Protein AF-A0A445DVR5-F1 (afdb_monomer)

Solvent-accessible surface area (backbone atoms only — not comparable to full-atom values): 23884 Å² total; per-residue (Å²): 133,83,81,85,83,76,74,76,78,72,81,83,66,64,66,47,55,28,85,44,65,66,31,55,70,46,34,67,62,45,64,70,42,54,68,55,54,52,66,28,55,59,62,58,95,81,50,59,60,69,59,56,47,50,33,68,71,46,30,42,62,55,66,41,61,64,72,64,62,41,45,45,60,59,54,34,35,36,59,27,30,49,58,68,94,56,89,86,56,70,82,50,44,24,31,40,75,74,36,70,32,65,59,36,74,65,49,48,30,56,72,49,55,35,61,88,74,91,65,99,57,95,54,69,61,76,58,49,83,73,37,97,78,69,64,88,56,90,66,50,46,72,58,62,64,55,55,52,44,38,36,60,74,57,64,42,72,66,79,84,44,75,94,48,62,63,47,53,54,36,82,55,50,28,66,70,56,59,54,51,60,66,54,70,75,74,74,87,78,90,88,85,92,91,88,90,88,90,91,94,93,92,97,93,92,95,95,94,96,94,94,94,93,94,91,94,91,94,89,84,92,78,64,83,78,60,38,65,66,45,40,67,47,51,49,50,52,45,52,50,49,50,44,52,48,49,54,50,47,52,50,53,48,52,52,47,50,54,52,50,52,51,51,50,54,51,49,52,51,53,47,54,55,50,52,52,53,48,51,53,51,50,55,51,50,51,53,51,54,52,54,50,53,50,50,50,54,53,51,52,50,52,52,52,52,56,51,49,54,53,51,52,55,49,52,53,51,52,54,47,54,61,46,52,58,49,50,53,49,54,52,49,58,48,48,54,59,45,52,63,46,52,53,58,48,50,59,47,48,54,50,52,49,62,46,48,53,54,49,49,54,74,75,42,65,65,54,84,77,40,84,86,54,75,51,71,70,55,53,48,51,51,53,57,51,50,51,63,50,55,64,68,74,76,117

Sequence (395 aa):
MASSSRERREDEFDERRFKSKHNERIFSWMSSKDVVPELPFKLKKDEYPEIQKIIRKRGWELLCDQPQEISMLLIHEFFTNVIREYDDEEPYMSYVRGVDVDFSPDTINRVLRVKHKQFKRPSYEERVENDPRYVDVDSWLGYPSTILRLCEEAGVPLGEFEETDLVSIGKPLTKERLEFITTTQLERQPLARRKKRKEVRQEEEPQEMDESHTLNMNQLQAALEGISGQYSQIQRSQEEQAQQQRDLWQLMDQQRGVQVQWMNQQNEYQTHMMELQQEQYAKMQEAINNSAMEHEKAMEKVIQEQAQLRIEQAQQRELLHRLDARHETLYRDFNENRMFKEARHKDRLDYDICTQEKLSYLCSTPPLINPQIKCFNEARKIFEQQELARVRFNQ

Structure (mmCIF, N/CA/C/O backbone):
data_AF-A0A445DVR5-F1
#
_entry.id   AF-A0A445DVR5-F1
#
loop_
_atom_site.group_PDB
_atom_site.id
_atom_site.type_symbol
_atom_site.label_atom_id
_atom_site.label_alt_id
_atom_site.label_comp_id
_atom_site.label_asym_id
_atom_site.label_entity_id
_atom_site.label_seq_id
_atom_site.pdbx_PDB_ins_code
_atom_site.Cartn_x
_atom_site.Cartn_y
_atom_site.Cartn_z
_atom_site.occupancy
_atom_site.B_iso_or_equiv
_atom_site.auth_seq_id
_atom_site.auth_comp_id
_atom_site.auth_asym_id
_atom_site.auth_atom_id
_atom_site.pdbx_PDB_model_num
ATOM 1 N N . MET A 1 1 ? 47.411 -27.974 15.738 1.00 42.22 1 MET A N 1
ATOM 2 C CA . MET A 1 1 ? 47.179 -28.680 14.456 1.00 42.22 1 MET A CA 1
ATOM 3 C C . MET A 1 1 ? 46.297 -29.885 14.761 1.00 42.22 1 MET A C 1
ATOM 5 O O . MET A 1 1 ? 46.500 -30.467 15.815 1.00 42.22 1 MET A O 1
ATOM 9 N N . ALA A 1 2 ? 45.329 -30.281 13.937 1.00 35.50 2 ALA A N 1
ATOM 10 C CA . ALA A 1 2 ? 44.923 -29.718 12.642 1.00 35.50 2 ALA A CA 1
ATOM 11 C C . ALA A 1 2 ? 43.863 -28.596 12.764 1.00 35.50 2 ALA A C 1
ATOM 13 O O . ALA A 1 2 ? 43.469 -28.234 13.870 1.00 35.50 2 ALA A O 1
ATOM 14 N N . SER A 1 3 ? 43.466 -28.013 11.629 1.00 37.38 3 SER A N 1
ATOM 15 C CA . SER A 1 3 ? 42.386 -27.021 11.539 1.00 37.38 3 SER A CA 1
ATOM 16 C C . SER A 1 3 ? 41.032 -27.715 11.390 1.00 37.38 3 SER A C 1
ATOM 18 O O . SER A 1 3 ? 40.924 -28.668 10.621 1.00 37.38 3 SER A O 1
ATOM 20 N N . SER A 1 4 ? 39.997 -27.212 12.066 1.00 37.81 4 SER A N 1
ATOM 21 C CA . SER A 1 4 ? 38.613 -27.533 11.710 1.00 37.81 4 SER A CA 1
ATOM 22 C C . SER A 1 4 ? 38.156 -26.530 10.656 1.00 37.81 4 SER A C 1
ATOM 24 O O . SER A 1 4 ? 37.782 -25.400 10.982 1.00 37.81 4 SER A O 1
ATOM 26 N N . SER A 1 5 ? 38.252 -26.922 9.383 1.00 44.81 5 SER A N 1
ATOM 27 C CA . SER A 1 5 ? 37.745 -26.135 8.258 1.00 44.81 5 SER A CA 1
ATOM 28 C C . SER A 1 5 ? 36.223 -26.087 8.325 1.00 44.81 5 SER A C 1
ATOM 30 O O . SER A 1 5 ? 35.529 -26.949 7.796 1.00 44.81 5 SER A O 1
ATOM 32 N N . ARG A 1 6 ? 35.703 -25.076 9.021 1.00 38.38 6 ARG A N 1
ATOM 33 C CA . ARG A 1 6 ? 34.274 -24.783 9.081 1.00 38.38 6 ARG A CA 1
ATOM 34 C C . ARG A 1 6 ? 33.867 -24.147 7.755 1.00 38.38 6 ARG A C 1
ATOM 36 O O . ARG A 1 6 ? 33.845 -22.922 7.639 1.00 38.38 6 ARG A O 1
ATOM 43 N N . GLU A 1 7 ? 33.617 -24.994 6.760 1.00 43.97 7 GLU A N 1
ATOM 44 C CA . GLU A 1 7 ? 33.035 -24.588 5.482 1.00 43.97 7 GLU A CA 1
ATOM 45 C C . GLU A 1 7 ? 31.808 -23.720 5.758 1.00 43.97 7 GLU A C 1
ATOM 47 O O . GLU A 1 7 ? 30.925 -24.070 6.552 1.00 43.97 7 GLU A O 1
ATOM 52 N N . ARG A 1 8 ? 31.795 -22.532 5.152 1.00 40.47 8 ARG A N 1
ATOM 53 C CA . ARG A 1 8 ? 30.600 -21.700 5.142 1.00 40.47 8 ARG A CA 1
ATOM 54 C C . ARG A 1 8 ? 29.636 -22.418 4.212 1.00 40.47 8 ARG A C 1
ATOM 56 O O . ARG A 1 8 ? 29.972 -22.612 3.051 1.00 40.47 8 ARG A O 1
ATOM 63 N N . ARG A 1 9 ? 28.465 -22.810 4.715 1.00 44.88 9 ARG A N 1
ATOM 64 C CA . ARG A 1 9 ? 27.352 -23.097 3.809 1.00 44.88 9 ARG A CA 1
ATOM 65 C C . ARG A 1 9 ? 27.071 -21.798 3.071 1.00 44.88 9 ARG A C 1
ATOM 67 O O . ARG A 1 9 ? 26.958 -20.756 3.721 1.00 44.88 9 ARG A O 1
ATOM 74 N N . GLU A 1 10 ? 27.044 -21.862 1.753 1.00 53.41 10 GLU A N 1
ATOM 75 C CA . GLU A 1 10 ? 26.636 -20.727 0.939 1.00 53.41 10 GLU A CA 1
ATOM 76 C C . GLU A 1 10 ? 25.136 -20.481 1.162 1.00 53.41 10 GLU A C 1
ATOM 78 O O . GLU A 1 10 ? 24.408 -21.359 1.632 1.00 53.41 10 GLU A O 1
ATOM 83 N N . ASP A 1 11 ? 24.706 -19.237 0.968 1.00 59.94 11 ASP A N 1
ATOM 84 C CA . ASP A 1 11 ? 23.440 -18.703 1.487 1.00 59.94 11 ASP A CA 1
ATOM 85 C C . ASP A 1 11 ? 22.259 -19.109 0.565 1.00 59.94 11 ASP A C 1
ATOM 87 O O . ASP A 1 11 ? 21.566 -18.252 0.031 1.00 59.94 11 ASP A O 1
ATOM 91 N N . GLU A 1 12 ? 22.070 -20.417 0.345 1.00 82.44 12 GLU A N 1
ATOM 92 C CA . GLU A 1 12 ? 21.123 -21.067 -0.590 1.00 82.44 12 GLU A CA 1
ATOM 93 C C . GLU A 1 12 ? 19.744 -20.375 -0.640 1.00 82.44 12 GLU A C 1
ATOM 95 O O . GLU A 1 12 ? 19.105 -20.185 0.399 1.00 82.44 12 GLU A O 1
ATOM 100 N N . PHE A 1 13 ? 19.298 -19.961 -1.832 1.00 87.06 13 PHE A N 1
ATOM 101 C CA . PHE A 1 13 ? 18.018 -19.280 -2.092 1.00 87.06 13 PHE A CA 1
ATOM 102 C C . PHE A 1 13 ? 17.311 -19.863 -3.317 1.00 87.06 13 PHE A C 1
ATOM 104 O O . PHE A 1 13 ? 17.893 -20.646 -4.065 1.00 87.06 13 PHE A O 1
ATOM 111 N N . ASP A 1 14 ? 16.054 -19.473 -3.538 1.00 90.12 14 ASP A N 1
ATOM 112 C CA . ASP A 1 14 ? 15.324 -19.832 -4.759 1.00 90.12 14 ASP A CA 1
ATOM 113 C C . ASP A 1 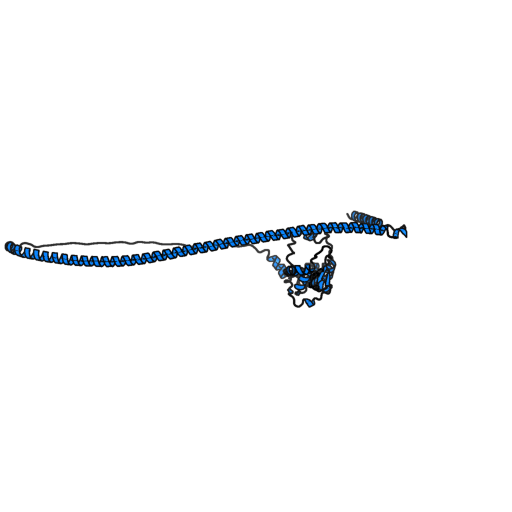14 ? 15.874 -19.067 -5.981 1.00 90.12 14 ASP A C 1
ATOM 115 O O . ASP A 1 14 ? 15.375 -18.003 -6.356 1.00 90.12 14 ASP A O 1
ATOM 119 N N . GLU A 1 15 ? 16.917 -19.627 -6.600 1.00 90.31 15 GLU A N 1
ATOM 120 C CA . GLU A 1 15 ? 17.567 -19.110 -7.813 1.00 90.31 15 GLU A CA 1
ATOM 121 C C . GLU A 1 15 ? 16.629 -19.026 -9.024 1.00 90.31 15 GLU A C 1
ATOM 123 O O . GLU A 1 15 ? 16.905 -18.264 -9.944 1.00 90.31 15 GLU A O 1
ATOM 128 N N . ARG A 1 16 ? 15.500 -19.754 -9.063 1.00 91.75 16 ARG A N 1
ATOM 129 C CA . ARG A 1 16 ? 14.516 -19.546 -10.141 1.00 91.75 16 ARG A CA 1
ATOM 130 C C . ARG A 1 16 ? 13.743 -18.249 -9.936 1.00 91.75 16 ARG A C 1
ATOM 132 O O . ARG A 1 16 ? 13.276 -17.656 -10.905 1.00 91.75 16 ARG A O 1
ATOM 139 N N . ARG A 1 17 ? 13.561 -17.831 -8.688 1.00 90.69 17 ARG A N 1
ATOM 140 C CA . ARG A 1 17 ? 12.625 -16.776 -8.291 1.00 90.69 17 ARG A CA 1
ATOM 141 C C . ARG A 1 17 ? 13.298 -15.446 -7.979 1.00 90.69 17 ARG A C 1
ATOM 143 O O . ARG A 1 17 ? 12.678 -14.398 -8.157 1.00 90.69 17 ARG A O 1
ATOM 150 N N . PHE A 1 18 ? 14.551 -15.476 -7.543 1.00 92.94 18 PHE A N 1
ATOM 151 C CA . PHE A 1 18 ? 15.309 -14.301 -7.128 1.00 92.94 18 PHE A CA 1
ATOM 152 C C . PHE A 1 18 ? 16.667 -14.259 -7.818 1.00 92.94 18 PHE A C 1
ATOM 154 O O . PHE A 1 18 ? 17.325 -15.285 -7.939 1.00 92.94 18 PHE A O 1
ATOM 161 N N . LYS A 1 19 ? 17.127 -13.063 -8.203 1.00 89.88 19 LYS A N 1
ATOM 162 C CA . LYS A 1 19 ? 18.491 -12.880 -8.738 1.00 89.88 19 LYS A CA 1
ATOM 163 C C . LYS A 1 19 ? 19.585 -12.902 -7.653 1.00 89.88 19 LYS A C 1
ATOM 165 O O . LYS A 1 19 ? 20.762 -13.031 -7.964 1.00 89.88 19 LYS A O 1
ATOM 170 N N . SER A 1 20 ? 19.212 -12.716 -6.383 1.00 89.00 20 SER A N 1
ATOM 171 C CA . SER A 1 20 ? 20.135 -12.622 -5.244 1.00 89.00 20 SER A CA 1
ATOM 172 C C . SER A 1 20 ? 19.431 -12.928 -3.912 1.00 89.00 20 SER A C 1
ATOM 174 O O . SER A 1 20 ? 18.216 -12.748 -3.759 1.00 89.00 20 SER A O 1
ATOM 176 N N . LYS A 1 21 ? 20.223 -13.310 -2.900 1.00 88.19 21 LYS A N 1
ATOM 177 C CA . LYS A 1 21 ? 19.789 -13.462 -1.501 1.00 88.19 21 LYS A CA 1
ATOM 178 C C . LYS A 1 21 ? 19.228 -12.167 -0.895 1.00 88.19 21 LYS A C 1
ATOM 180 O O . LYS A 1 21 ? 18.425 -12.222 0.037 1.00 88.19 21 LYS A O 1
ATOM 185 N N . HIS A 1 22 ? 19.629 -10.998 -1.398 1.00 85.69 22 HIS A N 1
ATOM 186 C CA . HIS A 1 22 ? 19.032 -9.712 -1.035 1.00 85.69 22 HIS A CA 1
ATOM 187 C C . HIS A 1 22 ? 17.580 -9.627 -1.518 1.00 85.69 22 HIS A C 1
ATOM 189 O O . HIS A 1 22 ? 16.692 -9.296 -0.730 1.00 85.69 22 HIS A O 1
ATOM 195 N N . ASN A 1 23 ? 17.327 -9.993 -2.778 1.00 86.94 23 ASN A N 1
ATOM 196 C CA . ASN A 1 23 ? 15.993 -9.961 -3.375 1.00 86.94 23 ASN A CA 1
ATOM 197 C C . ASN A 1 23 ? 15.033 -10.949 -2.679 1.00 86.94 23 ASN A C 1
ATOM 199 O O . ASN A 1 23 ? 13.902 -10.579 -2.369 1.00 86.94 23 ASN A O 1
ATOM 203 N N . GLU A 1 24 ? 15.496 -12.143 -2.290 1.00 90.19 24 GLU A N 1
ATOM 204 C CA . GLU A 1 24 ? 14.706 -13.060 -1.445 1.00 90.19 24 GLU A CA 1
ATOM 205 C C . GLU A 1 24 ? 14.301 -12.411 -0.103 1.00 90.19 24 GLU A C 1
ATOM 207 O O . GLU A 1 24 ? 13.136 -12.462 0.298 1.00 90.19 24 GLU A O 1
ATOM 212 N N . ARG A 1 25 ? 15.243 -11.751 0.590 1.00 86.81 25 ARG A N 1
ATOM 213 C CA . ARG A 1 25 ? 15.004 -11.132 1.910 1.00 86.81 25 ARG A CA 1
ATOM 214 C C . ARG A 1 25 ? 13.977 -9.996 1.862 1.00 86.81 25 ARG A C 1
ATOM 216 O O . ARG A 1 25 ? 13.217 -9.835 2.817 1.00 86.81 25 ARG A O 1
ATOM 223 N N . ILE A 1 26 ? 13.926 -9.227 0.772 1.00 83.69 26 ILE A N 1
ATOM 224 C CA . ILE A 1 26 ? 12.962 -8.125 0.593 1.00 83.69 26 ILE A CA 1
ATOM 225 C C . ILE A 1 26 ? 11.623 -8.569 -0.020 1.00 83.69 26 ILE A C 1
ATOM 227 O O . ILE A 1 26 ? 10.658 -7.806 0.049 1.00 83.69 26 ILE A O 1
ATOM 231 N N . PHE A 1 27 ? 11.513 -9.794 -0.555 1.00 85.31 27 PHE A N 1
ATOM 232 C CA . PHE A 1 27 ? 10.275 -10.305 -1.165 1.00 85.31 27 PHE A CA 1
ATOM 233 C C . PHE A 1 27 ? 9.066 -10.226 -0.218 1.00 85.31 27 PHE A C 1
ATOM 235 O O . PHE A 1 27 ? 7.967 -9.872 -0.641 1.00 85.31 27 PHE A O 1
ATOM 242 N N . SER A 1 28 ? 9.263 -10.499 1.077 1.00 82.38 28 SER A N 1
ATOM 243 C CA . SER A 1 28 ? 8.199 -10.419 2.093 1.00 82.38 28 SER A CA 1
ATOM 244 C C . SER A 1 28 ? 7.642 -8.995 2.256 1.00 82.38 28 SER A C 1
ATOM 246 O O . SER A 1 28 ? 6.434 -8.804 2.383 1.00 82.38 28 SER A O 1
ATOM 248 N N . TRP A 1 29 ? 8.506 -7.977 2.167 1.00 82.44 29 TRP A N 1
ATOM 249 C CA . TRP A 1 29 ? 8.087 -6.573 2.169 1.00 82.44 29 TRP A CA 1
ATOM 250 C C . TRP A 1 29 ? 7.400 -6.194 0.854 1.00 82.44 29 TRP A C 1
ATOM 252 O O . TRP A 1 29 ? 6.337 -5.576 0.884 1.00 82.44 29 TRP A O 1
ATOM 262 N N . MET A 1 30 ? 7.935 -6.622 -0.293 1.00 80.81 30 MET A N 1
ATOM 263 C CA . MET A 1 30 ? 7.311 -6.367 -1.597 1.00 80.81 30 MET A CA 1
ATOM 264 C C . MET A 1 30 ? 5.904 -6.974 -1.693 1.00 80.81 30 MET A C 1
ATOM 266 O O . MET A 1 30 ? 4.980 -6.311 -2.154 1.00 80.81 30 MET A O 1
ATOM 270 N N . SER A 1 31 ? 5.729 -8.193 -1.175 1.00 82.88 31 SER A N 1
ATOM 271 C CA . SER A 1 31 ? 4.445 -8.912 -1.128 1.00 82.88 31 SER A CA 1
ATOM 272 C C . SER A 1 31 ? 3.385 -8.225 -0.266 1.00 82.88 31 SER A C 1
ATOM 274 O O . SER A 1 31 ? 2.197 -8.483 -0.430 1.00 82.88 31 SER A O 1
ATOM 276 N N . SER A 1 32 ? 3.803 -7.357 0.662 1.00 79.19 32 SER A N 1
ATOM 277 C CA . SER A 1 32 ? 2.893 -6.579 1.511 1.00 79.19 32 SER A CA 1
ATOM 278 C C . SER A 1 32 ? 2.351 -5.312 0.839 1.00 79.19 32 SER A C 1
ATOM 280 O O . SER A 1 32 ? 1.501 -4.639 1.421 1.00 79.19 32 SER A O 1
ATOM 282 N N . LYS A 1 33 ? 2.820 -4.978 -0.374 1.00 76.19 33 LYS A N 1
ATOM 283 C CA . LYS A 1 33 ? 2.340 -3.819 -1.135 1.00 76.19 33 LYS A CA 1
ATOM 284 C C . LYS A 1 33 ? 1.138 -4.174 -2.003 1.00 76.19 33 LYS A C 1
ATOM 286 O O . LYS A 1 33 ? 1.203 -5.100 -2.816 1.00 76.19 33 LYS A O 1
ATOM 291 N N . ASP A 1 34 ? 0.088 -3.364 -1.882 1.00 72.38 34 ASP A N 1
ATOM 292 C CA . ASP A 1 34 ? -1.056 -3.379 -2.791 1.00 72.38 34 ASP A CA 1
ATOM 293 C C . ASP A 1 34 ? -0.623 -3.053 -4.230 1.00 72.38 34 ASP A C 1
ATOM 295 O O . ASP A 1 34 ? 0.253 -2.216 -4.479 1.00 72.38 34 ASP A O 1
ATOM 299 N N . VAL A 1 35 ? -1.299 -3.677 -5.192 1.00 74.06 35 VAL A N 1
ATOM 300 C CA . VAL A 1 35 ? -1.149 -3.389 -6.621 1.00 74.06 35 VAL A CA 1
ATOM 301 C C . VAL A 1 35 ? -2.235 -2.406 -7.059 1.00 74.06 35 VAL A C 1
ATOM 303 O O . VAL A 1 35 ? -3.412 -2.601 -6.758 1.00 74.06 35 VAL A O 1
ATOM 306 N N . VAL A 1 36 ? -1.868 -1.367 -7.814 1.00 73.06 36 VAL A N 1
ATOM 307 C CA . VAL A 1 36 ? -2.826 -0.411 -8.387 1.00 73.06 36 VAL A CA 1
ATOM 308 C C . VAL A 1 36 ? -3.641 -1.101 -9.490 1.00 73.06 36 VAL A C 1
ATOM 310 O O . VAL A 1 36 ? -3.071 -1.452 -10.528 1.00 73.06 36 VAL A O 1
ATOM 313 N N . PRO A 1 37 ? -4.970 -1.255 -9.341 1.00 71.81 37 PRO A N 1
ATOM 314 C CA . PRO A 1 37 ? -5.800 -1.816 -10.396 1.00 71.81 37 PRO A CA 1
ATOM 315 C C . PRO A 1 37 ? -5.908 -0.813 -11.550 1.00 71.81 37 PRO A C 1
ATOM 317 O O . PRO A 1 37 ? -6.370 0.319 -11.375 1.00 71.81 37 PRO A O 1
ATOM 320 N N . GLU A 1 38 ? -5.478 -1.219 -12.743 1.00 76.25 38 GLU A N 1
ATOM 321 C CA . GLU A 1 38 ? -5.463 -0.347 -13.921 1.00 76.25 38 GLU A CA 1
ATOM 322 C C . GLU A 1 38 ? -6.889 0.023 -14.379 1.00 76.25 38 GLU A C 1
ATOM 324 O O . GLU A 1 38 ? -7.859 -0.677 -14.084 1.00 76.25 38 GLU A O 1
ATOM 329 N N . LEU A 1 39 ? -7.036 1.162 -15.068 1.00 71.44 39 LEU A N 1
ATOM 330 C CA . LEU A 1 39 ? -8.336 1.765 -15.400 1.00 71.44 39 LEU A CA 1
ATOM 331 C C . LEU A 1 39 ? -8.453 2.069 -16.908 1.00 71.44 39 LEU A C 1
ATOM 333 O O . LEU A 1 39 ? -8.258 3.218 -17.317 1.00 71.44 39 LEU A O 1
ATOM 337 N N . PRO A 1 40 ? -8.800 1.078 -17.750 1.00 72.75 40 PRO A N 1
ATOM 338 C CA . PRO A 1 40 ? -8.882 1.266 -19.193 1.00 72.75 40 PRO A CA 1
ATOM 339 C C . PRO A 1 40 ? -10.079 2.137 -19.602 1.00 72.75 40 PRO A C 1
ATOM 341 O O . PRO A 1 40 ? -11.146 2.135 -18.973 1.00 72.75 40 PRO A O 1
ATOM 344 N N . PHE A 1 41 ? -9.925 2.864 -20.710 1.00 73.81 41 PHE A N 1
ATOM 345 C CA . PHE A 1 41 ? -11.001 3.642 -21.328 1.00 73.81 41 PHE A CA 1
ATOM 346 C C . PHE A 1 41 ? -11.928 2.737 -22.144 1.00 73.81 41 PHE A C 1
ATOM 348 O O . PHE A 1 41 ? -11.552 2.257 -23.211 1.00 73.81 41 PHE A O 1
ATOM 355 N N . LYS A 1 42 ? -13.173 2.561 -21.686 1.00 77.12 42 LYS A N 1
ATOM 356 C CA . LYS A 1 42 ? -14.195 1.757 -22.379 1.00 77.12 42 LYS A CA 1
ATOM 357 C C . LYS A 1 42 ? -15.281 2.665 -22.953 1.00 77.12 42 LYS A C 1
ATOM 359 O O . LYS A 1 42 ? -16.406 2.716 -22.458 1.00 77.12 42 LYS A O 1
ATOM 364 N N . LEU A 1 43 ? -14.888 3.419 -23.980 1.00 75.50 43 LEU A N 1
ATOM 365 C CA . LEU A 1 43 ? -15.724 4.365 -24.724 1.00 75.50 43 LEU A CA 1
ATOM 366 C C . LEU A 1 43 ? -16.223 3.728 -26.029 1.00 75.50 43 LEU A C 1
ATOM 368 O O . LEU A 1 43 ? -15.474 3.008 -26.694 1.00 75.50 43 LEU A O 1
ATOM 372 N N . LYS A 1 44 ? -17.467 4.007 -26.430 1.00 78.06 44 LYS A N 1
ATOM 373 C CA . LYS A 1 44 ? -17.981 3.592 -27.747 1.00 78.06 44 LYS A CA 1
ATOM 374 C C . LYS A 1 44 ? -17.334 4.409 -28.874 1.00 78.06 44 LYS A C 1
ATOM 376 O O . LYS A 1 44 ? -16.809 5.497 -28.654 1.00 78.06 44 LYS A O 1
ATOM 381 N N . LYS A 1 45 ? -17.404 3.900 -30.109 1.00 74.50 45 LYS A N 1
ATOM 382 C CA . LYS A 1 45 ? -16.786 4.496 -31.317 1.00 74.50 45 LYS A CA 1
ATOM 383 C C . LYS A 1 45 ? -17.295 5.912 -31.647 1.00 74.50 45 LYS A C 1
ATOM 385 O O . LYS A 1 45 ? -16.616 6.663 -32.343 1.00 74.50 45 LYS A O 1
ATOM 390 N N . ASP A 1 46 ? -18.453 6.283 -31.128 1.00 79.44 46 ASP A N 1
ATOM 391 C CA . ASP A 1 46 ? -19.120 7.583 -31.225 1.00 79.44 46 ASP A CA 1
ATOM 392 C C . ASP A 1 46 ? -18.900 8.497 -29.997 1.00 79.44 46 ASP A C 1
ATOM 394 O O . ASP A 1 46 ? -19.149 9.698 -30.073 1.00 79.44 46 ASP A O 1
ATOM 398 N N . GLU A 1 47 ? -18.382 7.973 -28.881 1.00 77.94 47 GLU A N 1
ATOM 399 C CA . GLU A 1 47 ? -18.194 8.716 -27.626 1.00 77.94 47 GLU A CA 1
ATOM 400 C C . GLU A 1 47 ? -16.804 9.372 -27.548 1.00 77.94 47 GLU A C 1
ATOM 402 O O . GLU A 1 47 ? -15.781 8.715 -27.746 1.00 77.94 47 GLU A O 1
ATOM 407 N N . TYR A 1 48 ? -16.765 10.675 -27.238 1.00 75.88 48 TYR A N 1
ATOM 408 C CA . TYR A 1 48 ? -15.553 11.512 -27.160 1.00 75.88 48 TYR A CA 1
ATOM 409 C C . TYR A 1 48 ? -14.558 11.288 -28.323 1.00 75.88 48 TYR A C 1
ATOM 411 O O . TYR A 1 48 ? -13.431 10.813 -28.105 1.00 75.88 48 TYR A O 1
ATOM 419 N N . PRO A 1 49 ? -14.928 11.632 -29.572 1.00 79.94 49 PRO A N 1
ATOM 420 C CA . PRO A 1 49 ? -14.056 11.452 -30.734 1.00 79.94 49 PRO A CA 1
ATOM 421 C C . PRO A 1 49 ? -12.695 12.159 -30.588 1.00 79.94 49 PRO A C 1
ATOM 423 O O . PRO A 1 49 ? -11.703 11.696 -31.153 1.00 79.94 49 PRO A O 1
ATOM 426 N N . GLU A 1 50 ? -12.600 13.215 -29.778 1.00 80.12 50 GLU A N 1
ATOM 427 C CA . GLU A 1 50 ? -11.364 13.907 -29.394 1.00 80.12 50 GLU A CA 1
ATOM 428 C C . GLU A 1 50 ? -10.413 12.989 -28.613 1.00 80.12 50 GLU A C 1
ATOM 430 O O . GLU A 1 50 ? -9.228 12.905 -28.944 1.00 80.12 50 GLU A O 1
ATOM 435 N N . ILE A 1 51 ? -10.928 12.260 -27.616 1.00 77.81 51 ILE A N 1
ATOM 436 C CA . ILE A 1 51 ? -10.149 11.315 -26.800 1.00 77.81 51 ILE A CA 1
ATOM 437 C C . ILE A 1 51 ? -9.683 10.155 -27.682 1.00 77.81 51 ILE A C 1
ATOM 439 O O . ILE A 1 51 ? -8.489 9.857 -27.730 1.00 77.81 51 ILE A O 1
ATOM 443 N N . GLN A 1 52 ? -10.577 9.574 -28.488 1.00 79.88 52 GLN A N 1
ATOM 444 C CA . GLN A 1 52 ? -10.205 8.520 -29.440 1.00 79.88 52 GLN A CA 1
ATOM 445 C C . GLN A 1 52 ? -9.174 8.979 -30.486 1.00 79.88 52 GLN A C 1
ATOM 447 O O . GLN A 1 52 ? -8.389 8.169 -30.988 1.00 79.88 52 GLN A O 1
ATOM 452 N N . LYS A 1 53 ? -9.192 10.261 -30.871 1.00 81.88 53 LYS A N 1
ATOM 453 C CA . LYS A 1 53 ? -8.219 10.871 -31.790 1.00 81.88 53 LYS A CA 1
ATOM 454 C C . LYS A 1 53 ? -6.867 11.081 -31.108 1.00 81.88 53 LYS A C 1
ATOM 456 O O . LYS A 1 53 ? -5.841 10.935 -31.767 1.00 81.88 53 LYS A O 1
ATOM 461 N N . ILE A 1 54 ? -6.841 11.367 -29.804 1.00 81.50 54 ILE A N 1
ATOM 462 C CA . ILE A 1 54 ? -5.610 11.409 -29.000 1.00 81.50 54 ILE A CA 1
ATOM 463 C C . ILE A 1 54 ? -5.013 10.005 -28.853 1.00 81.50 54 ILE A C 1
ATOM 465 O O . ILE A 1 54 ? -3.819 9.855 -29.115 1.00 81.50 54 ILE A O 1
ATOM 469 N N . ILE A 1 55 ? -5.829 8.996 -28.518 1.00 78.00 55 ILE A N 1
ATOM 470 C CA . ILE A 1 55 ? -5.411 7.589 -28.381 1.00 78.00 55 ILE A CA 1
ATOM 471 C C . ILE A 1 55 ? -4.709 7.125 -29.667 1.00 78.00 55 ILE A C 1
ATOM 473 O O . ILE A 1 55 ? -3.501 6.881 -29.653 1.00 78.00 55 ILE A O 1
ATOM 477 N N . ARG A 1 56 ? -5.419 7.176 -30.804 1.00 83.06 56 ARG A N 1
ATOM 478 C CA . ARG A 1 56 ? -4.896 6.786 -32.130 1.00 83.06 56 ARG A CA 1
ATOM 479 C C . ARG A 1 56 ? -3.702 7.620 -32.602 1.00 83.06 56 ARG A C 1
ATOM 481 O O . ARG A 1 56 ? -2.813 7.134 -33.305 1.00 83.06 56 ARG A O 1
ATOM 488 N N . LYS A 1 57 ? -3.629 8.902 -32.218 1.00 80.12 57 LYS A N 1
ATOM 489 C CA . LYS A 1 57 ? -2.455 9.731 -32.532 1.00 80.12 57 LYS A CA 1
ATOM 490 C C . LYS A 1 57 ? -1.214 9.243 -31.780 1.00 80.12 57 LYS A C 1
ATOM 492 O O . LYS A 1 57 ? -0.135 9.248 -32.377 1.00 80.12 57 LYS A O 1
ATOM 497 N N . ARG A 1 58 ? -1.350 8.818 -30.519 1.00 74.06 58 ARG A N 1
ATOM 498 C CA . ARG A 1 58 ? -0.234 8.450 -29.628 1.00 74.06 58 ARG A CA 1
ATOM 499 C C . ARG A 1 58 ? 0.161 6.966 -29.662 1.00 74.06 58 ARG A C 1
ATOM 501 O O . ARG A 1 58 ? 1.299 6.674 -29.308 1.00 74.06 58 ARG A O 1
ATOM 508 N N . GLY A 1 59 ? -0.710 6.075 -30.138 1.00 77.81 59 GLY A N 1
ATOM 509 C CA . GLY A 1 59 ? -0.497 4.622 -30.065 1.00 77.81 59 GLY A CA 1
ATOM 510 C C . GLY A 1 59 ? -0.917 4.046 -28.710 1.00 77.81 59 GLY A C 1
ATOM 511 O O . GLY A 1 59 ? -0.251 3.169 -28.184 1.00 77.81 59 GLY A O 1
ATOM 512 N N . TRP A 1 60 ? -1.954 4.613 -28.085 1.00 82.19 60 TRP A N 1
ATOM 513 C CA . TRP A 1 60 ? -2.418 4.241 -26.739 1.00 82.19 60 TRP A CA 1
ATOM 514 C C . TRP A 1 60 ? -3.494 3.140 -26.744 1.00 82.19 60 TRP A C 1
ATOM 516 O O . TRP A 1 60 ? -4.128 2.886 -25.724 1.00 82.19 60 TRP A O 1
ATOM 526 N N . GLU A 1 61 ? -3.722 2.492 -27.884 1.00 82.38 61 GLU A N 1
ATOM 527 C CA . GLU A 1 61 ? -4.725 1.444 -28.060 1.00 82.38 61 GLU A CA 1
ATOM 528 C C . GLU A 1 61 ? -4.537 0.273 -27.074 1.00 82.38 61 GLU A C 1
ATOM 530 O O . GLU A 1 61 ? -5.500 -0.112 -26.416 1.00 82.38 61 GLU A O 1
ATOM 535 N N . LEU A 1 62 ? -3.305 -0.218 -26.870 1.00 80.25 62 LEU A N 1
ATOM 536 C CA . LEU A 1 62 ? -3.013 -1.308 -25.917 1.00 80.25 62 LEU A CA 1
ATOM 537 C C . LEU A 1 62 ? -3.139 -0.907 -24.434 1.00 80.25 62 LEU A C 1
ATOM 539 O O . LEU A 1 62 ? -3.218 -1.782 -23.576 1.00 80.25 62 LEU A O 1
ATOM 543 N N . LEU A 1 63 ? -3.198 0.397 -24.131 1.00 75.94 63 LEU A N 1
ATOM 544 C CA . LEU A 1 63 ? -3.504 0.925 -22.792 1.00 75.94 63 LEU A CA 1
ATOM 545 C C . LEU A 1 63 ? -5.019 1.020 -22.535 1.00 75.94 63 LEU A C 1
ATOM 547 O O . LEU A 1 63 ? -5.446 1.321 -21.425 1.00 75.94 63 LEU A O 1
ATOM 551 N N . CYS A 1 64 ? -5.840 0.794 -23.564 1.00 76.50 64 CYS A N 1
ATOM 552 C CA . CYS A 1 64 ? -7.299 0.723 -23.459 1.00 76.50 64 CYS A CA 1
ATOM 553 C C . CYS A 1 64 ? -7.815 -0.728 -23.504 1.00 76.50 64 CYS A C 1
ATOM 555 O O . CYS A 1 64 ? -8.978 -0.963 -23.185 1.00 76.50 64 CYS A O 1
ATOM 557 N N . ASP A 1 65 ? -6.956 -1.677 -23.889 1.00 75.44 65 ASP A N 1
ATOM 558 C CA . ASP A 1 65 ? -7.254 -3.101 -24.065 1.00 75.44 65 ASP A CA 1
ATOM 559 C C . ASP A 1 65 ? -6.267 -3.932 -23.226 1.00 75.44 65 ASP A C 1
ATOM 561 O O . ASP A 1 65 ? -5.233 -4.415 -23.698 1.00 75.44 65 ASP A O 1
ATOM 565 N N . GLN A 1 66 ? -6.545 -3.975 -21.921 1.00 71.44 66 GLN A N 1
ATOM 566 C CA . GLN A 1 66 ? -5.697 -4.583 -20.895 1.00 71.44 66 GLN A CA 1
ATOM 567 C C . GLN A 1 66 ? -6.207 -6.000 -20.536 1.00 71.44 66 GLN A C 1
ATOM 569 O O . GLN A 1 66 ? -7.421 -6.225 -20.547 1.00 71.44 66 GLN A O 1
ATOM 574 N N . PRO A 1 67 ? -5.313 -6.963 -20.233 1.00 71.69 67 PRO A N 1
ATOM 575 C CA . PRO A 1 67 ? -5.680 -8.324 -19.835 1.00 71.69 67 PRO A CA 1
ATOM 576 C C . PRO A 1 67 ? -6.392 -8.331 -18.474 1.00 71.69 67 PRO A C 1
ATOM 578 O O . PRO A 1 67 ? -5.939 -7.692 -17.529 1.00 71.69 67 PRO A O 1
ATOM 581 N N . GLN A 1 68 ? -7.541 -9.014 -18.404 1.00 67.50 68 GLN A N 1
ATO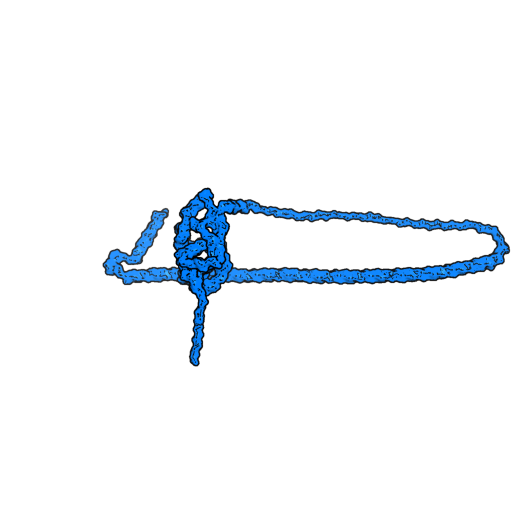M 582 C CA . GLN A 1 68 ? -8.553 -8.819 -17.348 1.00 67.50 68 GLN A CA 1
ATOM 583 C C . GLN A 1 68 ? -8.135 -9.285 -15.948 1.00 67.50 68 GLN A C 1
ATOM 585 O O . GLN A 1 68 ? -8.619 -8.738 -14.954 1.00 67.50 68 GLN A O 1
ATOM 590 N N . GLU A 1 69 ? -7.246 -10.270 -15.892 1.00 80.31 69 GLU A N 1
ATOM 591 C CA . GLU A 1 69 ? -6.737 -10.909 -14.685 1.00 80.31 69 GLU A CA 1
ATOM 592 C C . GLU A 1 69 ? -5.233 -11.123 -14.880 1.00 80.31 69 GLU A C 1
ATOM 594 O O . GLU A 1 69 ? -4.796 -11.547 -15.952 1.00 80.31 69 GLU A O 1
ATOM 599 N N . ILE A 1 70 ? -4.433 -10.755 -13.878 1.00 84.56 70 ILE A N 1
ATOM 600 C CA . ILE A 1 70 ? -2.966 -10.776 -13.940 1.00 84.56 70 ILE A CA 1
ATOM 601 C C . ILE A 1 70 ? -2.452 -11.288 -12.595 1.00 84.56 70 ILE A C 1
ATOM 603 O O . ILE A 1 70 ? -2.904 -10.815 -11.555 1.00 84.56 70 ILE A O 1
ATOM 607 N N . SER A 1 71 ? -1.506 -12.228 -12.598 1.00 89.25 71 SER A N 1
ATOM 608 C CA . SER A 1 71 ? -0.918 -12.755 -11.360 1.00 89.25 71 SER A CA 1
ATOM 609 C C . SER A 1 71 ? -0.310 -11.639 -10.503 1.00 89.25 71 SER A C 1
ATOM 611 O O . SER A 1 71 ? 0.591 -10.917 -10.936 1.00 89.25 71 SER A O 1
ATOM 613 N N . MET A 1 72 ? -0.772 -11.532 -9.258 1.00 88.44 72 MET A N 1
ATOM 614 C CA . MET A 1 72 ? -0.174 -10.669 -8.241 1.00 88.44 72 MET A CA 1
ATOM 615 C C . MET A 1 72 ? 1.250 -11.133 -7.909 1.00 88.44 72 MET A C 1
ATOM 617 O O . MET A 1 72 ? 2.153 -10.313 -7.752 1.00 88.44 72 MET A O 1
ATOM 621 N N . LEU A 1 73 ? 1.475 -12.452 -7.902 1.00 90.56 73 LEU A N 1
ATOM 622 C CA . LEU A 1 73 ? 2.776 -13.053 -7.622 1.00 90.56 73 LEU A CA 1
ATOM 623 C C . LEU A 1 73 ? 3.821 -12.703 -8.695 1.00 90.56 73 LEU A C 1
ATOM 625 O O . LEU A 1 73 ? 4.960 -12.404 -8.347 1.00 90.56 73 LEU A O 1
ATOM 629 N N . LEU A 1 74 ? 3.430 -12.670 -9.975 1.00 91.19 74 LEU A N 1
ATOM 630 C CA . LEU A 1 74 ? 4.276 -12.202 -11.083 1.00 91.19 74 LEU A CA 1
ATOM 631 C C . LEU A 1 74 ? 4.741 -10.755 -10.863 1.00 91.19 74 LEU A C 1
ATOM 633 O O . LEU A 1 74 ? 5.909 -10.433 -11.071 1.00 91.19 74 LEU A O 1
ATOM 637 N N . ILE A 1 75 ? 3.831 -9.889 -10.414 1.00 88.69 75 ILE A N 1
ATOM 638 C CA . ILE A 1 75 ? 4.095 -8.467 -10.162 1.00 88.69 75 ILE A CA 1
ATOM 639 C C . ILE A 1 75 ? 5.024 -8.301 -8.950 1.00 88.69 75 ILE A C 1
ATOM 641 O O . ILE A 1 75 ? 5.980 -7.524 -9.013 1.00 88.69 75 ILE A O 1
ATOM 645 N N . HIS A 1 76 ? 4.799 -9.059 -7.872 1.00 89.31 76 HIS A N 1
ATOM 646 C CA . HIS A 1 76 ? 5.670 -9.062 -6.692 1.00 89.31 76 HIS A CA 1
ATOM 647 C C . HIS A 1 76 ? 7.065 -9.630 -6.987 1.00 89.31 76 HIS A C 1
ATOM 649 O O . HIS A 1 76 ? 8.046 -9.050 -6.523 1.00 89.31 76 HIS A O 1
ATOM 655 N N . GLU A 1 77 ? 7.187 -10.710 -7.766 1.00 92.75 77 GLU A N 1
ATOM 656 C CA . GLU A 1 77 ? 8.480 -11.266 -8.207 1.00 92.75 77 GLU A CA 1
ATOM 657 C C . GLU A 1 77 ? 9.238 -10.266 -9.095 1.00 92.75 77 GLU A C 1
ATOM 659 O O . GLU A 1 77 ? 10.387 -9.931 -8.798 1.00 92.75 77 GLU A O 1
ATOM 664 N N . PHE A 1 78 ? 8.570 -9.697 -10.105 1.00 91.44 78 PHE A N 1
ATOM 665 C CA . PHE A 1 78 ? 9.154 -8.687 -10.988 1.00 91.44 78 PHE A CA 1
ATOM 666 C C . PHE A 1 78 ? 9.668 -7.468 -10.206 1.00 91.44 78 PHE A C 1
ATOM 668 O O . PHE A 1 78 ? 10.844 -7.125 -10.317 1.00 91.44 78 PHE A O 1
ATOM 675 N N . PHE A 1 79 ? 8.844 -6.823 -9.372 1.00 85.88 79 PHE A N 1
ATOM 676 C CA . PHE A 1 79 ? 9.295 -5.647 -8.612 1.00 85.88 79 PHE A CA 1
ATOM 677 C C . PHE A 1 79 ? 10.338 -5.980 -7.539 1.00 85.88 79 PHE A C 1
ATOM 679 O O . PHE A 1 79 ? 11.183 -5.138 -7.234 1.00 85.88 79 PHE A O 1
ATOM 686 N N . THR A 1 80 ? 10.332 -7.198 -6.995 1.00 87.06 80 THR A N 1
ATOM 687 C CA . THR A 1 80 ? 11.378 -7.653 -6.068 1.00 87.06 80 THR A CA 1
ATOM 688 C C . THR A 1 80 ? 12.744 -7.684 -6.746 1.00 87.06 80 THR A C 1
ATOM 690 O O . THR A 1 80 ? 13.715 -7.206 -6.161 1.00 87.06 80 THR A O 1
ATOM 693 N N . ASN A 1 81 ? 12.834 -8.191 -7.978 1.00 88.69 81 ASN A N 1
ATOM 694 C CA . ASN A 1 81 ? 14.101 -8.304 -8.706 1.00 88.69 81 ASN A CA 1
ATOM 695 C C . ASN A 1 81 ? 14.509 -7.029 -9.473 1.00 88.69 81 ASN A C 1
ATOM 697 O O . ASN A 1 81 ? 15.676 -6.901 -9.840 1.00 88.69 81 ASN A O 1
ATOM 701 N N . VAL A 1 82 ? 13.612 -6.044 -9.625 1.00 85.69 82 VAL A N 1
ATOM 702 C CA . VAL A 1 82 ? 13.961 -4.664 -10.037 1.00 85.69 82 VAL A CA 1
ATOM 703 C C . VAL A 1 82 ? 14.914 -3.997 -9.035 1.00 85.69 82 VAL A C 1
ATOM 705 O O . VAL A 1 82 ? 15.754 -3.183 -9.422 1.00 85.69 82 VAL A O 1
ATOM 708 N N . ILE A 1 83 ? 14.800 -4.311 -7.740 1.00 79.38 83 ILE A N 1
ATOM 709 C CA . ILE A 1 83 ? 15.641 -3.690 -6.710 1.00 79.38 83 ILE A CA 1
ATOM 710 C C . ILE A 1 83 ? 17.086 -4.171 -6.870 1.00 79.38 83 ILE A C 1
ATOM 712 O O . ILE A 1 83 ? 17.361 -5.373 -6.908 1.00 79.38 83 ILE A O 1
ATOM 716 N N . ARG A 1 84 ? 18.003 -3.207 -6.989 1.00 79.12 84 ARG A N 1
ATOM 717 C CA . ARG A 1 84 ? 19.447 -3.420 -7.125 1.00 79.12 84 ARG A CA 1
ATOM 718 C C . ARG A 1 84 ? 20.106 -3.381 -5.748 1.00 79.12 84 ARG A C 1
ATOM 720 O O . ARG A 1 84 ? 19.837 -2.475 -4.958 1.00 79.12 84 ARG A O 1
ATOM 727 N N . GLU A 1 85 ? 20.966 -4.350 -5.477 1.00 74.75 85 GLU A N 1
ATOM 728 C CA . GLU A 1 85 ? 21.831 -4.398 -4.300 1.00 74.75 85 GLU A CA 1
ATOM 729 C C . GLU A 1 85 ? 23.031 -3.447 -4.507 1.00 74.75 85 GLU A C 1
ATOM 731 O O . GLU A 1 85 ? 23.352 -2.630 -3.631 1.00 74.75 85 GLU A O 1
ATOM 736 N N . TYR A 1 86 ? 23.610 -3.454 -5.714 1.00 74.56 86 TYR A N 1
ATOM 737 C CA . TYR A 1 86 ? 24.800 -2.686 -6.103 1.00 74.56 86 TYR A CA 1
ATOM 738 C C . TYR A 1 86 ? 24.522 -1.638 -7.205 1.00 74.56 86 TYR A C 1
ATOM 740 O O . TYR A 1 86 ? 23.487 -1.653 -7.871 1.00 74.56 86 TYR A O 1
ATOM 748 N N . ASP A 1 87 ? 25.428 -0.667 -7.373 1.00 68.50 87 ASP A N 1
ATOM 749 C CA . ASP A 1 87 ? 25.234 0.481 -8.287 1.00 68.50 87 ASP A CA 1
ATOM 750 C C . ASP A 1 87 ? 25.604 0.191 -9.745 1.00 68.50 87 ASP A C 1
ATOM 752 O O . ASP A 1 87 ? 25.099 0.855 -10.657 1.00 68.50 87 ASP A O 1
ATOM 756 N N . ASP A 1 88 ? 26.470 -0.797 -9.941 1.00 76.44 88 ASP A N 1
ATOM 757 C CA . ASP A 1 88 ? 26.974 -1.324 -11.206 1.00 76.44 88 ASP A CA 1
ATOM 758 C C . ASP A 1 88 ? 26.069 -2.399 -11.834 1.00 76.44 88 ASP A C 1
ATOM 760 O O . ASP A 1 88 ? 26.276 -2.757 -12.991 1.00 76.44 88 ASP A O 1
ATOM 764 N N . GLU A 1 89 ? 25.020 -2.845 -11.133 1.00 71.50 89 GLU A N 1
ATOM 765 C CA . GLU A 1 89 ? 23.935 -3.635 -11.728 1.00 71.50 89 GLU A CA 1
ATOM 766 C C . GLU A 1 89 ? 23.235 -2.873 -12.863 1.00 71.50 89 GLU A C 1
ATOM 768 O O . GLU A 1 89 ? 22.886 -1.693 -12.712 1.00 71.50 89 GLU A O 1
ATOM 773 N N . GLU A 1 90 ? 22.969 -3.571 -13.973 1.00 73.25 90 GLU A N 1
ATOM 774 C CA . GLU A 1 90 ? 22.362 -2.985 -15.168 1.00 73.25 90 GLU A CA 1
ATOM 775 C C . GLU A 1 90 ? 21.006 -2.321 -14.851 1.00 73.25 90 GLU A C 1
ATOM 777 O O . GLU A 1 90 ? 20.102 -2.952 -14.291 1.00 73.25 90 GLU A O 1
ATOM 782 N N . PRO A 1 91 ? 20.831 -1.026 -15.178 1.00 77.25 91 PRO A N 1
ATOM 783 C CA . PRO A 1 91 ? 19.565 -0.348 -14.962 1.00 77.25 91 PRO A CA 1
ATOM 784 C C . PRO A 1 91 ? 18.519 -0.877 -15.947 1.00 77.25 91 PRO A C 1
ATOM 786 O O . PRO A 1 91 ? 18.825 -1.162 -17.100 1.00 77.25 91 PRO A O 1
ATOM 789 N N . TYR A 1 92 ? 17.262 -0.915 -15.504 1.00 80.44 92 TYR A N 1
ATOM 790 C CA . TYR A 1 92 ? 16.123 -1.427 -16.275 1.00 80.44 92 TYR A CA 1
ATOM 791 C C . TYR A 1 92 ? 16.111 -2.945 -16.535 1.00 80.44 92 TYR A C 1
ATOM 793 O O . TYR A 1 92 ? 15.372 -3.395 -17.408 1.00 80.44 92 TYR A O 1
ATOM 801 N N . MET A 1 93 ? 16.839 -3.739 -15.742 1.00 85.38 93 MET A N 1
ATOM 802 C CA . MET A 1 93 ? 16.739 -5.205 -15.744 1.00 85.38 93 MET A CA 1
ATOM 803 C C . MET A 1 93 ? 15.994 -5.731 -14.508 1.00 85.38 93 MET A C 1
ATOM 805 O O . MET A 1 93 ? 16.230 -5.288 -13.382 1.00 85.38 93 MET A O 1
ATOM 809 N N . SER A 1 94 ? 15.080 -6.678 -14.721 1.00 90.94 94 SER A N 1
ATOM 810 C CA . SER A 1 94 ? 14.440 -7.500 -13.683 1.00 90.94 94 SER A CA 1
ATOM 811 C C . SER A 1 94 ? 14.659 -8.990 -13.980 1.00 90.94 94 SER A C 1
ATOM 813 O O . SER A 1 94 ? 15.216 -9.335 -15.016 1.00 90.94 94 SER A O 1
ATOM 815 N N . TYR A 1 95 ? 14.222 -9.875 -13.085 1.00 92.75 95 TYR A N 1
ATOM 816 C CA . TYR A 1 95 ? 14.391 -11.325 -13.184 1.00 92.75 95 TYR A CA 1
ATOM 817 C C . TYR A 1 95 ? 13.104 -12.044 -12.771 1.00 92.75 95 TYR A C 1
ATOM 819 O O . TYR A 1 95 ? 12.517 -11.706 -11.740 1.00 92.75 95 TYR A O 1
ATOM 827 N N . VAL A 1 96 ? 12.650 -13.026 -13.554 1.00 93.88 96 VAL A N 1
ATOM 828 C CA . VAL A 1 96 ? 11.425 -13.801 -13.285 1.00 93.88 96 VAL A CA 1
ATOM 829 C C . VAL A 1 96 ? 11.574 -15.245 -13.788 1.00 93.88 96 VAL A C 1
ATOM 831 O O . VAL A 1 96 ? 11.799 -15.479 -14.972 1.00 93.88 96 VAL A O 1
ATOM 834 N N . ARG A 1 97 ? 11.401 -16.237 -12.901 1.00 93.94 97 ARG A N 1
ATOM 835 C CA . ARG A 1 97 ? 11.340 -17.692 -13.206 1.00 93.94 97 ARG A CA 1
ATOM 836 C C . ARG A 1 97 ? 12.505 -18.287 -14.008 1.00 93.94 97 ARG A C 1
ATOM 838 O O . ARG A 1 97 ? 12.343 -19.335 -14.643 1.00 93.94 97 ARG A O 1
ATOM 845 N N . GLY A 1 98 ? 13.687 -17.683 -13.899 1.00 92.56 98 GLY A N 1
ATOM 846 C CA . GLY A 1 98 ? 14.901 -18.071 -14.622 1.00 92.56 98 GLY A CA 1
ATOM 847 C C . GLY A 1 98 ? 15.273 -17.154 -15.792 1.00 92.56 98 GLY A C 1
ATOM 848 O O . GLY A 1 98 ? 16.217 -17.468 -16.511 1.00 92.56 98 GLY A O 1
ATOM 849 N N . VAL A 1 99 ? 14.520 -16.071 -16.019 1.00 95.88 99 VAL A N 1
ATOM 850 C CA . VAL A 1 99 ? 14.604 -15.225 -17.219 1.00 95.88 99 VAL A CA 1
ATOM 851 C C . VAL A 1 99 ? 14.827 -13.761 -16.839 1.00 95.88 99 VAL A C 1
ATOM 853 O O . VAL A 1 99 ? 14.077 -13.207 -16.034 1.00 95.88 99 VAL A O 1
ATOM 856 N N . ASP A 1 100 ? 15.823 -13.126 -17.457 1.00 94.75 100 ASP A N 1
ATOM 857 C CA . ASP A 1 100 ? 16.045 -11.681 -17.379 1.00 94.75 100 ASP A CA 1
ATOM 858 C C . ASP A 1 100 ? 15.008 -10.915 -18.219 1.00 94.75 100 ASP A C 1
ATOM 860 O O . ASP A 1 100 ? 14.756 -11.237 -19.382 1.00 94.75 100 ASP A O 1
ATOM 864 N N . VAL A 1 101 ? 14.409 -9.877 -17.635 1.00 92.50 101 VAL A N 1
ATOM 865 C CA . VAL A 1 101 ? 13.334 -9.077 -18.237 1.00 92.50 101 VAL A CA 1
ATOM 866 C C . VAL A 1 101 ? 13.770 -7.615 -18.337 1.00 92.50 101 VAL A C 1
ATOM 868 O O . VAL A 1 101 ? 13.759 -6.876 -17.350 1.00 92.50 101 VAL A O 1
ATOM 871 N N . ASP A 1 102 ? 14.128 -7.200 -19.552 1.00 88.44 102 ASP A N 1
ATOM 872 C CA . ASP A 1 102 ? 14.405 -5.806 -19.915 1.00 88.44 102 ASP A CA 1
ATOM 873 C C . ASP A 1 102 ? 13.120 -4.963 -19.854 1.00 88.44 102 ASP A C 1
ATOM 875 O O . ASP A 1 102 ? 12.158 -5.213 -20.581 1.00 88.44 102 ASP A O 1
ATOM 879 N N . PHE A 1 103 ? 13.115 -3.935 -19.005 1.00 85.12 103 PHE A N 1
ATOM 880 C CA . PHE A 1 103 ? 12.056 -2.928 -18.890 1.00 85.12 103 PHE A CA 1
ATOM 881 C C . PHE A 1 103 ? 12.540 -1.514 -19.253 1.00 85.12 103 PHE A C 1
ATOM 883 O O . PHE A 1 103 ? 11.992 -0.508 -18.793 1.00 85.12 103 PHE A O 1
ATOM 890 N N . SER A 1 104 ? 13.564 -1.413 -20.101 1.00 80.50 104 SER A N 1
ATOM 891 C CA . SER A 1 104 ? 14.068 -0.146 -20.631 1.00 80.50 104 SER A CA 1
ATOM 892 C C . SER A 1 104 ? 12.968 0.658 -21.337 1.00 80.50 104 SER A C 1
ATOM 894 O O . SER A 1 104 ? 11.996 0.086 -21.851 1.00 80.50 104 SER A O 1
ATOM 896 N N . PRO A 1 105 ? 13.103 1.996 -21.432 1.00 79.19 105 PRO A N 1
ATOM 897 C CA . PRO A 1 105 ? 12.119 2.831 -22.115 1.00 79.19 105 PRO A CA 1
ATOM 898 C C . PRO A 1 105 ? 11.806 2.369 -23.543 1.00 79.19 105 PRO A C 1
ATOM 900 O O . PRO A 1 105 ? 10.654 2.454 -23.961 1.00 79.19 105 PRO A O 1
ATOM 903 N N . ASP A 1 106 ? 12.788 1.846 -24.283 1.00 79.94 106 ASP A N 1
ATOM 904 C CA . ASP A 1 106 ? 12.584 1.365 -25.652 1.00 79.94 106 ASP A CA 1
ATOM 905 C C . ASP A 1 106 ? 11.877 0.006 -25.716 1.00 79.94 106 ASP A C 1
ATOM 907 O O . ASP A 1 106 ? 11.014 -0.177 -26.580 1.00 79.94 106 ASP A O 1
ATOM 911 N N . THR A 1 107 ? 12.131 -0.909 -24.777 1.00 84.50 107 THR A N 1
ATOM 912 C CA . THR A 1 107 ? 11.366 -2.162 -24.675 1.00 84.50 107 THR A CA 1
ATOM 913 C C . THR A 1 107 ? 9.939 -1.924 -24.177 1.00 84.50 107 THR A C 1
ATOM 915 O O . THR A 1 107 ? 9.002 -2.432 -24.796 1.00 84.50 107 THR A O 1
ATOM 918 N N . ILE A 1 108 ? 9.723 -1.034 -23.202 1.00 82.25 108 ILE A N 1
ATOM 919 C CA . ILE A 1 108 ? 8.378 -0.564 -22.817 1.00 82.25 108 ILE A CA 1
ATOM 920 C C . ILE A 1 108 ? 7.653 0.075 -24.016 1.00 82.25 108 ILE A C 1
ATOM 922 O O . ILE A 1 108 ? 6.496 -0.258 -24.289 1.00 82.25 108 ILE A O 1
ATOM 926 N N . ASN A 1 109 ? 8.320 0.957 -24.774 1.00 83.00 109 ASN A N 1
ATOM 927 C CA . ASN A 1 109 ? 7.736 1.569 -25.974 1.00 83.00 109 ASN A CA 1
ATOM 928 C C . ASN A 1 109 ? 7.346 0.509 -27.023 1.00 83.00 109 ASN A C 1
ATOM 930 O O . ASN A 1 109 ? 6.289 0.628 -27.652 1.00 83.00 109 ASN A O 1
ATOM 934 N N . ARG A 1 110 ? 8.174 -0.533 -27.192 1.00 86.69 110 ARG A N 1
ATOM 935 C CA . ARG A 1 110 ? 7.968 -1.635 -28.142 1.00 86.69 110 ARG A CA 1
ATOM 936 C C . ARG A 1 110 ? 6.765 -2.503 -27.767 1.00 86.69 110 ARG A C 1
ATOM 938 O O . ARG A 1 110 ? 5.851 -2.621 -28.587 1.00 86.69 110 ARG A O 1
ATOM 945 N N . VAL A 1 111 ? 6.707 -3.039 -26.543 1.00 88.38 111 VAL A N 1
ATOM 946 C CA . VAL A 1 111 ? 5.619 -3.952 -26.125 1.00 88.38 111 VAL A CA 1
ATOM 947 C C . VAL A 1 111 ? 4.265 -3.241 -26.017 1.00 88.38 111 VAL A C 1
ATOM 949 O O . VAL A 1 111 ? 3.237 -3.801 -26.398 1.00 88.38 111 VAL A O 1
ATOM 952 N N . LEU A 1 112 ? 4.249 -1.970 -25.593 1.00 84.19 112 LEU A N 1
ATOM 953 C CA . LEU A 1 112 ? 3.031 -1.150 -25.549 1.00 84.19 112 LEU A CA 1
ATOM 954 C C . LEU A 1 112 ? 2.662 -0.527 -26.908 1.00 84.19 112 LEU A C 1
ATOM 956 O O . LEU A 1 112 ? 1.586 0.057 -27.037 1.00 84.19 112 LEU A O 1
ATOM 960 N N . ARG A 1 113 ? 3.533 -0.643 -27.924 1.00 85.12 113 ARG A N 1
ATOM 961 C CA . ARG A 1 113 ? 3.393 -0.058 -29.276 1.00 85.12 113 ARG A CA 1
ATOM 962 C C . ARG A 1 113 ? 3.157 1.462 -29.284 1.00 85.12 113 ARG A C 1
ATOM 964 O O . ARG A 1 113 ? 2.613 2.019 -30.244 1.00 85.12 113 ARG A O 1
ATOM 971 N N . VAL A 1 114 ? 3.585 2.145 -28.222 1.00 79.88 114 VAL A N 1
ATOM 972 C CA . VAL A 1 114 ? 3.453 3.597 -28.065 1.00 79.88 114 VAL A CA 1
ATOM 973 C C . VAL A 1 114 ? 4.545 4.322 -28.853 1.00 79.88 114 VAL A C 1
ATOM 975 O O . VAL A 1 114 ? 5.662 3.839 -29.022 1.00 79.88 114 VAL A O 1
ATOM 978 N N . LYS A 1 115 ? 4.239 5.519 -29.356 1.00 71.94 115 LYS A N 1
ATOM 979 C CA . LYS A 1 115 ? 5.212 6.299 -30.136 1.00 71.94 115 LYS A CA 1
ATOM 980 C C . LYS A 1 115 ? 6.184 7.011 -29.200 1.00 71.94 115 LYS A C 1
ATOM 982 O O . LYS A 1 115 ? 5.744 7.838 -28.397 1.00 71.94 115 LYS A O 1
ATOM 987 N N . HIS A 1 116 ? 7.485 6.744 -29.361 1.00 65.50 116 HIS A N 1
ATOM 988 C CA . HIS A 1 116 ? 8.546 7.404 -28.597 1.00 65.50 116 HIS A CA 1
ATOM 989 C C . HIS A 1 116 ? 8.355 8.928 -28.606 1.00 65.50 116 HIS A C 1
ATOM 991 O O . HIS A 1 116 ? 8.258 9.569 -29.658 1.00 65.50 116 HIS A O 1
ATOM 997 N N . LYS A 1 117 ? 8.300 9.520 -27.413 1.00 61.62 117 LYS A N 1
ATOM 998 C CA . LYS A 1 117 ? 8.003 10.937 -27.216 1.00 61.62 117 LYS A CA 1
ATOM 999 C C . LYS A 1 117 ? 9.230 11.636 -26.650 1.00 61.62 117 LYS A C 1
ATOM 1001 O O . LYS A 1 117 ? 9.525 11.504 -25.470 1.00 61.62 117 LYS A O 1
ATOM 1006 N N . GLN A 1 118 ? 9.894 12.448 -27.469 1.00 57.44 118 GLN A N 1
ATOM 1007 C CA . GLN A 1 118 ? 10.945 13.339 -26.980 1.00 57.44 118 GLN A CA 1
ATOM 1008 C C . GLN A 1 118 ? 10.354 14.340 -25.970 1.00 57.44 118 GLN A C 1
ATOM 1010 O O . GLN A 1 118 ? 9.413 15.081 -26.276 1.00 57.44 118 GLN A O 1
ATOM 1015 N N . PHE A 1 119 ? 10.891 14.340 -24.751 1.00 54.84 119 PHE A N 1
ATOM 1016 C CA . PHE A 1 119 ? 10.582 15.317 -23.708 1.00 54.84 119 PHE A CA 1
ATOM 1017 C C . PHE A 1 119 ? 11.605 16.462 -23.755 1.00 54.84 119 PHE A C 1
ATOM 1019 O O . PHE A 1 119 ? 12.740 16.271 -24.177 1.00 54.84 119 PHE A O 1
ATOM 1026 N N . LYS A 1 120 ? 11.213 17.666 -23.315 1.00 55.12 120 LYS A N 1
ATOM 1027 C CA . LYS A 1 120 ? 12.109 18.842 -23.284 1.00 55.12 120 LYS A CA 1
ATOM 1028 C C . LYS A 1 120 ? 13.118 18.846 -22.122 1.00 55.12 120 LYS A C 1
ATOM 1030 O O . LYS A 1 120 ? 13.978 19.716 -22.095 1.00 55.12 120 LYS A O 1
ATOM 1035 N N . ARG A 1 121 ? 12.980 17.922 -21.168 1.00 51.12 121 ARG A N 1
ATOM 1036 C CA . ARG A 1 121 ? 13.889 17.694 -20.034 1.00 51.12 121 ARG A CA 1
ATOM 1037 C C . ARG A 1 121 ? 14.499 16.297 -20.178 1.00 51.12 121 ARG A C 1
ATOM 1039 O O . ARG A 1 121 ? 13.695 15.386 -20.421 1.00 51.12 121 ARG A O 1
ATOM 1046 N N . PRO A 1 122 ? 15.829 16.112 -20.061 1.00 50.28 122 PRO A N 1
ATOM 1047 C CA . PRO A 1 122 ? 16.479 14.818 -20.273 1.00 50.28 122 PRO A CA 1
ATOM 1048 C C . PRO A 1 122 ? 15.910 13.684 -19.406 1.00 50.28 122 PRO A C 1
ATOM 1050 O O . PRO A 1 122 ? 15.443 12.676 -19.938 1.00 50.28 122 PRO A O 1
ATOM 1053 N N . SER A 1 123 ? 15.895 13.863 -18.085 1.00 52.62 123 SER A N 1
ATOM 1054 C CA . SER A 1 123 ? 15.693 12.785 -17.105 1.00 52.62 123 SER A CA 1
ATOM 1055 C C . SER A 1 123 ? 14.215 12.596 -16.714 1.00 52.62 123 SER A C 1
ATOM 1057 O O . SER A 1 123 ? 13.387 13.486 -16.927 1.00 52.62 123 SER A O 1
ATOM 1059 N N . TYR A 1 124 ? 13.845 11.416 -16.200 1.00 49.56 124 TYR A N 1
ATOM 1060 C CA . TYR A 1 124 ? 12.517 11.156 -15.615 1.00 49.56 124 TYR A CA 1
ATOM 1061 C C . TYR A 1 124 ? 12.413 11.743 -14.204 1.00 49.56 124 TYR A C 1
ATOM 1063 O O . TYR A 1 124 ? 11.424 12.390 -13.869 1.00 49.56 124 TYR A O 1
ATOM 1071 N N . GLU A 1 125 ? 13.490 11.606 -13.450 1.00 51.41 125 GLU A N 1
ATOM 1072 C CA . GLU A 1 125 ? 13.717 12.061 -12.084 1.00 51.41 125 GLU A CA 1
ATOM 1073 C C . GLU A 1 125 ? 13.550 13.591 -12.008 1.00 51.41 125 GLU A C 1
ATOM 1075 O O . GLU A 1 125 ? 12.694 14.082 -11.277 1.00 51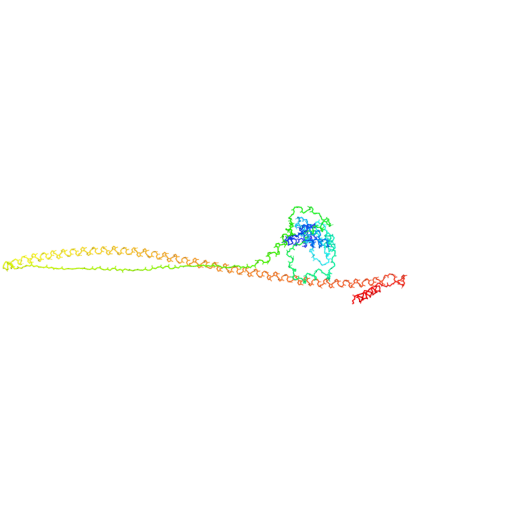.41 125 GLU A O 1
ATOM 1080 N N . GLU A 1 126 ? 14.207 14.339 -12.906 1.00 52.88 126 GLU A N 1
ATOM 1081 C CA . GLU A 1 126 ? 14.100 15.802 -13.087 1.00 52.88 126 GLU A CA 1
ATOM 1082 C C . GLU A 1 126 ? 12.666 16.277 -13.441 1.00 52.88 126 GLU A C 1
ATOM 1084 O O . GLU A 1 126 ? 12.341 17.470 -13.388 1.00 52.88 126 GLU A O 1
ATOM 1089 N N . ARG A 1 127 ? 11.777 15.359 -13.851 1.00 54.44 127 ARG A N 1
ATOM 1090 C CA . ARG A 1 127 ? 10.349 15.629 -14.106 1.00 54.44 127 ARG A CA 1
ATOM 1091 C C . ARG A 1 127 ? 9.456 15.272 -12.913 1.00 54.44 127 ARG A C 1
ATOM 1093 O O . ARG A 1 127 ? 8.377 15.848 -12.821 1.00 54.44 127 ARG A O 1
ATOM 1100 N N . VAL A 1 128 ? 9.891 14.370 -12.032 1.00 50.66 128 VAL A N 1
ATOM 1101 C CA . VAL A 1 128 ? 9.166 13.919 -10.830 1.00 50.66 128 VAL A CA 1
ATOM 1102 C C . VAL A 1 128 ? 9.497 14.798 -9.622 1.00 50.66 128 VAL A C 1
ATOM 1104 O O . VAL A 1 128 ? 8.591 15.349 -9.008 1.00 50.66 128 VAL A O 1
ATOM 1107 N N . GLU A 1 129 ? 10.786 15.028 -9.361 1.00 51.34 129 GLU A N 1
ATOM 1108 C CA . GLU A 1 129 ? 11.341 15.839 -8.259 1.00 51.34 129 GLU A CA 1
ATOM 1109 C C . GLU A 1 129 ? 10.749 17.263 -8.178 1.00 51.34 129 GLU A C 1
ATOM 1111 O O . GLU A 1 129 ? 10.750 17.904 -7.131 1.00 51.34 129 GLU A O 1
ATOM 1116 N N . ASN A 1 130 ? 10.217 17.762 -9.297 1.00 49.62 130 ASN A N 1
ATOM 1117 C CA . ASN A 1 130 ? 9.730 19.128 -9.465 1.00 49.62 130 ASN A CA 1
ATOM 1118 C C . ASN A 1 130 ? 8.197 19.244 -9.648 1.00 49.62 130 ASN A C 1
ATOM 1120 O O . ASN A 1 130 ? 7.715 20.347 -9.919 1.00 49.62 130 ASN A O 1
ATOM 1124 N N . ASP A 1 131 ? 7.418 18.157 -9.541 1.00 46.94 131 ASP A N 1
ATOM 1125 C CA . ASP A 1 131 ? 5.951 18.197 -9.686 1.00 46.94 131 ASP A CA 1
ATOM 1126 C C . ASP A 1 131 ? 5.239 17.870 -8.357 1.00 46.94 131 ASP A C 1
ATOM 1128 O O . ASP A 1 131 ? 5.103 16.697 -8.009 1.00 46.94 131 ASP A O 1
ATOM 1132 N N . PRO A 1 132 ? 4.697 18.864 -7.620 1.00 46.31 132 PRO A N 1
ATOM 1133 C CA . PRO A 1 132 ? 4.049 18.651 -6.317 1.00 46.31 132 PRO A CA 1
ATOM 1134 C C . PRO A 1 132 ? 2.700 17.906 -6.394 1.00 46.31 132 PRO A C 1
ATOM 1136 O O . PRO A 1 132 ? 1.943 17.883 -5.424 1.00 46.31 132 PRO A O 1
ATOM 1139 N N . ARG A 1 133 ? 2.363 17.321 -7.551 1.00 46.00 133 ARG A N 1
ATOM 1140 C CA . ARG A 1 133 ? 1.234 16.397 -7.746 1.00 46.00 133 ARG A CA 1
ATOM 1141 C C . ARG A 1 133 ? 1.674 14.933 -7.791 1.00 46.00 133 ARG A C 1
ATOM 1143 O O . ARG A 1 133 ? 0.806 14.063 -7.844 1.00 46.00 133 ARG A O 1
ATOM 1150 N N . TYR A 1 134 ? 2.979 14.656 -7.778 1.00 46.66 134 TYR A N 1
ATOM 1151 C CA . TYR A 1 134 ? 3.504 13.323 -7.499 1.00 46.66 134 TYR A CA 1
ATOM 1152 C C . TYR A 1 134 ? 3.321 13.045 -6.001 1.00 46.66 134 TYR A C 1
ATOM 1154 O O . TYR A 1 134 ? 4.173 13.350 -5.170 1.00 46.66 134 TYR A O 1
ATOM 1162 N N . VAL A 1 135 ? 2.132 12.547 -5.656 1.00 40.78 135 VAL A N 1
ATOM 1163 C CA . VAL A 1 135 ? 1.858 11.958 -4.340 1.00 40.78 135 VAL A CA 1
ATOM 1164 C C . VAL A 1 135 ? 2.768 10.743 -4.178 1.00 40.78 135 VAL A C 1
ATOM 1166 O O . VAL A 1 135 ? 3.032 10.068 -5.167 1.00 40.78 135 VAL A O 1
ATOM 1169 N N . ASP A 1 136 ? 3.224 10.485 -2.953 1.00 43.88 136 ASP A N 1
ATOM 1170 C CA . ASP A 1 136 ? 4.039 9.324 -2.585 1.00 43.88 136 ASP A CA 1
ATOM 1171 C C . ASP A 1 136 ? 3.549 8.026 -3.262 1.00 43.88 136 ASP A C 1
ATOM 1173 O O . ASP A 1 136 ? 2.459 7.524 -2.976 1.00 43.88 136 ASP A O 1
ATOM 1177 N N . VAL A 1 137 ? 4.350 7.528 -4.211 1.00 42.78 137 VAL A N 1
ATOM 1178 C CA . VAL A 1 137 ? 4.049 6.333 -5.017 1.00 42.78 137 VAL A CA 1
ATOM 1179 C C . VAL A 1 137 ? 4.662 5.081 -4.384 1.00 42.78 137 VAL A C 1
ATOM 1181 O O . VAL A 1 137 ? 4.288 3.968 -4.751 1.00 42.78 137 VAL A O 1
ATOM 1184 N N . ASP A 1 138 ? 5.548 5.221 -3.393 1.00 45.75 138 ASP A N 1
ATOM 1185 C CA . ASP A 1 138 ? 6.348 4.110 -2.865 1.00 45.75 138 ASP A CA 1
ATOM 1186 C C . ASP A 1 138 ? 5.495 3.082 -2.099 1.00 45.75 138 ASP A C 1
ATOM 1188 O O . ASP A 1 138 ? 5.944 1.959 -1.847 1.00 45.75 138 ASP A O 1
ATOM 1192 N N . SER A 1 139 ? 4.241 3.424 -1.787 1.00 51.62 139 SER A N 1
ATOM 1193 C CA . SER A 1 139 ? 3.255 2.538 -1.158 1.00 51.62 139 SER A CA 1
ATOM 1194 C C . SER A 1 139 ? 2.637 1.486 -2.096 1.00 51.62 139 SER A C 1
ATOM 1196 O O . SER A 1 139 ? 2.288 0.408 -1.617 1.00 51.62 139 SER A O 1
ATOM 1198 N N . TRP A 1 140 ? 2.480 1.756 -3.401 1.00 51.53 140 TRP A N 1
ATOM 1199 C CA . TRP A 1 140 ? 1.655 0.934 -4.310 1.00 51.53 140 TRP A CA 1
ATOM 1200 C C . TRP A 1 140 ? 2.385 0.524 -5.599 1.00 51.53 140 TRP A C 1
ATOM 1202 O O . TRP A 1 140 ? 3.086 1.319 -6.222 1.00 51.53 140 TRP A O 1
ATOM 1212 N N . LEU A 1 141 ? 2.165 -0.712 -6.055 1.00 62.19 141 LEU A N 1
ATOM 1213 C CA . LEU A 1 141 ? 2.815 -1.268 -7.249 1.00 62.19 141 LEU A CA 1
ATOM 1214 C C . LEU A 1 141 ? 1.999 -1.011 -8.522 1.00 62.19 141 LEU A C 1
ATOM 1216 O O . LEU A 1 141 ? 0.829 -1.377 -8.612 1.00 62.19 141 LEU A O 1
ATOM 1220 N N . GLY A 1 142 ? 2.616 -0.368 -9.514 1.00 72.50 142 GLY A N 1
ATOM 1221 C CA . GLY A 1 142 ? 1.956 0.062 -10.751 1.00 72.50 142 GLY A CA 1
ATOM 1222 C C . GLY A 1 142 ? 2.177 -0.851 -11.962 1.00 72.50 142 GLY A C 1
ATOM 1223 O O . GLY A 1 142 ? 3.023 -1.738 -11.964 1.00 72.50 142 GLY A O 1
ATOM 1224 N N . TYR A 1 143 ? 1.434 -0.562 -13.033 1.00 80.06 143 TYR A N 1
ATOM 1225 C CA . TYR A 1 143 ? 1.611 -1.110 -14.389 1.00 80.06 143 TYR A CA 1
ATOM 1226 C C . TYR A 1 143 ? 1.480 -2.645 -14.616 1.00 80.06 143 TYR A C 1
ATOM 1228 O O . TYR A 1 143 ? 2.192 -3.163 -15.486 1.00 80.06 143 TYR A O 1
ATOM 1236 N N . PRO A 1 144 ? 0.564 -3.386 -13.943 1.00 84.56 144 PRO A N 1
ATOM 1237 C CA . PRO A 1 144 ? 0.303 -4.816 -14.181 1.00 84.56 144 PRO A CA 1
ATOM 1238 C C . PRO A 1 144 ? 0.338 -5.289 -15.645 1.00 84.56 144 PRO A C 1
ATOM 1240 O O . PRO A 1 144 ? 1.087 -6.208 -15.979 1.00 84.56 144 PRO A O 1
ATOM 1243 N N . SER A 1 145 ? -0.426 -4.659 -16.546 1.00 84.06 145 SER A N 1
ATOM 1244 C CA . SER A 1 145 ? -0.488 -5.072 -17.958 1.00 84.06 145 SER A CA 1
ATOM 1245 C C . SER A 1 145 ? 0.778 -4.761 -18.750 1.00 84.06 145 SER A C 1
ATOM 1247 O O . SER A 1 145 ? 0.987 -5.347 -19.809 1.00 84.06 145 SER A O 1
ATOM 1249 N N . THR A 1 146 ? 1.635 -3.864 -18.258 1.00 87.19 146 THR A N 1
ATOM 1250 C CA . THR A 1 146 ? 2.959 -3.641 -18.852 1.00 87.19 146 THR A CA 1
ATOM 1251 C C . THR A 1 146 ? 3.910 -4.747 -18.411 1.00 87.19 146 THR A C 1
ATOM 1253 O O . THR A 1 146 ? 4.570 -5.333 -19.260 1.00 87.19 146 THR A O 1
ATOM 1256 N N . ILE A 1 147 ? 3.914 -5.103 -17.121 1.00 89.19 147 ILE A N 1
ATOM 1257 C CA . ILE A 1 147 ? 4.746 -6.186 -16.569 1.00 89.19 147 ILE A CA 1
ATOM 1258 C C . ILE A 1 147 ? 4.439 -7.516 -17.259 1.00 89.19 147 ILE A C 1
ATOM 1260 O O . ILE A 1 147 ? 5.368 -8.183 -17.711 1.00 89.19 147 ILE A O 1
ATOM 1264 N N . LEU A 1 148 ? 3.156 -7.865 -17.426 1.00 90.75 148 LEU A N 1
ATOM 1265 C CA . LEU A 1 148 ? 2.774 -9.083 -18.144 1.00 90.75 148 LEU A CA 1
ATOM 1266 C C . LEU A 1 148 ? 3.335 -9.088 -19.575 1.00 90.75 148 LEU A C 1
ATOM 1268 O O . LEU A 1 148 ? 3.994 -10.046 -19.955 1.00 90.75 148 LEU A O 1
ATOM 1272 N N . ARG A 1 149 ? 3.163 -7.994 -20.332 1.00 90.19 149 ARG A N 1
ATOM 1273 C CA . ARG A 1 149 ? 3.660 -7.870 -21.718 1.00 90.19 149 ARG A CA 1
ATOM 1274 C C . ARG A 1 149 ? 5.188 -7.902 -21.832 1.00 90.19 149 ARG A C 1
ATOM 1276 O O . ARG A 1 149 ? 5.709 -8.387 -22.830 1.00 90.19 149 ARG A O 1
ATOM 1283 N N . LEU A 1 150 ? 5.908 -7.386 -20.835 1.00 90.94 150 LEU A N 1
ATOM 1284 C CA . LEU A 1 150 ? 7.370 -7.486 -20.758 1.00 90.94 150 LEU A CA 1
ATOM 1285 C C . LEU A 1 150 ? 7.807 -8.938 -20.514 1.00 90.94 150 LEU A C 1
ATOM 1287 O O . LEU A 1 150 ? 8.731 -9.421 -21.160 1.00 90.94 150 LEU A O 1
ATOM 1291 N N . CYS A 1 151 ? 7.100 -9.656 -19.638 1.00 92.62 151 CYS A N 1
ATOM 1292 C CA . CYS A 1 151 ? 7.346 -11.072 -19.365 1.00 92.62 151 CYS A CA 1
ATOM 1293 C C . CYS A 1 151 ? 6.962 -11.977 -20.556 1.00 92.62 151 CYS A C 1
ATOM 1295 O O . CYS A 1 151 ? 7.676 -12.938 -20.839 1.00 92.62 151 CYS A O 1
ATOM 1297 N N . GLU A 1 152 ? 5.889 -11.650 -21.290 1.00 93.25 152 GLU A N 1
ATOM 1298 C CA . GLU A 1 152 ? 5.517 -12.284 -22.569 1.00 93.25 152 GLU A CA 1
ATOM 1299 C C . GLU A 1 152 ? 6.628 -12.116 -23.623 1.00 93.25 152 GLU A C 1
ATOM 1301 O O . GLU A 1 152 ? 7.053 -13.098 -24.228 1.00 93.25 152 GLU A O 1
ATOM 1306 N N . GLU A 1 153 ? 7.123 -10.888 -23.821 1.00 94.12 153 GLU A N 1
ATOM 1307 C CA . GLU A 1 153 ? 8.197 -10.556 -24.774 1.00 94.12 153 GLU A CA 1
ATOM 1308 C C . GLU A 1 153 ? 9.532 -11.238 -24.410 1.00 94.12 153 GLU A C 1
ATOM 1310 O O . GLU A 1 153 ? 10.245 -11.703 -25.299 1.00 94.12 153 GLU A O 1
ATOM 1315 N N . ALA A 1 154 ? 9.857 -11.334 -23.116 1.00 94.81 154 ALA A N 1
ATOM 1316 C CA . ALA A 1 154 ? 11.060 -12.005 -22.617 1.00 94.81 154 ALA A CA 1
ATOM 1317 C C . ALA A 1 154 ? 10.970 -13.547 -22.629 1.00 94.81 154 ALA A C 1
ATOM 1319 O O . ALA A 1 154 ? 11.990 -14.220 -22.494 1.00 94.81 154 ALA A O 1
ATOM 1320 N N . GLY A 1 155 ? 9.776 -14.127 -22.803 1.00 94.69 155 GLY A N 1
ATOM 1321 C CA . GLY A 1 155 ? 9.577 -15.582 -22.818 1.00 94.69 155 GLY A CA 1
ATOM 1322 C C . GLY A 1 155 ? 9.507 -16.238 -21.432 1.00 94.69 155 GLY A C 1
ATOM 1323 O O . GLY A 1 155 ? 9.829 -17.419 -21.296 1.00 94.69 155 GLY A O 1
ATOM 1324 N N . VAL A 1 156 ? 9.079 -15.498 -20.405 1.00 94.94 156 VAL A N 1
ATOM 1325 C CA . VAL A 1 156 ? 8.837 -16.024 -19.048 1.00 94.94 156 VAL A CA 1
ATOM 1326 C C . VAL A 1 156 ? 7.790 -17.156 -19.093 1.00 94.94 156 VAL A C 1
ATOM 1328 O O . VAL A 1 156 ? 6.774 -17.015 -19.780 1.00 94.94 156 VAL A O 1
ATOM 1331 N N . PRO A 1 157 ? 7.962 -18.270 -18.348 1.00 91.62 157 PRO A N 1
ATOM 1332 C CA . PRO A 1 157 ? 6.996 -19.373 -18.305 1.00 91.62 157 PRO A CA 1
ATOM 1333 C C . PRO A 1 157 ? 5.738 -19.010 -17.491 1.00 91.62 157 PRO A C 1
ATOM 1335 O O . PRO A 1 157 ? 5.541 -19.466 -16.366 1.00 91.62 157 PRO A O 1
ATOM 1338 N N . LEU A 1 158 ? 4.860 -18.185 -18.071 1.00 88.50 158 LEU A N 1
ATOM 1339 C CA . LEU A 1 158 ? 3.687 -17.608 -17.394 1.00 88.50 158 LEU A CA 1
ATOM 1340 C C . LEU A 1 158 ? 2.673 -18.642 -16.859 1.00 88.50 158 LEU A C 1
ATOM 1342 O O . LEU A 1 158 ? 1.952 -18.337 -15.913 1.00 88.50 158 LEU A O 1
ATOM 1346 N N . GLY A 1 159 ? 2.663 -19.870 -17.388 1.00 83.44 159 GLY A N 1
ATOM 1347 C CA . GLY A 1 159 ? 1.840 -20.970 -16.863 1.00 83.44 159 GLY A CA 1
ATOM 1348 C C . GLY A 1 159 ? 2.193 -21.394 -15.428 1.00 83.44 159 GLY A C 1
ATOM 1349 O O . GLY A 1 159 ? 1.356 -21.952 -14.727 1.00 83.44 159 GLY A O 1
ATOM 1350 N N . GLU A 1 160 ? 3.393 -21.068 -14.926 1.00 84.81 160 GLU A N 1
ATOM 1351 C CA . GLU A 1 160 ? 3.760 -21.308 -13.517 1.00 84.81 160 GLU A CA 1
ATOM 1352 C C . GLU A 1 160 ? 3.037 -20.382 -12.512 1.00 84.81 160 GLU A C 1
ATOM 1354 O O . GLU A 1 160 ? 3.270 -20.482 -11.305 1.00 84.81 160 GLU A O 1
ATOM 1359 N N . PHE A 1 161 ? 2.183 -19.471 -12.992 1.00 84.62 161 PHE A N 1
ATOM 1360 C CA . PHE A 1 161 ? 1.438 -18.506 -12.180 1.00 84.62 161 PHE A CA 1
ATOM 1361 C C . PHE A 1 161 ? -0.085 -18.752 -12.158 1.00 84.62 161 PHE A C 1
ATOM 1363 O O . PHE A 1 161 ? -0.809 -17.982 -11.526 1.00 84.62 161 PHE A O 1
ATOM 1370 N N . GLU A 1 162 ? -0.591 -19.807 -12.807 1.00 68.69 162 GLU A N 1
ATOM 1371 C CA . GLU A 1 162 ? -2.040 -20.065 -12.944 1.00 68.69 162 GLU A CA 1
ATOM 1372 C C . GLU A 1 162 ? -2.763 -20.330 -11.605 1.00 68.69 162 GLU A C 1
ATOM 1374 O O . GLU A 1 162 ? -3.949 -20.040 -11.485 1.00 68.69 162 GLU A O 1
ATOM 1379 N N . GLU A 1 163 ? -2.056 -20.806 -10.573 1.00 66.69 163 GLU A N 1
ATOM 1380 C CA . GLU A 1 163 ? -2.610 -21.080 -9.232 1.00 66.69 163 GLU A CA 1
ATOM 1381 C C . GLU A 1 163 ? -2.480 -19.894 -8.243 1.00 66.69 163 GLU A C 1
ATOM 1383 O O . GLU A 1 163 ? -2.586 -20.079 -7.031 1.00 66.69 163 GLU A O 1
ATOM 1388 N N . THR A 1 164 ? -2.204 -18.675 -8.724 1.00 75.75 164 THR A N 1
ATOM 1389 C CA . THR A 1 164 ? -1.870 -17.513 -7.868 1.00 75.75 164 THR A CA 1
ATOM 1390 C C . THR A 1 164 ? -2.983 -16.466 -7.781 1.00 75.75 164 THR A C 1
ATOM 1392 O O . THR A 1 164 ? -3.829 -16.371 -8.666 1.00 75.75 164 THR A O 1
ATOM 1395 N N . ASP A 1 165 ? -2.965 -15.645 -6.722 1.00 76.81 165 ASP A N 1
ATOM 1396 C CA . ASP A 1 165 ? -3.894 -14.520 -6.551 1.00 76.81 165 ASP A CA 1
ATOM 1397 C C . ASP A 1 165 ? -3.878 -13.572 -7.763 1.00 76.81 165 ASP A C 1
ATOM 1399 O O . ASP A 1 165 ? -2.815 -13.192 -8.265 1.00 76.81 165 ASP A O 1
ATOM 1403 N N . LEU A 1 166 ? -5.065 -13.158 -8.217 1.00 81.00 166 LEU A N 1
ATOM 1404 C CA . LEU A 1 166 ? -5.251 -12.390 -9.450 1.00 81.00 166 LEU A CA 1
ATOM 1405 C C . LEU A 1 166 ? -5.623 -10.931 -9.166 1.00 81.00 166 LEU A C 1
ATOM 1407 O O . LEU A 1 166 ? -6.637 -10.631 -8.533 1.00 81.00 166 LEU A O 1
ATOM 1411 N N . VAL A 1 167 ? -4.842 -10.005 -9.720 1.00 76.19 167 VAL A N 1
ATOM 1412 C CA . VAL A 1 167 ? -5.164 -8.577 -9.765 1.00 76.19 167 VAL A CA 1
ATOM 1413 C C . VAL A 1 167 ? -6.240 -8.358 -10.825 1.00 76.19 167 VAL A C 1
ATOM 1415 O O . VAL A 1 167 ? -5.984 -8.477 -12.024 1.00 76.19 167 VAL A O 1
ATOM 1418 N N . SER A 1 168 ? -7.455 -8.025 -10.390 1.00 68.06 168 SER A N 1
ATOM 1419 C CA . SER A 1 168 ? -8.543 -7.628 -11.290 1.00 68.06 168 SER A CA 1
ATOM 1420 C C . SER A 1 168 ? -8.327 -6.208 -11.825 1.00 68.06 168 SER A C 1
ATOM 1422 O O . SER A 1 168 ? -8.017 -5.294 -11.054 1.00 68.06 168 SER A O 1
ATOM 1424 N N . ILE A 1 169 ? -8.591 -5.974 -13.116 1.00 65.19 169 ILE A N 1
ATOM 1425 C CA . ILE A 1 169 ? -8.682 -4.603 -13.652 1.00 65.19 169 ILE A CA 1
ATOM 1426 C C . ILE A 1 169 ? -9.749 -3.810 -12.875 1.00 65.19 169 ILE A C 1
ATOM 1428 O O . ILE A 1 169 ? -10.860 -4.289 -12.618 1.00 65.19 169 ILE A O 1
ATOM 1432 N N . GLY A 1 170 ? -9.446 -2.555 -12.542 1.00 63.38 170 GLY A N 1
ATOM 1433 C CA . GLY A 1 170 ? -10.410 -1.645 -11.939 1.00 63.38 170 GLY A CA 1
ATOM 1434 C C . GLY A 1 170 ? -11.570 -1.332 -12.892 1.00 63.38 170 GLY A C 1
ATOM 1435 O O . GLY A 1 170 ? -11.446 -1.380 -14.115 1.00 63.38 170 GLY A O 1
ATOM 1436 N N . LYS A 1 171 ? -12.741 -0.975 -12.349 1.00 71.94 171 LYS A N 1
ATOM 1437 C CA . LYS A 1 171 ? -13.917 -0.655 -13.185 1.00 71.94 171 LYS A CA 1
ATOM 1438 C C . LYS A 1 171 ? -13.524 0.377 -14.263 1.00 71.94 171 LYS A C 1
ATOM 1440 O O . LYS A 1 171 ? -12.971 1.416 -13.892 1.00 71.94 171 LYS A O 1
ATOM 1445 N N . PRO A 1 172 ? -13.813 0.148 -15.557 1.00 70.38 172 PRO A N 1
ATOM 1446 C CA . PRO A 1 172 ? -13.295 0.986 -16.636 1.00 70.38 172 PRO A CA 1
ATOM 1447 C C . PRO A 1 172 ? -13.869 2.406 -16.616 1.00 70.38 172 PRO A C 1
ATOM 1449 O O . PRO A 1 172 ? -14.945 2.668 -16.058 1.00 70.38 172 PRO A O 1
ATOM 1452 N N . LEU A 1 173 ? -13.165 3.332 -17.263 1.00 71.31 173 LEU A N 1
ATOM 1453 C CA . LEU A 1 173 ? -13.637 4.695 -17.495 1.00 71.31 173 LEU A CA 1
ATOM 1454 C C . LEU A 1 173 ? -14.613 4.702 -18.680 1.00 71.31 173 LEU A C 1
ATOM 1456 O O . LEU A 1 173 ? -14.219 4.779 -19.844 1.00 71.31 173 LEU A O 1
ATOM 1460 N N . THR A 1 174 ? -15.901 4.580 -18.355 1.00 76.06 174 THR A N 1
ATOM 1461 C CA . THR A 1 174 ? -17.034 4.775 -19.269 1.00 76.06 174 THR A CA 1
ATOM 1462 C C . THR A 1 174 ? -17.486 6.236 -19.263 1.00 76.06 174 THR A C 1
ATOM 1464 O O . THR A 1 174 ? -17.226 6.971 -18.306 1.00 76.06 174 THR A O 1
ATOM 1467 N N . LYS A 1 175 ? -18.222 6.650 -20.303 1.00 74.81 175 LYS A N 1
ATOM 1468 C CA . LYS A 1 175 ? -18.821 7.990 -20.413 1.00 74.81 175 LYS A CA 1
ATOM 1469 C C . LYS A 1 175 ? -19.565 8.421 -19.140 1.00 74.81 175 LYS A C 1
ATOM 1471 O O . LYS A 1 175 ? -19.244 9.454 -18.563 1.00 74.81 175 LYS A O 1
ATOM 1476 N N . GLU A 1 176 ? -20.476 7.579 -18.658 1.00 69.81 176 GLU A N 1
ATOM 1477 C CA . GLU A 1 176 ? -21.302 7.830 -17.466 1.00 69.81 176 GLU A CA 1
ATOM 1478 C C . GLU A 1 176 ? -20.466 8.163 -16.218 1.00 69.81 176 GLU A C 1
ATOM 1480 O O . GLU A 1 176 ? -20.846 9.014 -15.417 1.00 69.81 176 GLU A O 1
ATOM 1485 N N . ARG A 1 177 ? -19.297 7.526 -16.054 1.00 70.44 177 ARG A N 1
ATOM 1486 C CA . ARG A 1 177 ? -18.407 7.771 -14.908 1.00 70.44 177 ARG A CA 1
ATOM 1487 C C . ARG A 1 177 ? -17.604 9.059 -15.047 1.00 70.44 177 ARG A C 1
ATOM 1489 O O . ARG A 1 177 ? -17.361 9.712 -14.036 1.00 70.44 177 ARG A O 1
ATOM 1496 N N . LEU A 1 178 ? -17.222 9.438 -16.267 1.00 70.38 178 LEU A N 1
ATOM 1497 C CA . LEU A 1 178 ? -16.597 10.737 -16.535 1.00 70.38 178 LEU A CA 1
ATOM 1498 C C . LEU A 1 178 ? -17.587 11.876 -16.232 1.00 70.38 178 LEU A C 1
ATOM 1500 O O . LEU A 1 178 ? -17.231 12.837 -15.553 1.00 70.38 178 LEU A O 1
ATOM 1504 N N . GLU A 1 179 ? -18.845 11.723 -16.649 1.00 70.12 179 GLU A N 1
ATOM 1505 C CA . GLU A 1 179 ? -19.920 12.693 -16.403 1.00 70.12 179 GLU A CA 1
ATOM 1506 C C . GLU A 1 179 ? -20.286 12.777 -14.901 1.00 70.12 179 GLU A C 1
ATOM 1508 O O . GLU A 1 179 ? -20.345 13.875 -14.341 1.00 70.12 179 GLU A O 1
ATOM 1513 N N . PHE A 1 180 ? -20.410 11.644 -14.198 1.00 58.19 180 PHE A N 1
ATOM 1514 C CA . PHE A 1 180 ? -20.713 11.597 -12.755 1.00 58.19 180 PHE A CA 1
ATOM 1515 C C . PHE A 1 180 ? -19.642 12.251 -11.857 1.00 58.19 180 PHE A C 1
ATOM 1517 O O . PHE A 1 180 ? -19.963 12.863 -10.833 1.00 58.19 180 PHE A O 1
ATOM 1524 N N . ILE A 1 181 ? -18.359 12.154 -12.224 1.00 50.75 181 ILE A N 1
ATOM 1525 C CA . ILE A 1 181 ? -17.276 12.829 -11.487 1.00 50.75 181 ILE A CA 1
ATOM 1526 C C . ILE A 1 181 ? -17.389 14.355 -11.631 1.00 50.75 181 ILE A C 1
ATOM 1528 O O . ILE A 1 181 ? -17.111 15.078 -10.675 1.00 50.75 181 ILE A O 1
ATOM 1532 N N . THR A 1 182 ? -17.840 14.859 -12.787 1.00 47.06 182 THR A N 1
ATOM 1533 C CA . THR A 1 182 ? -18.007 16.309 -12.994 1.00 47.06 182 THR A CA 1
ATOM 1534 C C . THR A 1 182 ? -19.207 16.912 -12.261 1.00 47.06 182 THR A C 1
ATOM 1536 O O . THR A 1 182 ? -19.135 18.072 -11.865 1.00 47.06 182 THR A O 1
ATOM 1539 N N . THR A 1 183 ? -20.281 16.153 -12.015 1.00 44.50 183 THR A N 1
ATOM 1540 C CA . THR A 1 183 ? -21.443 16.655 -11.257 1.00 44.50 183 THR A CA 1
ATOM 1541 C C . THR A 1 183 ? -21.210 16.629 -9.746 1.00 44.50 183 THR A C 1
ATOM 1543 O O . THR A 1 183 ? -21.480 17.613 -9.060 1.00 44.50 183 THR A O 1
ATOM 1546 N N . THR A 1 184 ? -20.643 15.545 -9.209 1.00 41.41 184 THR A N 1
ATOM 1547 C CA . THR A 1 184 ? -20.531 15.334 -7.750 1.00 41.41 184 THR A CA 1
ATOM 1548 C C . THR A 1 184 ? -19.591 16.291 -7.005 1.00 41.41 184 THR A C 1
ATOM 1550 O O . THR A 1 184 ? -19.656 16.357 -5.774 1.00 41.41 184 THR A O 1
ATOM 1553 N N . GLN A 1 185 ? -18.754 17.069 -7.704 1.00 43.56 185 GLN A N 1
ATOM 1554 C CA . GLN A 1 185 ? -17.962 18.142 -7.082 1.00 43.56 185 GLN A CA 1
ATOM 1555 C C . GLN A 1 185 ? -18.745 19.449 -6.851 1.00 43.56 185 GLN A C 1
ATOM 1557 O O . GLN A 1 185 ? -18.290 20.284 -6.072 1.00 43.56 185 GLN A O 1
ATOM 1562 N N . LEU A 1 186 ? -19.916 19.638 -7.474 1.00 42.47 186 LEU A N 1
ATOM 1563 C CA . LEU A 1 186 ? -20.664 20.905 -7.426 1.00 42.47 186 LEU A CA 1
ATOM 1564 C C . LEU A 1 186 ? -21.647 21.027 -6.243 1.00 42.47 186 LEU A C 1
ATOM 1566 O O . LEU A 1 186 ? -22.041 22.138 -5.900 1.00 42.47 186 LEU A O 1
ATOM 1570 N N . GLU A 1 187 ? -22.050 19.922 -5.606 1.00 45.31 187 GLU A N 1
ATOM 1571 C CA . GLU A 1 187 ? -23.267 19.886 -4.764 1.00 45.31 187 GLU A CA 1
ATOM 1572 C C . GLU A 1 187 ? -23.051 19.935 -3.232 1.00 45.31 187 GLU A C 1
ATOM 1574 O O . GLU A 1 187 ? -24.007 19.808 -2.466 1.00 45.31 187 GLU A O 1
ATOM 1579 N N . ARG A 1 188 ? -21.820 20.097 -2.726 1.00 36.84 188 ARG A N 1
ATOM 1580 C CA . ARG A 1 188 ? -21.532 19.920 -1.282 1.00 36.84 188 ARG A CA 1
ATOM 1581 C C . ARG A 1 188 ? -21.595 21.215 -0.447 1.00 36.84 188 ARG A C 1
ATOM 1583 O O . ARG A 1 188 ? -20.591 21.908 -0.303 1.00 36.84 188 ARG A O 1
ATOM 1590 N N . GLN A 1 189 ? -22.728 21.458 0.226 1.00 30.97 189 GLN A N 1
ATOM 1591 C CA . GLN A 1 189 ? -22.830 22.331 1.418 1.00 30.97 189 GLN A CA 1
ATOM 1592 C C . GLN A 1 189 ? -23.661 21.689 2.564 1.00 30.97 189 GLN A C 1
ATOM 1594 O O . GLN A 1 189 ? -24.488 20.820 2.291 1.00 30.97 189 GLN A O 1
ATOM 1599 N N . PRO A 1 190 ? -23.447 22.071 3.848 1.00 41.00 190 PRO A N 1
ATOM 1600 C CA . PRO A 1 190 ? -24.020 21.386 5.021 1.00 41.00 190 PRO A CA 1
ATOM 1601 C C . PRO A 1 190 ? -25.228 22.091 5.690 1.00 41.00 190 PRO A C 1
ATOM 1603 O O . PRO A 1 190 ? -25.420 23.297 5.559 1.00 41.00 190 PRO A O 1
ATOM 1606 N N . LEU A 1 191 ? -25.991 21.347 6.510 1.00 34.44 191 LEU A N 1
ATOM 1607 C CA . LEU A 1 191 ? -27.124 21.826 7.337 1.00 34.44 191 LEU A CA 1
ATOM 1608 C C . LEU A 1 191 ? -27.050 21.295 8.789 1.00 34.44 191 LEU A C 1
ATOM 1610 O O . LEU A 1 191 ? -26.383 20.293 9.041 1.00 34.44 191 LEU A O 1
ATOM 1614 N N . ALA A 1 192 ? -27.713 21.953 9.762 1.00 30.91 192 ALA A N 1
ATOM 1615 C CA . ALA A 1 192 ? -27.513 21.668 11.199 1.00 30.91 192 ALA A CA 1
ATOM 1616 C C . ALA A 1 192 ? -28.695 21.974 12.169 1.00 30.91 192 ALA A C 1
ATOM 1618 O O . ALA A 1 192 ? -29.476 22.892 11.939 1.00 30.91 192 ALA A O 1
ATOM 1619 N N . ARG A 1 193 ? -28.677 21.290 13.340 1.00 36.00 193 ARG A N 1
ATOM 1620 C CA . ARG A 1 193 ? -29.326 21.574 14.666 1.00 36.00 193 ARG A CA 1
ATOM 1621 C C . ARG A 1 193 ? -30.864 21.493 14.857 1.00 36.00 193 ARG A C 1
ATOM 1623 O O . ARG A 1 193 ? -31.596 22.232 14.211 1.00 36.00 193 ARG A O 1
ATOM 1630 N N . ARG A 1 194 ? -31.311 20.853 15.974 1.00 32.66 194 ARG A N 1
ATOM 1631 C CA . ARG A 1 194 ? -32.136 21.472 17.074 1.00 32.66 194 ARG A CA 1
ATOM 1632 C C . ARG A 1 194 ? -32.425 20.575 18.322 1.00 32.66 194 ARG A C 1
ATOM 1634 O O . ARG A 1 194 ? -32.118 19.392 18.309 1.00 32.66 194 ARG A O 1
ATOM 1641 N N . LYS A 1 195 ? -32.990 21.173 19.401 1.00 40.12 195 LYS A N 1
ATOM 1642 C CA . LYS A 1 195 ? -33.478 20.604 20.707 1.00 40.12 195 LYS A CA 1
ATOM 1643 C C . LYS A 1 195 ? -34.751 21.368 21.208 1.00 40.12 195 LYS A C 1
ATOM 1645 O O . LYS A 1 195 ? -35.018 22.437 20.660 1.00 40.12 195 LYS A O 1
ATOM 1650 N N . LYS A 1 196 ? -35.499 20.886 22.236 1.00 36.66 196 LYS A N 1
ATOM 1651 C CA . LYS A 1 196 ? -36.679 21.549 22.910 1.00 36.66 196 LYS A CA 1
ATOM 1652 C C . LYS A 1 196 ? -36.915 21.115 24.403 1.00 36.66 196 LYS A C 1
ATOM 1654 O O . LYS A 1 196 ? -36.199 20.231 24.859 1.00 36.66 196 LYS A O 1
ATOM 1659 N N . ARG A 1 197 ? -37.861 21.750 25.157 1.00 37.56 197 ARG A N 1
ATOM 1660 C CA . ARG A 1 197 ? -38.164 21.622 26.637 1.00 37.56 197 ARG A CA 1
ATOM 1661 C C . ARG A 1 197 ? -39.629 22.074 27.021 1.00 37.56 197 ARG A C 1
ATOM 1663 O O . ARG A 1 197 ? -40.231 22.707 26.154 1.00 37.56 197 ARG A O 1
ATOM 1670 N N . LYS A 1 198 ? -40.194 21.798 28.240 1.00 34.84 198 LYS A N 1
ATOM 1671 C CA . LYS A 1 198 ? -41.497 22.334 28.823 1.00 34.84 198 LYS A CA 1
ATOM 1672 C C . LYS A 1 198 ? -41.677 22.213 30.400 1.00 34.84 198 LYS A C 1
ATOM 1674 O O . LYS A 1 198 ? -40.650 21.983 31.028 1.00 34.84 198 LYS A O 1
ATOM 1679 N N . GLU A 1 199 ? -42.875 22.448 31.029 1.00 35.66 199 GLU A N 1
ATOM 1680 C CA . GLU A 1 199 ? -43.088 23.264 32.302 1.00 35.66 199 GLU A CA 1
ATOM 1681 C C . GLU A 1 199 ? -44.406 23.059 33.214 1.00 35.66 199 GLU A C 1
ATOM 1683 O O . GLU A 1 199 ? -45.369 22.533 32.665 1.00 35.66 199 GLU A O 1
ATOM 1688 N N . VAL A 1 200 ? -44.462 23.569 34.505 1.00 36.25 200 VAL A N 1
ATOM 1689 C CA . VAL A 1 200 ? -45.569 23.904 35.560 1.00 36.25 200 VAL A CA 1
ATOM 1690 C C . VAL A 1 200 ? -46.456 22.804 36.304 1.00 36.25 200 VAL A C 1
ATOM 1692 O O . VAL A 1 200 ? -46.432 21.694 35.789 1.00 36.25 200 VAL A O 1
ATOM 1695 N N . ARG A 1 201 ? -47.270 22.895 37.438 1.00 35.34 201 ARG A N 1
ATOM 1696 C CA . ARG A 1 201 ? -47.705 23.784 38.637 1.00 35.34 201 ARG A CA 1
ATOM 1697 C C . ARG A 1 201 ? -48.376 22.902 39.829 1.00 35.34 201 ARG A C 1
ATOM 1699 O O . ARG A 1 201 ? -48.082 21.719 39.728 1.00 35.34 201 ARG A O 1
ATOM 1706 N N . GLN A 1 202 ? -49.206 23.162 40.921 1.00 33.72 202 GLN A N 1
ATOM 1707 C CA . GLN A 1 202 ? -50.009 24.248 41.656 1.00 33.72 202 GLN A CA 1
ATOM 1708 C C . GLN A 1 202 ? -50.827 23.845 43.003 1.00 33.72 202 GLN A C 1
ATOM 1710 O O . GLN A 1 202 ? -51.515 22.835 42.933 1.00 33.72 202 GLN A O 1
ATOM 1715 N N . GLU A 1 203 ? -50.860 24.680 44.102 1.00 34.75 203 GLU A N 1
ATOM 1716 C CA . GLU A 1 203 ? -51.887 25.083 45.200 1.00 34.75 203 GLU A CA 1
ATOM 1717 C C . GLU A 1 203 ? -52.468 24.242 46.450 1.00 34.75 203 GLU A C 1
ATOM 1719 O O . GLU A 1 203 ? -52.347 23.019 46.482 1.00 34.75 203 GLU A O 1
ATOM 1724 N N . GLU A 1 204 ? -53.073 24.928 47.493 1.00 38.06 204 GLU A N 1
ATOM 1725 C CA . GLU A 1 204 ? -53.388 24.590 48.967 1.00 38.06 204 GLU A CA 1
ATOM 1726 C C . GLU A 1 204 ? -54.885 24.922 49.496 1.00 38.06 204 GLU A C 1
ATOM 1728 O O . GLU A 1 204 ? -55.703 25.135 48.605 1.00 38.06 204 GLU A O 1
ATOM 1733 N N . GLU A 1 205 ? -55.483 25.007 50.756 1.00 36.69 205 GLU A N 1
ATOM 1734 C CA . GLU A 1 205 ? -55.256 24.922 52.280 1.00 36.69 205 GLU A CA 1
ATOM 1735 C C . GLU A 1 205 ? -56.619 24.845 53.190 1.00 36.69 205 GLU A C 1
ATOM 1737 O O . GLU A 1 205 ? -57.671 25.062 52.584 1.00 36.69 205 GLU A O 1
ATOM 1742 N N . PRO A 1 206 ? -56.713 24.541 54.558 1.00 48.44 206 PRO A N 1
ATOM 1743 C CA . PRO A 1 206 ? -57.989 24.268 55.388 1.00 48.44 206 PRO A CA 1
ATOM 1744 C C . PRO A 1 206 ? -58.247 24.834 56.893 1.00 48.44 206 PRO A C 1
ATOM 1746 O O . PRO A 1 206 ? -57.416 25.586 57.386 1.00 48.44 206 PRO A O 1
ATOM 1749 N N . GLN A 1 207 ? -59.365 24.473 57.646 1.00 33.44 207 GLN A N 1
ATOM 1750 C CA . GLN A 1 207 ? -59.927 24.991 59.002 1.00 33.44 207 GLN A CA 1
ATOM 1751 C C . GLN A 1 207 ? -60.945 24.007 59.796 1.00 33.44 207 GLN A C 1
ATOM 1753 O O . GLN A 1 207 ? -61.193 22.972 59.180 1.00 33.44 207 GLN A O 1
ATOM 1758 N N . GLU A 1 208 ? -61.636 24.075 61.014 1.00 33.78 208 GLU A N 1
ATOM 1759 C CA . GLU A 1 208 ? -61.884 24.909 62.297 1.00 33.78 208 GLU A CA 1
ATOM 1760 C C . GLU A 1 208 ? -62.525 24.124 63.587 1.00 33.78 208 GLU A C 1
ATOM 1762 O O . GLU A 1 208 ? -62.163 22.962 63.751 1.00 33.78 208 GLU A O 1
ATOM 1767 N N . MET A 1 209 ? -63.402 24.679 64.523 1.00 33.75 209 MET A N 1
ATOM 1768 C CA . MET A 1 209 ? -63.817 24.211 65.952 1.00 33.75 209 MET A CA 1
ATOM 1769 C C . MET A 1 209 ? -65.361 23.918 66.317 1.00 33.75 209 MET A C 1
ATOM 1771 O O . MET A 1 209 ? -66.055 23.573 65.365 1.00 33.75 209 MET A O 1
ATOM 1775 N N . ASP A 1 210 ? -66.052 23.879 67.530 1.00 31.58 210 ASP A N 1
ATOM 1776 C CA . ASP A 1 210 ? -66.120 24.596 68.895 1.00 31.58 210 ASP A CA 1
ATOM 1777 C C . ASP A 1 210 ? -66.919 23.883 70.139 1.00 31.58 210 ASP A C 1
ATOM 1779 O O . ASP A 1 210 ? -66.868 22.655 70.201 1.00 31.58 210 ASP A O 1
ATOM 1783 N N . GLU A 1 211 ? -67.610 24.549 71.149 1.00 36.62 211 GLU A N 1
ATOM 1784 C CA . GLU A 1 211 ? -67.956 24.121 72.601 1.00 36.62 211 GLU A CA 1
ATOM 1785 C C . GLU A 1 211 ? -69.464 24.221 73.189 1.00 36.62 211 GLU A C 1
ATOM 1787 O O . GLU A 1 211 ? -70.398 24.365 72.403 1.00 36.62 211 GLU A O 1
ATOM 1792 N N . SER A 1 212 ? -69.790 24.073 74.530 1.00 33.53 212 SER A N 1
ATOM 1793 C CA . SER A 1 212 ? -71.126 24.367 75.244 1.00 33.53 212 SER A CA 1
ATOM 1794 C C . SER A 1 212 ? -71.298 24.035 76.800 1.00 33.53 212 SER A C 1
ATOM 1796 O O . SER A 1 212 ? -70.493 23.290 77.353 1.00 33.53 212 SER A O 1
ATOM 1798 N N . HIS A 1 213 ? -72.347 24.544 77.544 1.00 34.53 213 HIS A N 1
ATOM 1799 C CA . HIS A 1 213 ? -72.580 24.378 79.047 1.00 34.53 213 HIS A CA 1
ATOM 1800 C C . HIS A 1 213 ? -74.028 24.688 79.665 1.00 34.53 213 HIS A C 1
ATOM 1802 O O . HIS A 1 213 ? -74.845 25.194 78.900 1.00 34.53 213 HIS A O 1
ATOM 1808 N N . THR A 1 214 ? -74.363 24.443 80.995 1.00 31.20 214 THR A N 1
ATOM 1809 C CA . THR A 1 214 ? -75.359 25.126 81.982 1.00 31.20 214 THR A CA 1
ATOM 1810 C C . THR A 1 214 ? -76.028 24.299 83.188 1.00 31.20 214 THR A C 1
ATOM 1812 O O . THR A 1 214 ? -75.642 23.154 83.394 1.00 31.20 214 THR A O 1
ATOM 1815 N N . LEU A 1 215 ? -76.931 24.873 84.070 1.00 36.34 215 LEU A N 1
ATOM 1816 C CA . LEU A 1 215 ? -77.317 24.477 85.501 1.00 36.34 215 LEU A CA 1
ATOM 1817 C C . LEU A 1 215 ? -78.733 24.958 86.071 1.00 36.34 215 LEU A C 1
ATOM 1819 O O . LEU A 1 215 ? -79.117 26.039 85.632 1.00 36.34 215 LEU A O 1
ATOM 1823 N N . ASN A 1 216 ? -79.431 24.323 87.093 1.00 32.75 216 ASN A N 1
ATOM 1824 C CA . ASN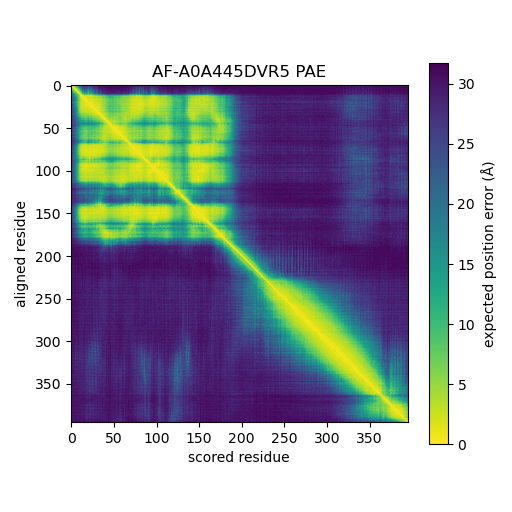 A 1 216 ? -80.394 24.962 88.113 1.00 32.75 216 ASN A CA 1
ATOM 1825 C C . ASN A 1 216 ? -81.067 24.101 89.292 1.00 32.75 216 ASN A C 1
ATOM 1827 O O . ASN A 1 216 ? -80.918 22.884 89.335 1.00 32.75 216 ASN A O 1
ATOM 1831 N N . MET A 1 217 ? -81.841 24.738 90.227 1.00 33.50 217 MET A N 1
ATOM 1832 C CA . MET A 1 217 ? -82.398 24.314 91.566 1.00 33.50 217 MET A CA 1
ATOM 1833 C C . MET A 1 217 ? -83.860 24.797 91.889 1.00 33.50 217 MET A C 1
ATOM 1835 O O . MET A 1 217 ? -84.282 25.787 91.297 1.00 33.50 217 MET A O 1
ATOM 1839 N N . ASN A 1 218 ? -84.589 24.199 92.877 1.00 33.31 218 ASN A N 1
ATOM 1840 C CA . ASN A 1 218 ? -85.574 24.874 93.797 1.00 33.31 218 ASN A CA 1
ATOM 1841 C C . ASN A 1 218 ? -86.404 23.960 94.760 1.00 33.31 218 ASN A C 1
ATOM 1843 O O . ASN A 1 218 ? -87.047 23.030 94.285 1.00 33.31 218 ASN A O 1
ATOM 1847 N N . GLN A 1 219 ? -86.502 24.341 96.056 1.00 45.03 219 GLN A N 1
ATOM 1848 C CA . GLN A 1 219 ? -87.628 24.239 97.044 1.00 45.03 219 GLN A CA 1
ATOM 1849 C C . GLN A 1 219 ? -87.147 24.002 98.501 1.00 45.03 219 GLN A C 1
ATOM 1851 O O . GLN A 1 219 ? -86.130 23.356 98.732 1.00 45.03 219 GLN A O 1
ATOM 1856 N N . LEU A 1 220 ? -87.859 24.571 99.488 1.00 33.94 220 LEU A N 1
ATOM 1857 C CA . LEU A 1 220 ? -87.438 24.710 100.897 1.00 33.94 220 LEU A CA 1
ATOM 1858 C C . LEU A 1 220 ? -88.621 24.577 101.887 1.00 33.94 220 LEU A C 1
ATOM 1860 O O . LEU A 1 220 ? -89.780 24.657 101.494 1.00 33.94 220 LEU A O 1
ATOM 1864 N N . GLN A 1 221 ? -88.292 24.503 103.184 1.00 39.41 221 GLN A N 1
ATOM 1865 C CA . GLN A 1 221 ? -89.159 24.840 104.330 1.00 39.41 221 GLN A CA 1
ATOM 1866 C C . GLN A 1 221 ? -90.325 23.884 104.707 1.00 39.41 221 GLN A C 1
ATOM 1868 O O . GLN A 1 221 ? -91.499 24.244 104.648 1.00 39.41 221 GLN A O 1
ATOM 1873 N N . ALA A 1 222 ? -90.003 22.713 105.273 1.00 38.88 222 ALA A N 1
ATOM 1874 C CA . ALA A 1 222 ? -90.913 21.970 106.162 1.00 38.88 222 ALA A CA 1
ATOM 1875 C C . ALA A 1 222 ? -90.142 21.235 107.285 1.00 38.88 222 ALA A C 1
ATOM 1877 O O . ALA A 1 222 ? -88.968 20.918 107.120 1.00 38.88 222 ALA A O 1
ATOM 1878 N N . ALA A 1 223 ? -90.809 20.955 108.415 1.00 41.00 223 ALA A N 1
ATOM 1879 C CA . ALA A 1 223 ? -90.330 20.108 109.528 1.00 41.00 223 ALA A CA 1
ATOM 1880 C C . ALA A 1 223 ? -89.063 20.556 110.313 1.00 41.00 223 ALA A C 1
ATOM 1882 O O . ALA A 1 223 ? -88.337 19.718 110.851 1.00 41.00 223 ALA A O 1
ATOM 1883 N N . LEU A 1 224 ? -88.841 21.867 110.481 1.00 44.00 224 LEU A N 1
ATOM 1884 C CA . LEU A 1 224 ? -87.658 22.446 111.155 1.00 44.00 224 LEU A CA 1
ATOM 1885 C C . LEU A 1 224 ? -87.417 22.065 112.638 1.00 44.00 224 LEU A C 1
ATOM 1887 O O . LEU A 1 224 ? -86.344 22.362 113.152 1.00 44.00 224 LEU A O 1
ATOM 1891 N N . GLU A 1 225 ? -88.334 21.353 113.303 1.00 43.66 225 GLU A N 1
ATOM 1892 C CA . GLU A 1 225 ? -88.154 20.867 114.690 1.00 43.66 225 GLU A CA 1
ATOM 1893 C C . GLU A 1 225 ? -88.100 19.334 114.832 1.00 43.66 225 GLU A C 1
ATOM 1895 O O . GLU A 1 225 ? -87.570 18.831 115.819 1.00 43.66 225 GLU A O 1
ATOM 1900 N N . GLY A 1 226 ? -88.498 18.569 113.805 1.00 46.72 226 GLY A N 1
ATOM 1901 C CA . GLY A 1 226 ? -87.995 17.192 113.654 1.00 46.72 226 GLY A CA 1
ATOM 1902 C C . GLY A 1 226 ? -86.504 17.178 113.280 1.00 46.72 226 GLY A C 1
ATOM 1903 O O . GLY A 1 226 ? -85.794 16.191 113.488 1.00 46.72 226 GLY A O 1
ATOM 1904 N N . ILE A 1 227 ? -86.025 18.314 112.764 1.00 48.22 227 ILE A N 1
ATOM 1905 C CA . ILE A 1 227 ? -84.739 18.476 112.100 1.00 48.22 227 ILE A CA 1
ATOM 1906 C C . ILE A 1 227 ? -83.513 18.322 113.005 1.00 48.22 227 ILE A C 1
ATOM 1908 O O . ILE A 1 227 ? -82.478 17.989 112.462 1.00 48.22 227 ILE A O 1
ATOM 1912 N N . SER A 1 228 ? -83.548 18.457 114.335 1.00 47.62 228 SER A N 1
ATOM 1913 C CA . SER A 1 228 ? -82.325 18.226 115.141 1.00 47.62 228 SER A CA 1
ATOM 1914 C C . SER A 1 228 ? -81.990 16.734 115.293 1.00 47.62 228 SER A C 1
ATOM 1916 O O . SER A 1 228 ? -80.855 16.312 115.048 1.00 47.62 228 SER A O 1
ATOM 1918 N N . GLY A 1 229 ? -82.991 15.911 115.618 1.00 52.53 229 GLY A N 1
ATOM 1919 C CA . GLY A 1 229 ? -82.869 14.452 115.641 1.00 52.53 229 GLY A CA 1
ATOM 1920 C C . GLY A 1 229 ? -82.696 13.880 114.236 1.00 52.53 229 GLY A C 1
ATOM 1921 O O . GLY A 1 229 ? -81.817 13.046 114.015 1.00 52.53 229 GLY A O 1
ATOM 1922 N N . GLN A 1 230 ? -83.466 14.387 113.266 1.00 52.38 230 GLN A N 1
ATOM 1923 C CA . GLN A 1 230 ? -83.337 13.964 111.875 1.00 52.38 230 GLN A CA 1
ATOM 1924 C C . GLN A 1 230 ? -82.042 14.458 111.222 1.00 52.38 230 GLN A C 1
ATOM 1926 O O . GLN A 1 230 ? -81.441 13.651 110.536 1.00 52.38 230 GLN A O 1
ATOM 1931 N N . TYR A 1 231 ? -81.506 15.662 111.475 1.00 50.34 231 TYR A N 1
ATOM 1932 C CA . TYR A 1 231 ? -80.135 16.014 111.049 1.00 50.34 231 TYR A CA 1
ATOM 1933 C C . TYR A 1 231 ? -79.139 15.063 111.695 1.00 50.34 231 TYR A C 1
ATOM 1935 O O . TYR A 1 231 ? -78.313 14.505 110.995 1.00 50.34 231 TYR A O 1
ATOM 1943 N N . SER A 1 232 ? -79.248 14.769 112.990 1.00 56.41 232 SER A N 1
ATOM 1944 C CA . SER A 1 232 ? -78.312 13.850 113.658 1.00 56.41 232 SER A CA 1
ATOM 1945 C C . SER A 1 232 ? -78.314 12.419 113.088 1.00 56.41 232 SER A C 1
ATOM 1947 O O . SER A 1 232 ? -77.461 11.617 113.473 1.00 56.41 232 SER A O 1
ATOM 1949 N N . GLN A 1 233 ? -79.253 12.072 112.197 1.00 61.72 233 GLN A N 1
ATOM 1950 C CA . GLN A 1 233 ? -79.386 10.760 111.554 1.00 61.72 233 GLN A CA 1
ATOM 1951 C C . GLN A 1 233 ? -79.243 10.832 110.018 1.00 61.72 233 GLN A C 1
ATOM 1953 O O . GLN A 1 233 ? -78.573 9.987 109.437 1.00 61.72 233 GLN A O 1
ATOM 1958 N N . ILE A 1 234 ? -79.777 11.874 109.374 1.00 64.50 234 ILE A N 1
ATOM 1959 C CA . ILE A 1 234 ? -79.601 12.221 107.954 1.00 64.50 234 ILE A CA 1
ATOM 1960 C C . ILE A 1 234 ? -78.180 12.711 107.698 1.00 64.50 234 ILE A C 1
ATOM 1962 O O . ILE A 1 234 ? -77.610 12.325 106.696 1.00 64.50 234 ILE A O 1
ATOM 1966 N N . GLN A 1 235 ? -77.575 13.495 108.593 1.00 63.94 235 GLN A N 1
ATOM 1967 C CA . GLN A 1 235 ? -76.178 13.917 108.483 1.00 63.94 235 GLN A CA 1
ATOM 1968 C C . GLN A 1 235 ? -75.239 12.725 108.662 1.00 63.94 235 GLN A C 1
ATOM 1970 O O . GLN A 1 235 ? -74.328 12.589 107.865 1.00 63.94 235 GLN A O 1
ATOM 1975 N N . ARG A 1 236 ? -75.496 11.795 109.597 1.00 68.25 236 ARG A N 1
ATOM 1976 C CA . ARG A 1 236 ? -74.737 10.528 109.639 1.00 68.25 236 ARG A CA 1
ATOM 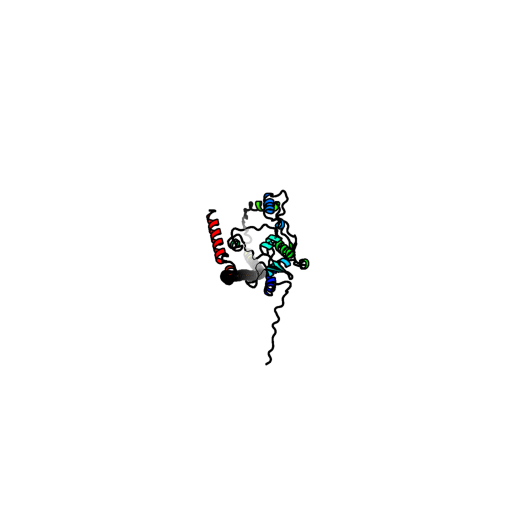1977 C C . ARG A 1 236 ? -74.963 9.685 108.385 1.00 68.25 236 ARG A C 1
ATOM 1979 O O . ARG A 1 236 ? -73.999 9.212 107.807 1.00 68.25 236 ARG A O 1
ATOM 1986 N N . SER A 1 237 ? -76.199 9.580 107.894 1.00 70.94 237 SER A N 1
ATOM 1987 C CA . SER A 1 237 ? -76.494 8.888 106.632 1.00 70.94 237 SER A CA 1
ATOM 1988 C C . SER A 1 237 ? -75.885 9.584 105.403 1.00 70.94 237 SER A C 1
ATOM 1990 O O . SER A 1 237 ? -75.521 8.897 104.457 1.00 70.94 237 SER A O 1
ATOM 1992 N N . GLN A 1 238 ? -75.726 10.911 105.412 1.00 67.31 238 GLN A N 1
ATOM 1993 C CA . GLN A 1 238 ? -75.038 11.695 104.382 1.00 67.31 238 GLN A CA 1
ATOM 1994 C C . GLN A 1 238 ? -73.523 11.620 104.530 1.00 67.31 238 GLN A C 1
ATOM 1996 O O . GLN A 1 238 ? -72.837 11.609 103.522 1.00 67.31 238 GLN A O 1
ATOM 2001 N N . GLU A 1 239 ? -72.980 11.553 105.741 1.00 75.69 239 GLU A N 1
ATOM 2002 C CA . GLU A 1 239 ? -71.557 11.336 105.996 1.00 75.69 239 GLU A CA 1
ATOM 2003 C C . GLU A 1 239 ? -71.166 9.913 105.586 1.00 75.69 239 GLU A C 1
ATOM 2005 O O . GLU A 1 239 ? -70.149 9.751 104.921 1.00 75.69 239 GLU A O 1
ATOM 2010 N N . GLU A 1 240 ? -72.011 8.915 105.860 1.00 78.38 240 GLU A N 1
ATOM 2011 C CA . GLU A 1 240 ? -71.890 7.535 105.379 1.00 78.38 240 GLU A CA 1
ATOM 2012 C C . GLU A 1 240 ? -72.075 7.437 103.857 1.00 78.38 240 GLU A C 1
ATOM 2014 O O . GLU A 1 240 ? -71.244 6.818 103.200 1.00 78.38 240 GLU A O 1
ATOM 2019 N N . GLN A 1 241 ? -73.084 8.081 103.254 1.00 72.25 241 GLN A N 1
ATOM 2020 C CA . GLN A 1 241 ? -73.244 8.107 101.789 1.00 72.25 241 GLN A CA 1
ATOM 2021 C C . GLN A 1 241 ? -72.128 8.891 101.093 1.00 72.25 241 GLN A C 1
ATOM 2023 O O . GLN A 1 241 ? -71.661 8.467 100.041 1.00 72.25 241 GLN A O 1
ATOM 2028 N N . ALA A 1 242 ? -71.662 10.001 101.663 1.00 76.38 242 ALA A N 1
ATOM 2029 C CA . ALA A 1 242 ? -70.532 10.760 101.138 1.00 76.38 242 ALA A CA 1
ATOM 2030 C C . ALA A 1 242 ? -69.212 10.015 101.358 1.00 76.38 242 ALA A C 1
ATOM 2032 O O . ALA A 1 242 ? -68.307 10.163 100.545 1.00 76.38 242 ALA A O 1
ATOM 2033 N N . GLN A 1 243 ? -69.088 9.196 102.408 1.00 80.69 243 GLN A N 1
ATOM 2034 C CA . GLN A 1 243 ? -67.946 8.303 102.577 1.00 80.69 243 GLN A CA 1
ATOM 2035 C C . GLN A 1 243 ? -67.997 7.172 101.550 1.00 80.69 243 GLN A C 1
ATOM 2037 O O . GLN A 1 243 ? -67.038 7.016 100.813 1.00 80.69 243 GLN A O 1
ATOM 2042 N N . GLN A 1 244 ? -69.134 6.493 101.381 1.00 77.62 244 GLN A N 1
ATOM 2043 C CA . GLN A 1 244 ? -69.326 5.496 100.322 1.00 77.62 244 GLN A CA 1
ATOM 2044 C C . GLN A 1 244 ? -69.086 6.090 98.927 1.00 77.62 244 GLN A C 1
ATOM 2046 O O . GLN A 1 244 ? -68.448 5.450 98.098 1.00 77.62 244 GLN A O 1
ATOM 2051 N N . GLN A 1 245 ? -69.523 7.327 98.662 1.00 74.50 245 GLN A N 1
ATOM 2052 C CA . GLN A 1 245 ? -69.195 8.036 97.424 1.00 74.50 245 GLN A CA 1
ATOM 2053 C C . GLN A 1 245 ? -67.703 8.355 97.314 1.00 74.50 245 GLN A C 1
ATOM 2055 O O . GLN A 1 245 ? -67.159 8.149 96.237 1.00 74.50 245 GLN A O 1
ATOM 2060 N N . ARG A 1 246 ? -67.026 8.814 98.380 1.00 79.81 246 ARG A N 1
ATOM 2061 C CA . ARG A 1 246 ? -65.566 9.039 98.394 1.00 79.81 246 ARG A CA 1
ATOM 2062 C C . ARG A 1 246 ? -64.792 7.745 98.147 1.00 79.81 246 ARG A C 1
ATOM 2064 O O . ARG A 1 246 ? -63.882 7.751 97.326 1.00 79.81 246 ARG A O 1
ATOM 2071 N N . ASP A 1 247 ? -65.178 6.653 98.794 1.00 84.06 247 ASP A N 1
ATOM 2072 C CA . ASP A 1 247 ? -64.546 5.338 98.679 1.00 84.06 247 ASP A CA 1
ATOM 2073 C C . ASP A 1 247 ? -64.761 4.756 97.270 1.00 84.06 247 ASP A C 1
ATOM 2075 O O . ASP A 1 247 ? -63.817 4.277 96.642 1.00 84.06 247 ASP A O 1
ATOM 2079 N N . LEU A 1 248 ? -65.973 4.886 96.711 1.00 78.38 248 LEU A N 1
ATOM 2080 C CA . LEU A 1 248 ? -66.261 4.564 95.308 1.00 78.38 248 LEU A CA 1
ATOM 2081 C C . LEU A 1 248 ? -65.479 5.460 94.338 1.00 78.38 248 LEU A C 1
ATOM 2083 O O . LEU A 1 248 ? -64.999 4.965 93.321 1.00 78.38 248 LEU A O 1
ATOM 2087 N N . TRP A 1 249 ? -65.309 6.752 94.637 1.00 77.62 249 TRP A N 1
ATOM 2088 C CA . TRP A 1 249 ? -64.497 7.656 93.817 1.00 77.62 249 TRP A CA 1
ATOM 2089 C C . TRP A 1 249 ? -63.022 7.256 93.851 1.00 77.62 249 TRP A C 1
ATOM 2091 O O . TRP A 1 249 ? -62.404 7.179 92.797 1.00 77.62 249 TRP A O 1
ATOM 2101 N N . GLN A 1 250 ? -62.472 6.921 95.022 1.00 85.31 250 GLN A N 1
ATOM 2102 C CA . GLN A 1 250 ? -61.102 6.418 95.164 1.00 85.31 250 GLN A CA 1
ATOM 2103 C C . GLN A 1 250 ? -60.900 5.065 94.471 1.00 85.31 250 GLN A C 1
ATOM 2105 O O . GLN A 1 250 ? -59.827 4.825 93.919 1.00 85.31 250 GLN A O 1
ATOM 2110 N N . LEU A 1 251 ? -61.906 4.185 94.468 1.00 84.06 251 LEU 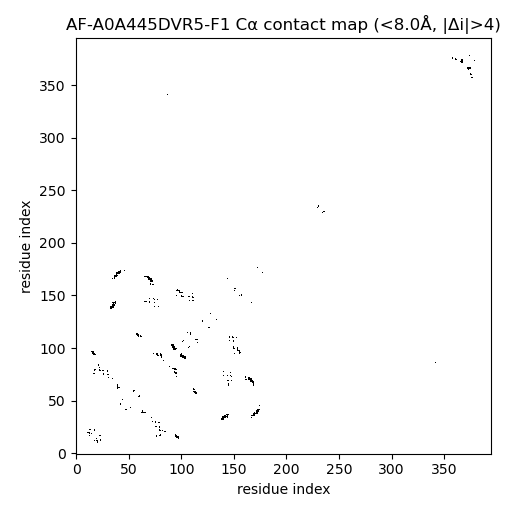A N 1
ATOM 2111 C CA . LEU A 1 251 ? -61.872 2.919 93.732 1.00 84.06 251 LEU A CA 1
ATOM 2112 C C . LEU A 1 251 ? -61.882 3.157 92.212 1.00 84.06 251 LEU A C 1
ATOM 2114 O O . LEU A 1 251 ? -61.080 2.572 91.484 1.00 84.06 251 LEU A O 1
ATOM 2118 N N . MET A 1 252 ? -62.759 4.048 91.739 1.00 81.81 252 MET A N 1
ATOM 2119 C CA . MET A 1 252 ? -62.844 4.460 90.334 1.00 81.81 252 MET A CA 1
ATOM 2120 C C . MET A 1 252 ? -61.575 5.178 89.865 1.00 81.81 252 MET A C 1
ATOM 2122 O O . MET A 1 252 ? -61.152 4.977 88.731 1.00 81.81 252 MET A O 1
ATOM 2126 N N . ASP A 1 253 ? -60.959 5.999 90.714 1.00 82.19 253 ASP A N 1
ATOM 2127 C CA . ASP A 1 253 ? -59.727 6.731 90.414 1.00 82.19 253 ASP A CA 1
ATOM 2128 C C . ASP A 1 253 ? -58.510 5.796 90.370 1.00 82.19 253 ASP A C 1
ATOM 2130 O O . ASP A 1 253 ? -57.747 5.833 89.408 1.00 82.19 253 ASP A O 1
ATOM 2134 N N . GLN A 1 254 ? -58.398 4.849 91.311 1.00 86.00 254 GLN A N 1
ATOM 2135 C CA . GLN A 1 254 ? -57.404 3.767 91.242 1.00 86.00 254 GLN A CA 1
ATOM 2136 C C . GLN A 1 254 ? -57.568 2.915 89.975 1.00 86.00 254 GLN A C 1
ATOM 2138 O O . GLN A 1 254 ? -56.581 2.640 89.291 1.00 86.00 254 GLN A O 1
ATOM 2143 N N . GLN A 1 255 ? -58.801 2.539 89.615 1.00 81.94 255 GLN A N 1
ATOM 2144 C CA . GLN A 1 255 ? -59.070 1.813 88.370 1.00 81.94 255 GLN A CA 1
ATOM 2145 C C . GLN A 1 255 ? -58.652 2.634 87.139 1.00 81.94 255 GLN A C 1
ATOM 2147 O O . GLN A 1 255 ? -58.014 2.093 86.234 1.00 81.94 255 GLN A O 1
ATOM 2152 N N . ARG A 1 256 ? -58.945 3.941 87.121 1.00 82.38 256 ARG A N 1
ATOM 2153 C CA . ARG A 1 256 ? -58.535 4.853 86.043 1.00 82.38 256 ARG A CA 1
ATOM 2154 C C . ARG A 1 256 ? -57.013 4.995 85.970 1.00 82.38 256 ARG A C 1
ATOM 2156 O O . ARG A 1 256 ? -56.462 4.955 84.876 1.00 82.38 256 ARG A O 1
ATOM 2163 N N . GLY A 1 257 ? -56.330 5.081 87.112 1.00 86.94 257 GLY A N 1
ATOM 2164 C CA . GLY A 1 257 ? -54.870 5.120 87.207 1.00 86.94 257 GLY A CA 1
ATOM 2165 C C . GLY A 1 257 ? -54.209 3.875 86.615 1.00 86.94 257 GLY A C 1
ATOM 2166 O O . GLY A 1 257 ? -53.307 3.999 85.788 1.00 86.94 257 GLY A O 1
ATOM 2167 N N . VAL A 1 258 ? -54.709 2.679 86.947 1.00 85.88 258 VAL A N 1
ATOM 2168 C CA . VAL A 1 258 ? -54.248 1.412 86.345 1.00 85.88 258 VAL A CA 1
ATOM 2169 C C . VAL A 1 258 ? -54.529 1.377 84.836 1.00 85.88 258 VAL A C 1
ATOM 2171 O O . VAL A 1 258 ? -53.674 0.953 84.060 1.00 85.88 258 VAL A O 1
ATOM 2174 N N . GLN A 1 259 ? -55.690 1.867 84.390 1.00 81.81 259 GLN A N 1
ATOM 2175 C CA . GLN A 1 259 ? -56.041 1.916 82.967 1.00 81.81 259 GLN A CA 1
ATOM 2176 C C . GLN A 1 259 ? -55.146 2.885 82.168 1.00 81.81 259 GLN A C 1
ATOM 2178 O O . GLN A 1 259 ? -54.749 2.570 81.046 1.00 81.81 259 GLN A O 1
ATOM 2183 N N . VAL A 1 260 ? -54.786 4.034 82.750 1.00 88.94 260 VAL A N 1
ATOM 2184 C CA . VAL A 1 260 ? -53.841 5.003 82.165 1.00 88.94 260 VAL A CA 1
ATOM 2185 C C . VAL A 1 260 ? -52.420 4.438 82.134 1.00 88.94 260 VAL A C 1
ATOM 2187 O O . VAL A 1 260 ? -51.759 4.548 81.106 1.00 88.94 260 VAL A O 1
ATOM 2190 N N . GLN A 1 261 ? -51.963 3.770 83.199 1.00 90.69 261 GLN A N 1
ATOM 2191 C CA . GLN A 1 261 ? -50.666 3.077 83.205 1.00 90.69 261 GLN A CA 1
ATOM 2192 C C . GLN A 1 261 ? -50.583 2.020 82.096 1.00 90.69 261 GLN A C 1
ATOM 2194 O O . GLN A 1 261 ? -49.577 1.950 81.393 1.00 90.69 261 GLN A O 1
ATOM 2199 N N . TRP A 1 262 ? -51.649 1.240 81.894 1.00 83.31 262 TRP A N 1
ATOM 2200 C CA . TRP A 1 262 ? -51.707 0.228 80.839 1.00 83.31 262 TRP A CA 1
ATOM 2201 C C . TRP A 1 262 ? -51.691 0.841 79.428 1.00 83.31 262 TRP A C 1
ATOM 2203 O O . TRP A 1 262 ? -50.933 0.383 78.574 1.00 83.31 262 TRP A O 1
ATOM 2213 N N . MET A 1 263 ? -52.453 1.918 79.188 1.00 86.25 263 MET A N 1
ATOM 2214 C CA . MET A 1 263 ? -52.414 2.638 77.905 1.00 86.25 263 MET A CA 1
ATOM 2215 C C . MET A 1 263 ? -51.053 3.290 77.634 1.00 86.25 263 MET A C 1
ATOM 2217 O O . MET A 1 263 ? -50.556 3.183 76.514 1.00 86.25 263 MET A O 1
ATOM 2221 N N . ASN A 1 264 ? -50.421 3.906 78.638 1.00 92.19 264 ASN A N 1
ATOM 2222 C CA . ASN A 1 264 ? -49.077 4.471 78.493 1.00 92.19 264 ASN A CA 1
ATOM 2223 C C . ASN A 1 264 ? -48.060 3.382 78.142 1.00 92.19 264 ASN A C 1
ATOM 2225 O O . ASN A 1 264 ? -47.341 3.529 77.162 1.00 92.19 264 ASN A O 1
ATOM 2229 N N . GLN A 1 265 ? -48.064 2.255 78.857 1.00 90.69 265 GLN A N 1
ATOM 2230 C CA . GLN A 1 265 ? -47.142 1.144 78.608 1.00 90.69 265 GLN A CA 1
ATOM 2231 C C . GLN A 1 265 ? -47.346 0.500 77.222 1.00 90.69 265 GLN A C 1
ATOM 2233 O O . GLN A 1 265 ? -46.376 0.117 76.567 1.00 90.69 265 GLN A O 1
ATOM 2238 N N . GLN A 1 266 ? -48.589 0.429 76.725 1.00 87.00 266 GLN A N 1
ATOM 2239 C CA . GLN A 1 266 ? -48.857 0.022 75.340 1.00 87.00 266 GLN A CA 1
ATOM 2240 C C . GLN A 1 266 ? -48.320 1.053 74.330 1.00 87.00 266 GLN A C 1
ATOM 2242 O O . GLN A 1 266 ? -47.736 0.667 73.316 1.00 87.00 266 GLN A O 1
ATOM 2247 N N . ASN A 1 267 ? -48.508 2.350 74.590 1.00 92.31 267 ASN A N 1
ATOM 2248 C CA . ASN A 1 267 ? -48.058 3.430 73.711 1.00 92.31 267 ASN A CA 1
ATOM 2249 C C . ASN A 1 267 ? -46.522 3.536 73.663 1.00 92.31 267 ASN A C 1
ATOM 2251 O O . ASN A 1 267 ? -45.948 3.672 72.585 1.00 92.31 267 ASN A O 1
ATOM 2255 N N . GLU A 1 268 ? -45.848 3.390 74.805 1.00 93.25 268 GLU A N 1
ATOM 2256 C CA . GLU A 1 268 ? -44.387 3.281 74.928 1.00 93.25 268 GLU A CA 1
ATOM 2257 C C . GLU A 1 268 ? -43.852 2.098 74.108 1.00 93.25 268 GLU A C 1
ATOM 2259 O O . GLU A 1 268 ? -42.921 2.263 73.321 1.00 93.25 268 GLU A O 1
ATOM 2264 N N . TYR A 1 269 ? -44.483 0.921 74.214 1.00 87.81 269 TYR A N 1
ATOM 2265 C CA . TYR A 1 269 ? -44.098 -0.256 73.430 1.00 87.81 269 TYR A CA 1
ATOM 2266 C C . TYR A 1 269 ? -44.288 -0.050 71.917 1.00 87.81 269 TYR A C 1
ATOM 2268 O O . TYR A 1 269 ? -43.406 -0.401 71.131 1.00 87.81 269 TYR A O 1
ATOM 2276 N N . GLN A 1 270 ? -45.405 0.550 71.488 1.00 87.94 270 GLN A N 1
ATOM 2277 C CA . GLN A 1 270 ? -45.635 0.869 70.073 1.00 87.94 270 GLN A CA 1
ATOM 2278 C C . GLN A 1 270 ? -44.653 1.928 69.550 1.00 87.94 270 GLN A C 1
ATOM 2280 O O . GLN A 1 270 ? -44.149 1.782 68.436 1.00 87.94 270 GLN A O 1
ATOM 2285 N N . THR A 1 271 ? -44.330 2.939 70.361 1.00 92.94 271 THR A N 1
ATOM 2286 C CA . THR A 1 271 ? -43.351 3.985 70.025 1.00 92.94 271 THR A CA 1
ATOM 2287 C C . THR A 1 271 ? -41.958 3.380 69.853 1.00 92.94 271 THR A C 1
ATOM 2289 O O . THR A 1 271 ? -41.376 3.508 68.779 1.00 92.94 271 THR A O 1
ATOM 2292 N N . HIS A 1 272 ? -41.474 2.606 70.831 1.00 92.94 272 HIS A N 1
ATOM 2293 C CA . HIS A 1 272 ? -40.169 1.938 70.758 1.00 92.94 272 HIS A CA 1
ATOM 2294 C C . HIS A 1 272 ? -40.069 0.992 69.546 1.00 92.94 272 HIS A C 1
ATOM 2296 O O . HIS A 1 272 ? -39.029 0.945 68.881 1.00 92.94 272 HIS A O 1
ATOM 2302 N N . MET A 1 273 ? -41.131 0.247 69.217 1.00 91.12 273 MET A N 1
ATOM 2303 C CA . MET A 1 273 ? -41.145 -0.613 68.026 1.00 91.12 273 MET A CA 1
ATOM 2304 C C . MET A 1 273 ? -41.073 0.190 66.717 1.00 91.12 273 MET A C 1
ATOM 2306 O O . MET A 1 273 ? -40.405 -0.244 65.776 1.00 91.12 273 MET A O 1
ATOM 2310 N N . MET A 1 274 ? -41.710 1.364 66.660 1.00 90.75 274 MET A N 1
ATOM 2311 C CA . MET A 1 274 ? -41.660 2.264 65.503 1.00 90.75 274 MET A CA 1
ATOM 2312 C C . MET A 1 274 ? -40.280 2.919 65.350 1.00 90.75 274 MET A C 1
ATOM 2314 O O . MET A 1 274 ? -39.710 2.885 64.260 1.00 90.75 274 MET A O 1
ATOM 2318 N N . GLU A 1 275 ? -39.707 3.434 66.441 1.00 93.94 275 GLU A N 1
ATOM 2319 C CA . GLU A 1 275 ? -38.353 4.003 66.485 1.00 93.94 275 GLU A CA 1
ATOM 2320 C C . GLU A 1 275 ? -37.298 2.970 66.072 1.00 93.94 275 GLU A C 1
ATOM 2322 O O . GLU A 1 275 ? -36.450 3.251 65.225 1.00 93.94 275 GLU A O 1
ATOM 2327 N N . LEU A 1 276 ? -37.392 1.737 66.585 1.00 93.69 276 LEU A N 1
ATOM 2328 C CA . LEU A 1 276 ? -36.487 0.647 66.218 1.00 93.69 276 LEU A CA 1
ATOM 2329 C C . LEU A 1 276 ? -36.590 0.301 64.724 1.00 93.69 276 LEU A C 1
ATOM 2331 O O . LEU A 1 276 ? -35.565 0.101 64.071 1.00 93.69 276 LEU A O 1
ATOM 2335 N N . GLN A 1 277 ? -37.799 0.257 64.155 1.00 88.81 277 GLN A N 1
ATOM 2336 C CA . GLN A 1 277 ? -37.976 0.052 62.714 1.00 88.81 277 GLN A CA 1
ATOM 2337 C C . GLN A 1 277 ? -37.379 1.215 61.902 1.00 88.81 277 GLN A C 1
ATOM 2339 O O . GLN A 1 277 ? -36.723 0.977 60.883 1.00 88.81 277 GLN A O 1
ATOM 2344 N N . GLN A 1 278 ? -37.571 2.457 62.351 1.00 92.44 278 GLN A N 1
ATOM 2345 C CA . GLN A 1 278 ? -37.054 3.655 61.691 1.00 92.44 278 GLN A CA 1
ATOM 2346 C C . GLN A 1 278 ? -35.519 3.722 61.739 1.00 92.44 278 GLN A C 1
ATOM 2348 O O . GLN A 1 278 ? -34.897 4.009 60.715 1.00 92.44 278 GLN A O 1
ATOM 2353 N N . GLU A 1 279 ? -34.892 3.366 62.865 1.00 94.31 279 GLU A N 1
ATOM 2354 C CA . GLU A 1 279 ? -33.435 3.226 62.974 1.00 94.31 279 GLU A CA 1
ATOM 2355 C C . GLU A 1 279 ? -32.875 2.188 61.994 1.00 94.31 279 GLU A C 1
ATOM 2357 O O . GLU A 1 279 ? -31.847 2.433 61.361 1.00 94.31 279 GLU A O 1
ATOM 2362 N N . GLN A 1 280 ? -33.516 1.021 61.866 1.00 89.06 280 GLN A N 1
ATOM 2363 C CA . GLN A 1 280 ? -33.053 -0.028 60.949 1.00 89.06 280 GLN A CA 1
ATOM 2364 C C . GLN A 1 280 ? -33.172 0.418 59.484 1.00 89.06 280 GLN A C 1
ATOM 2366 O O . GLN A 1 280 ? -32.254 0.186 58.696 1.00 89.06 280 GLN A O 1
ATOM 2371 N N . TYR A 1 281 ? -34.249 1.127 59.125 1.00 89.19 281 TYR A N 1
ATOM 2372 C CA . TYR A 1 281 ? -34.390 1.734 57.798 1.00 89.19 281 TYR A CA 1
ATOM 2373 C C . TYR A 1 281 ? -33.325 2.805 57.524 1.00 89.19 281 TYR A C 1
ATOM 2375 O O . TYR A 1 281 ? -32.725 2.793 56.448 1.00 89.19 281 TYR A O 1
ATOM 2383 N N . ALA A 1 282 ? -33.035 3.677 58.493 1.00 94.50 282 ALA A N 1
ATOM 2384 C CA . ALA A 1 282 ? -31.998 4.700 58.364 1.00 94.50 282 ALA A CA 1
ATOM 2385 C C . ALA A 1 282 ? -30.604 4.079 58.158 1.00 94.50 282 ALA A C 1
ATOM 2387 O O . ALA A 1 282 ? -29.915 4.423 57.199 1.00 94.50 282 ALA A O 1
ATOM 2388 N N . LYS A 1 283 ? -30.228 3.095 58.988 1.00 94.75 283 LYS A N 1
ATOM 2389 C CA . LYS A 1 283 ? -28.950 2.361 58.884 1.00 94.75 283 LYS A CA 1
ATOM 2390 C C . LYS A 1 283 ? -28.819 1.622 57.547 1.00 94.75 283 LYS A C 1
ATOM 2392 O O . LYS A 1 283 ? -27.747 1.620 56.944 1.00 94.75 283 LYS A O 1
ATOM 2397 N N . MET A 1 284 ? -29.912 1.040 57.047 1.00 94.50 284 MET A N 1
ATOM 2398 C CA . MET A 1 284 ? -29.953 0.411 55.724 1.00 94.50 284 MET A CA 1
ATOM 2399 C C . MET A 1 284 ? -29.754 1.434 54.593 1.00 94.50 284 MET A C 1
ATOM 2401 O O . MET A 1 284 ? -28.968 1.182 53.682 1.00 94.50 284 MET A O 1
ATOM 2405 N N . GLN A 1 285 ? -30.427 2.590 54.640 1.00 91.38 285 GLN A N 1
ATOM 2406 C CA . GLN A 1 285 ? -30.262 3.637 53.624 1.00 91.38 285 GLN A CA 1
ATOM 2407 C C . GLN A 1 285 ? -28.860 4.258 53.651 1.00 91.38 285 GLN A C 1
ATOM 2409 O O . GLN A 1 285 ? -28.291 4.500 52.590 1.00 91.38 285 GLN A O 1
ATOM 2414 N N . GLU A 1 286 ? -28.270 4.459 54.830 1.00 94.62 286 GLU A N 1
ATOM 2415 C CA . GLU A 1 286 ? -26.888 4.925 54.969 1.00 94.62 286 GLU A CA 1
ATOM 2416 C C . GLU A 1 286 ? -25.890 3.928 54.356 1.00 94.62 286 GLU A C 1
ATOM 2418 O O . GLU A 1 286 ? -25.046 4.321 53.550 1.00 94.62 286 GLU A O 1
ATOM 2423 N N . ALA A 1 287 ? -26.030 2.628 54.641 1.00 93.69 287 ALA A N 1
ATOM 2424 C CA . ALA A 1 287 ? -25.188 1.586 54.049 1.00 93.69 287 ALA A CA 1
ATOM 2425 C C . ALA A 1 287 ? -25.314 1.517 52.510 1.00 93.69 287 ALA A C 1
ATOM 2427 O O . ALA A 1 287 ? -24.306 1.402 51.803 1.00 93.69 287 ALA A O 1
ATOM 2428 N N . ILE A 1 288 ? -26.534 1.640 51.972 1.00 93.38 288 ILE A N 1
ATOM 2429 C CA . ILE A 1 288 ? -26.780 1.703 50.521 1.00 93.38 288 ILE A CA 1
ATOM 2430 C C . ILE A 1 288 ? -26.117 2.948 49.913 1.00 93.38 288 ILE A C 1
ATOM 2432 O O . ILE A 1 288 ? -25.375 2.829 48.941 1.00 93.38 288 ILE A O 1
ATOM 2436 N N . ASN A 1 289 ? -26.320 4.129 50.498 1.00 93.38 289 ASN A N 1
ATOM 2437 C CA . ASN A 1 289 ? -25.744 5.378 49.993 1.00 93.38 289 ASN A CA 1
ATOM 2438 C C . ASN A 1 289 ? -24.206 5.367 50.027 1.00 93.38 289 ASN A C 1
ATOM 2440 O O . ASN A 1 289 ? -23.568 5.799 49.067 1.00 93.38 289 ASN A O 1
ATOM 2444 N N . ASN A 1 290 ? -23.605 4.833 51.094 1.00 94.62 290 ASN A N 1
ATOM 2445 C CA . ASN A 1 290 ? -22.152 4.727 51.217 1.00 94.62 290 ASN A CA 1
ATOM 2446 C C . ASN A 1 290 ? -21.569 3.756 50.177 1.00 94.62 290 ASN A C 1
ATOM 2448 O O . ASN A 1 290 ? -20.646 4.127 49.453 1.00 94.62 290 ASN A O 1
ATOM 2452 N N . SER A 1 291 ? -22.153 2.561 50.020 1.00 89.25 291 SER A N 1
ATOM 2453 C CA . SER A 1 291 ? -21.713 1.592 48.999 1.00 89.25 291 SER A CA 1
ATOM 2454 C C . SER A 1 291 ? -21.902 2.094 47.560 1.00 89.25 291 SER A C 1
ATOM 2456 O O . SER A 1 291 ? -21.035 1.865 46.714 1.00 89.25 291 SER A O 1
ATOM 2458 N N . ALA A 1 292 ? -22.973 2.844 47.274 1.00 92.94 292 ALA A N 1
ATOM 2459 C CA . ALA A 1 292 ? -23.164 3.503 45.980 1.00 92.94 292 ALA A CA 1
ATOM 2460 C C . ALA A 1 292 ? -22.077 4.560 45.708 1.00 92.94 292 ALA A C 1
ATOM 2462 O O . ALA A 1 292 ? -21.502 4.589 44.620 1.00 92.94 292 ALA A O 1
ATOM 2463 N N . MET A 1 293 ? -21.742 5.378 46.711 1.00 94.44 293 MET A N 1
ATOM 2464 C CA . MET A 1 293 ? -20.695 6.402 46.624 1.00 94.44 293 MET A CA 1
ATOM 2465 C C . MET A 1 293 ? -19.293 5.795 46.435 1.00 94.44 293 MET A C 1
ATOM 2467 O O . MET A 1 293 ? -18.458 6.362 45.729 1.00 94.44 293 MET A O 1
ATOM 2471 N N . GLU A 1 294 ? -19.009 4.646 47.053 1.00 93.06 294 GLU A N 1
ATOM 2472 C CA . GLU A 1 294 ? -17.766 3.896 46.832 1.00 93.06 294 GLU A CA 1
ATOM 2473 C C . GLU A 1 294 ? -17.699 3.308 45.416 1.00 93.06 294 GLU A C 1
ATOM 2475 O O . GLU A 1 294 ? -16.672 3.449 44.746 1.00 93.06 294 GLU A O 1
ATOM 2480 N N . HIS A 1 295 ? -18.799 2.734 44.918 1.00 92.44 295 HIS A N 1
ATOM 2481 C CA . HIS A 1 295 ? -18.895 2.256 43.536 1.00 92.44 295 HIS A CA 1
ATOM 2482 C C . HIS A 1 295 ? -18.723 3.378 42.502 1.00 92.44 295 HIS A C 1
ATOM 2484 O O . HIS A 1 295 ? -18.031 3.178 41.502 1.00 92.44 295 HIS A O 1
ATOM 2490 N N . GLU A 1 296 ? -19.306 4.556 42.737 1.00 93.50 296 GLU A N 1
ATOM 2491 C CA . GLU A 1 296 ? -19.175 5.717 41.850 1.00 93.50 296 GLU A CA 1
ATOM 2492 C C . GLU A 1 296 ? -17.719 6.206 41.782 1.00 93.50 296 GLU A C 1
ATOM 2494 O O . GLU A 1 296 ? -17.161 6.313 40.688 1.00 93.50 296 GLU A O 1
ATOM 2499 N N . LYS A 1 297 ? -17.052 6.370 42.934 1.00 95.50 297 LYS A N 1
ATOM 2500 C CA . LYS A 1 297 ? -15.618 6.719 43.010 1.00 95.50 297 LYS A CA 1
ATOM 2501 C C . LYS A 1 297 ? -14.722 5.679 42.333 1.00 95.50 297 LYS A C 1
ATOM 2503 O O . LYS A 1 297 ? -13.769 6.041 41.641 1.00 95.50 297 LYS A O 1
ATOM 2508 N N . ALA A 1 298 ? -15.008 4.389 42.519 1.00 94.06 298 ALA A N 1
ATOM 2509 C CA . ALA A 1 298 ? -14.257 3.312 41.879 1.00 94.06 298 ALA A CA 1
ATOM 2510 C C . ALA A 1 298 ? -14.427 3.332 40.350 1.00 94.06 298 ALA A C 1
ATOM 2512 O O . ALA A 1 298 ? -13.446 3.193 39.617 1.00 94.06 298 ALA A O 1
ATOM 2513 N N . MET A 1 299 ? -15.649 3.562 39.862 1.00 94.00 299 MET A N 1
ATOM 2514 C CA . MET A 1 299 ? -15.940 3.674 38.432 1.00 94.00 299 MET A CA 1
ATOM 2515 C C . MET A 1 299 ? -15.296 4.923 37.811 1.00 94.00 299 MET A C 1
ATOM 2517 O O . MET A 1 299 ? -14.705 4.827 36.736 1.00 94.00 299 MET A O 1
ATOM 2521 N N . GLU A 1 300 ? -15.340 6.072 38.490 1.00 95.88 300 GLU A N 1
ATOM 2522 C CA . GLU A 1 300 ? -14.680 7.296 38.025 1.00 95.88 300 GLU A CA 1
ATOM 2523 C C . GLU A 1 300 ? -13.156 7.114 37.934 1.00 95.88 300 GLU A C 1
ATOM 2525 O O . GLU A 1 300 ? -12.553 7.480 36.922 1.00 95.88 300 GLU A O 1
ATOM 2530 N N . LYS A 1 301 ? -12.534 6.455 38.922 1.00 96.94 301 LYS A N 1
ATOM 2531 C CA . LYS A 1 301 ? -11.103 6.111 38.892 1.00 96.94 301 LYS A CA 1
ATOM 2532 C C . LYS A 1 301 ? -10.743 5.235 37.685 1.00 96.94 301 LYS A C 1
ATOM 2534 O O . LYS A 1 301 ? -9.778 5.542 36.990 1.00 96.94 301 LYS A O 1
ATOM 2539 N N . VAL A 1 302 ? -11.544 4.211 37.374 1.00 96.50 302 VAL A N 1
ATOM 2540 C CA . VAL A 1 302 ? -11.344 3.360 36.181 1.00 96.50 302 VAL A CA 1
ATOM 2541 C C . VAL A 1 302 ? -11.490 4.158 34.876 1.00 96.50 302 VAL A C 1
ATOM 2543 O O . VAL A 1 302 ? -10.737 3.931 33.927 1.00 96.50 302 VAL A O 1
ATOM 2546 N N . ILE A 1 303 ? -12.414 5.123 34.814 1.00 94.94 303 ILE A N 1
ATOM 2547 C CA . ILE A 1 303 ? -12.568 6.019 33.655 1.00 94.94 303 ILE A CA 1
ATOM 2548 C C . ILE A 1 303 ? -11.331 6.919 33.491 1.00 94.94 303 ILE A C 1
ATOM 2550 O O . ILE A 1 303 ? -10.845 7.083 32.369 1.00 94.94 303 ILE A O 1
ATOM 2554 N N . GLN A 1 304 ? -10.788 7.462 34.585 1.00 95.31 304 GLN A N 1
ATOM 2555 C CA . GLN A 1 304 ? -9.573 8.287 34.569 1.00 95.31 304 GLN A CA 1
ATOM 2556 C C . GLN A 1 304 ? -8.330 7.478 34.155 1.00 95.31 304 GLN A C 1
ATOM 2558 O O . GLN A 1 304 ? -7.587 7.914 33.275 1.00 95.31 304 GLN A O 1
ATOM 2563 N N . GLU A 1 305 ? -8.141 6.274 34.702 1.00 95.69 305 GLU A N 1
ATOM 2564 C CA . GLU A 1 305 ? -7.052 5.358 34.323 1.00 95.69 305 GLU A CA 1
ATOM 2565 C C . GLU A 1 305 ? -7.141 4.955 32.843 1.00 95.69 305 GLU A C 1
ATOM 2567 O O . GLU A 1 305 ? -6.148 5.003 32.113 1.00 95.69 305 GLU A O 1
ATOM 2572 N N . GLN A 1 306 ? -8.342 4.638 32.345 1.00 91.50 306 GLN A N 1
ATOM 2573 C CA . GLN A 1 306 ? -8.533 4.319 30.929 1.00 91.50 306 GLN A CA 1
ATOM 2574 C C . GLN A 1 306 ? -8.323 5.540 30.011 1.00 91.50 306 GLN A C 1
ATOM 2576 O O . GLN A 1 306 ? -7.901 5.374 28.864 1.00 91.50 306 GLN A O 1
ATOM 2581 N N . ALA A 1 307 ? -8.578 6.762 30.486 1.00 94.25 307 ALA A N 1
ATOM 2582 C CA . ALA A 1 307 ? -8.248 7.981 29.751 1.00 94.25 307 ALA A CA 1
ATOM 2583 C C . ALA A 1 307 ? -6.726 8.216 29.686 1.00 94.25 307 ALA A C 1
ATOM 2585 O O . ALA A 1 307 ? -6.211 8.516 28.608 1.00 94.25 307 ALA A 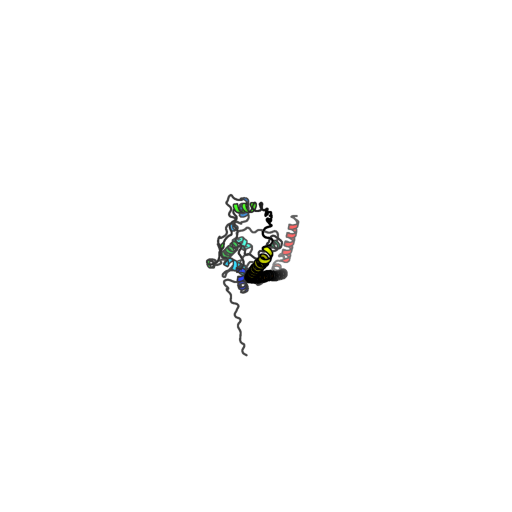O 1
ATOM 2586 N N . GLN A 1 308 ? -6.001 8.011 30.792 1.00 95.75 308 GLN A N 1
ATOM 2587 C CA . GLN A 1 308 ? -4.535 8.103 30.836 1.00 95.75 308 GLN A CA 1
ATOM 2588 C C . GLN A 1 308 ? -3.874 7.090 29.892 1.00 95.75 308 GLN A C 1
ATOM 2590 O O . GLN A 1 308 ? -3.081 7.489 29.039 1.00 95.75 308 GLN A O 1
ATOM 2595 N N . LEU A 1 309 ? -4.287 5.819 29.934 1.00 95.62 309 LEU A N 1
ATOM 2596 C CA . LEU A 1 309 ? -3.775 4.771 29.038 1.00 95.62 309 LEU A CA 1
ATOM 2597 C C . LEU A 1 309 ? -3.947 5.115 27.547 1.00 95.62 309 LEU A C 1
ATOM 2599 O O . LEU A 1 309 ? -3.078 4.802 26.735 1.00 95.62 309 LEU A O 1
ATOM 2603 N N . ARG A 1 310 ? -5.037 5.795 27.161 1.00 92.75 310 ARG A N 1
ATOM 2604 C CA . ARG A 1 310 ? -5.233 6.260 25.772 1.00 92.75 310 ARG A CA 1
ATOM 2605 C C . ARG A 1 310 ? -4.279 7.397 25.392 1.00 92.75 310 ARG A C 1
ATOM 2607 O O . ARG A 1 310 ? -3.857 7.458 24.239 1.00 92.75 310 ARG A O 1
ATOM 2614 N N . ILE A 1 311 ? -3.933 8.277 26.333 1.00 95.56 311 ILE A N 1
ATOM 2615 C CA . ILE A 1 311 ? -2.957 9.357 26.121 1.00 95.56 311 ILE A CA 1
ATOM 2616 C C . ILE A 1 311 ? -1.549 8.769 25.965 1.00 95.56 311 ILE A C 1
ATOM 2618 O O . ILE A 1 311 ? -0.850 9.120 25.017 1.00 95.56 311 ILE A O 1
ATOM 2622 N N . GLU A 1 312 ? -1.155 7.825 26.822 1.00 94.38 312 GLU A N 1
ATOM 2623 C CA . GLU A 1 312 ? 0.139 7.133 26.722 1.00 94.38 312 GLU A CA 1
ATOM 2624 C C . GLU A 1 312 ? 0.271 6.352 25.406 1.00 94.38 312 GLU A C 1
ATOM 2626 O O . GLU A 1 312 ? 1.276 6.480 24.707 1.00 94.38 312 GLU A O 1
ATOM 2631 N N . GLN A 1 313 ? -0.770 5.616 24.997 1.00 91.69 313 GLN A N 1
ATOM 2632 C CA . GLN A 1 313 ? -0.794 4.922 23.703 1.00 91.69 313 GLN A CA 1
ATOM 2633 C C . GLN A 1 313 ? -0.690 5.884 22.509 1.00 91.69 313 GLN A C 1
ATOM 2635 O O . GLN A 1 313 ? -0.058 5.545 21.507 1.00 91.69 313 GLN A O 1
ATOM 2640 N N . ALA A 1 314 ? -1.277 7.082 22.591 1.00 92.12 314 ALA A N 1
ATOM 2641 C CA . ALA A 1 314 ? -1.125 8.103 21.556 1.00 92.12 314 ALA A CA 1
ATOM 2642 C C . ALA A 1 314 ? 0.316 8.646 21.501 1.00 92.12 314 ALA A C 1
ATOM 2644 O O . ALA A 1 314 ? 0.894 8.730 20.418 1.00 92.12 314 ALA A O 1
ATOM 2645 N N . GLN A 1 315 ? 0.927 8.930 22.657 1.00 95.38 315 GLN A N 1
ATOM 2646 C CA . GLN A 1 315 ? 2.322 9.381 22.748 1.00 95.38 315 GLN A CA 1
ATOM 2647 C C . GLN A 1 315 ? 3.313 8.326 22.230 1.00 95.38 315 GLN A C 1
ATOM 2649 O O . GLN A 1 315 ? 4.257 8.671 21.522 1.00 95.38 315 GLN A O 1
ATOM 2654 N N . GLN A 1 316 ? 3.085 7.041 22.521 1.00 91.31 316 GLN A N 1
ATOM 2655 C CA . GLN A 1 316 ? 3.899 5.937 21.997 1.00 91.31 316 GLN A CA 1
ATOM 2656 C C . GLN A 1 316 ? 3.815 5.831 20.466 1.00 91.31 316 GLN A C 1
ATOM 2658 O O . GLN A 1 316 ? 4.844 5.666 19.812 1.00 91.31 316 GLN A O 1
ATOM 2663 N N . ARG A 1 317 ? 2.620 5.986 19.878 1.00 91.06 317 ARG A N 1
ATOM 2664 C CA . ARG A 1 317 ? 2.444 6.018 18.413 1.00 91.06 317 ARG A CA 1
ATOM 2665 C C . ARG A 1 317 ? 3.133 7.223 17.780 1.00 91.06 317 ARG A C 1
ATOM 2667 O O . ARG A 1 317 ? 3.788 7.076 16.756 1.00 91.06 317 ARG A O 1
ATOM 2674 N N . GLU A 1 318 ? 3.041 8.401 18.394 1.00 93.44 318 GLU A N 1
ATOM 2675 C CA . GLU A 1 318 ? 3.726 9.587 17.873 1.00 93.44 318 GLU A CA 1
ATOM 2676 C C . GLU A 1 318 ? 5.257 9.460 17.976 1.00 93.44 31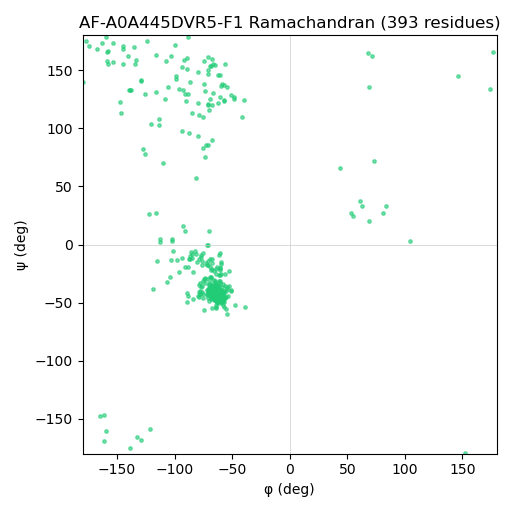8 GLU A C 1
ATOM 2678 O O . GLU A 1 318 ? 5.972 9.874 17.067 1.00 93.44 318 GLU A O 1
ATOM 2683 N N . LEU A 1 319 ? 5.780 8.829 19.034 1.00 94.25 319 LEU A N 1
ATOM 2684 C CA . LEU A 1 319 ? 7.204 8.490 19.135 1.00 94.25 319 LEU A CA 1
ATOM 2685 C C . LEU A 1 319 ? 7.656 7.514 18.040 1.00 94.25 319 LEU A C 1
ATOM 2687 O O . LEU A 1 319 ? 8.759 7.691 17.522 1.00 94.25 319 LEU A O 1
ATOM 2691 N N . LEU A 1 320 ? 6.813 6.543 17.666 1.00 92.50 320 LEU A N 1
ATOM 2692 C CA . LEU A 1 320 ? 7.069 5.624 16.553 1.00 92.50 320 LEU A CA 1
ATOM 2693 C C . LEU A 1 320 ? 7.138 6.385 15.220 1.00 92.50 320 LEU A C 1
ATOM 2695 O O . LEU A 1 320 ? 8.188 6.398 14.589 1.00 92.50 320 LEU A O 1
ATOM 2699 N N . HIS A 1 321 ? 6.104 7.161 14.874 1.00 89.62 321 HIS A N 1
ATOM 2700 C CA . HIS A 1 321 ? 6.094 7.968 13.645 1.00 89.62 321 HIS A CA 1
ATOM 2701 C C . HIS A 1 321 ? 7.262 8.972 13.572 1.00 89.62 321 HIS A C 1
ATOM 2703 O O . HIS A 1 321 ? 7.819 9.213 12.502 1.00 89.62 321 HIS A O 1
ATOM 2709 N N . ARG A 1 322 ? 7.692 9.533 14.712 1.00 93.50 322 ARG A N 1
ATOM 2710 C CA . ARG A 1 322 ? 8.893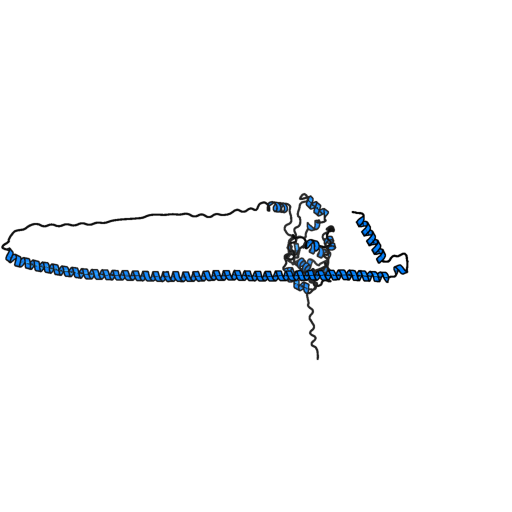 10.386 14.803 1.00 93.50 322 ARG A CA 1
ATOM 2711 C C . ARG A 1 322 ? 10.210 9.607 14.683 1.00 93.50 322 ARG A C 1
ATOM 2713 O O . ARG A 1 322 ? 11.251 10.242 14.523 1.00 93.50 322 ARG A O 1
ATOM 2720 N N . LEU A 1 323 ? 10.235 8.285 14.836 1.00 90.94 323 LEU A N 1
ATOM 2721 C CA . LEU A 1 323 ? 11.386 7.440 14.491 1.00 90.94 323 LEU A CA 1
ATOM 2722 C C . LEU A 1 323 ? 11.350 7.088 13.002 1.00 90.94 323 LEU A C 1
ATOM 2724 O O . LEU A 1 323 ? 12.357 7.288 12.330 1.00 90.94 323 LEU A O 1
ATOM 2728 N N . ASP A 1 324 ? 10.198 6.669 12.486 1.00 88.31 324 ASP A N 1
ATOM 2729 C CA . ASP A 1 324 ? 10.006 6.275 11.084 1.00 88.31 324 ASP A CA 1
ATOM 2730 C C . ASP A 1 324 ? 10.374 7.420 10.126 1.00 88.31 324 ASP A C 1
ATOM 2732 O O . ASP A 1 324 ? 11.294 7.278 9.323 1.00 88.31 324 ASP A O 1
ATOM 2736 N N . ALA A 1 325 ? 9.811 8.618 10.328 1.00 87.56 325 ALA A N 1
ATOM 2737 C CA . ALA A 1 325 ? 10.136 9.806 9.529 1.00 87.56 325 ALA A CA 1
ATOM 2738 C C . ALA A 1 325 ? 11.621 10.231 9.621 1.00 87.56 325 ALA A C 1
ATOM 2740 O O . ALA A 1 325 ? 12.164 10.846 8.698 1.00 87.56 325 ALA A O 1
ATOM 2741 N N . ARG A 1 326 ? 12.318 9.902 10.723 1.00 87.56 326 ARG A N 1
ATOM 2742 C CA . ARG A 1 326 ? 13.773 10.118 10.835 1.00 87.56 326 ARG A CA 1
ATOM 2743 C C . ARG A 1 326 ? 14.564 9.064 10.064 1.00 87.56 326 ARG A C 1
ATOM 2745 O O . ARG A 1 326 ? 15.570 9.425 9.462 1.00 87.56 326 ARG A O 1
ATOM 2752 N N . HIS A 1 327 ? 14.121 7.808 10.041 1.00 83.19 327 HIS A N 1
ATOM 2753 C CA . HIS A 1 327 ? 14.722 6.784 9.187 1.00 83.19 327 HIS A CA 1
ATOM 2754 C C . HIS A 1 327 ? 14.528 7.121 7.704 1.00 83.19 327 HIS A C 1
ATOM 2756 O O . HIS A 1 327 ? 15.507 7.102 6.968 1.00 83.19 327 HIS A O 1
ATOM 2762 N N . GLU A 1 328 ? 13.325 7.512 7.278 1.00 84.44 328 GLU A N 1
ATOM 2763 C CA . GLU A 1 328 ? 13.043 7.953 5.901 1.00 84.44 328 GLU A CA 1
ATOM 2764 C C . GLU A 1 328 ? 13.941 9.119 5.468 1.00 84.44 328 GLU A C 1
ATOM 2766 O O . GLU A 1 328 ? 14.538 9.074 4.393 1.00 84.44 328 GLU A O 1
ATOM 2771 N N . THR A 1 329 ? 14.091 10.137 6.327 1.00 86.75 329 THR A N 1
ATOM 2772 C CA . THR A 1 329 ? 14.991 11.274 6.064 1.00 86.75 329 THR A CA 1
ATOM 2773 C C . THR A 1 329 ? 16.439 10.799 5.899 1.00 86.75 329 THR A C 1
ATOM 2775 O O . THR A 1 329 ? 17.080 11.126 4.906 1.00 86.75 329 THR A O 1
ATOM 2778 N N . LEU A 1 330 ? 16.943 9.958 6.811 1.00 79.81 330 LEU A N 1
ATOM 2779 C CA . LEU A 1 330 ? 18.309 9.424 6.735 1.00 79.81 330 LEU A CA 1
ATOM 2780 C C . LEU A 1 330 ? 18.539 8.527 5.507 1.00 79.81 330 LEU A C 1
ATOM 2782 O O . LEU A 1 330 ? 19.621 8.570 4.922 1.00 79.81 330 LEU A O 1
ATOM 2786 N N . TYR A 1 331 ? 17.545 7.734 5.097 1.00 72.88 331 TYR A N 1
ATOM 2787 C CA . TYR A 1 331 ? 17.612 6.931 3.873 1.00 72.88 331 TYR A CA 1
ATOM 2788 C C . TYR A 1 331 ? 17.643 7.811 2.620 1.00 72.88 331 TYR A C 1
ATOM 2790 O O . TYR A 1 331 ? 18.426 7.531 1.710 1.00 72.88 331 TYR A O 1
ATOM 2798 N N . ARG A 1 332 ? 16.854 8.892 2.581 1.00 79.38 332 ARG A N 1
ATOM 2799 C CA . ARG A 1 332 ? 16.860 9.863 1.479 1.00 79.38 332 ARG A CA 1
ATOM 2800 C C . ARG A 1 332 ? 18.206 10.579 1.372 1.00 79.38 332 ARG A C 1
ATOM 2802 O O . ARG A 1 332 ? 18.847 10.482 0.328 1.00 79.38 332 ARG A O 1
ATOM 2809 N N . ASP A 1 333 ? 18.682 11.174 2.467 1.00 78.06 333 ASP A N 1
ATOM 2810 C CA . ASP A 1 333 ? 19.982 11.855 2.547 1.00 78.06 333 ASP A CA 1
ATOM 2811 C C . ASP A 1 333 ? 21.138 10.925 2.128 1.00 78.06 333 ASP A C 1
ATOM 2813 O O . ASP A 1 333 ? 22.076 11.334 1.435 1.00 78.06 333 ASP A O 1
ATOM 2817 N N . PHE A 1 334 ? 21.083 9.649 2.530 1.00 78.56 334 PHE A N 1
ATOM 2818 C CA . PHE A 1 334 ? 22.060 8.638 2.132 1.00 78.56 334 PHE A CA 1
ATOM 2819 C C . PHE A 1 334 ? 21.997 8.337 0.629 1.00 78.56 334 PHE A C 1
ATOM 2821 O O . PHE A 1 334 ? 23.045 8.284 -0.020 1.00 78.56 334 PHE A O 1
ATOM 2828 N N . ASN A 1 335 ? 20.796 8.164 0.071 1.00 70.88 335 ASN A N 1
ATOM 2829 C CA . ASN A 1 335 ? 20.604 7.797 -1.331 1.00 70.88 335 ASN A CA 1
ATOM 2830 C C . ASN A 1 335 ? 20.950 8.952 -2.287 1.00 70.88 335 ASN A C 1
ATOM 2832 O O . ASN A 1 335 ? 21.654 8.742 -3.273 1.00 70.88 335 ASN A O 1
ATOM 2836 N N . GLU A 1 336 ? 20.583 10.193 -1.959 1.00 73.25 336 GLU A N 1
ATOM 2837 C CA . GLU A 1 336 ? 21.041 11.386 -2.690 1.00 73.25 336 GLU A CA 1
ATOM 2838 C C . GLU A 1 336 ? 22.578 11.470 -2.691 1.00 73.25 336 GLU A C 1
ATOM 2840 O O . GLU A 1 336 ? 23.219 11.641 -3.729 1.00 73.25 336 GLU A O 1
ATOM 2845 N N . ASN A 1 337 ? 23.211 11.263 -1.533 1.00 65.06 337 ASN A N 1
ATOM 2846 C CA . ASN A 1 337 ? 24.667 11.298 -1.381 1.00 65.06 337 ASN A CA 1
ATOM 2847 C C . ASN A 1 337 ? 25.376 10.081 -2.026 1.00 65.06 337 ASN A C 1
ATOM 2849 O O . ASN A 1 337 ? 26.585 10.138 -2.271 1.00 65.06 337 ASN A O 1
ATOM 2853 N N . ARG A 1 338 ? 24.662 8.984 -2.317 1.00 74.06 338 ARG A N 1
ATOM 2854 C CA . ARG A 1 338 ? 25.113 7.852 -3.152 1.00 74.06 338 ARG A CA 1
ATOM 2855 C C . ARG A 1 338 ? 25.110 8.269 -4.627 1.00 74.06 338 ARG A C 1
ATOM 2857 O O . ARG A 1 338 ? 26.187 8.355 -5.222 1.00 74.06 338 ARG A O 1
ATOM 2864 N N . MET A 1 339 ? 23.962 8.724 -5.133 1.00 57.16 339 MET A N 1
ATOM 2865 C CA . MET A 1 339 ? 23.785 9.236 -6.502 1.00 57.16 339 MET A CA 1
ATOM 2866 C C . MET A 1 339 ? 24.789 10.354 -6.848 1.00 57.16 339 MET A C 1
ATOM 2868 O O . MET A 1 339 ? 25.444 10.320 -7.892 1.00 57.16 339 MET A O 1
ATOM 2872 N N . PHE A 1 340 ? 25.015 11.317 -5.944 1.00 56.69 340 PHE A N 1
ATOM 2873 C CA . PHE A 1 340 ? 26.007 12.385 -6.139 1.00 56.69 340 PHE A CA 1
ATOM 2874 C C . PHE A 1 340 ? 27.467 11.903 -6.140 1.00 56.69 340 PHE A C 1
ATOM 2876 O O . PHE A 1 340 ? 28.349 12.668 -6.543 1.00 56.69 340 PHE A O 1
ATOM 2883 N N . LYS A 1 341 ? 27.786 10.695 -5.660 1.00 58.66 341 LYS A N 1
ATOM 2884 C CA . LYS A 1 341 ? 29.125 10.091 -5.805 1.00 58.66 341 LYS A CA 1
ATOM 2885 C C . LYS A 1 341 ? 29.227 9.309 -7.109 1.00 58.66 341 LYS A C 1
ATOM 2887 O O . LYS A 1 341 ? 30.203 9.501 -7.829 1.00 58.66 341 LYS A O 1
ATOM 2892 N N . GLU A 1 342 ? 28.212 8.515 -7.444 1.00 59.84 342 GLU A N 1
ATOM 2893 C CA . GLU A 1 342 ? 28.134 7.794 -8.719 1.00 59.84 342 GLU A CA 1
ATOM 2894 C C . GLU A 1 342 ? 28.221 8.725 -9.928 1.00 59.84 342 GLU A C 1
ATOM 2896 O O . GLU A 1 342 ? 28.997 8.460 -10.841 1.00 59.84 342 GLU A O 1
ATOM 2901 N N . ALA A 1 343 ? 27.468 9.831 -9.932 1.00 59.69 343 ALA A N 1
ATOM 2902 C CA . ALA A 1 343 ? 27.475 10.792 -11.034 1.00 59.69 343 ALA A CA 1
ATOM 2903 C C . ALA A 1 343 ? 28.887 11.353 -11.278 1.00 59.69 343 ALA A C 1
ATOM 2905 O O . ALA A 1 343 ? 29.373 11.344 -12.403 1.00 59.69 343 ALA A O 1
ATOM 2906 N N . ARG A 1 344 ? 29.602 11.725 -10.204 1.00 51.53 344 ARG A N 1
ATOM 2907 C CA . ARG A 1 344 ? 31.011 12.163 -10.269 1.00 51.53 344 ARG A CA 1
ATOM 2908 C C . ARG A 1 344 ? 31.989 11.044 -10.642 1.00 51.53 344 ARG A C 1
ATOM 2910 O O . ARG A 1 344 ? 33.089 11.343 -11.101 1.00 51.53 344 ARG A O 1
ATOM 2917 N N . HIS A 1 345 ? 31.627 9.779 -10.436 1.00 55.38 345 HIS A N 1
ATOM 2918 C CA . HIS A 1 345 ? 32.414 8.635 -10.895 1.00 55.38 345 HIS A CA 1
ATOM 2919 C C . HIS A 1 345 ? 32.201 8.378 -12.394 1.00 55.38 345 HIS A C 1
ATOM 2921 O O . HIS A 1 345 ? 33.172 8.154 -13.109 1.00 55.38 345 HIS A O 1
ATOM 2927 N N . LYS A 1 346 ? 30.959 8.486 -12.881 1.00 59.56 346 LYS A N 1
ATOM 2928 C CA . LYS A 1 346 ? 30.588 8.365 -14.301 1.00 59.56 346 LYS A CA 1
ATOM 2929 C C . LYS A 1 346 ? 31.215 9.495 -15.138 1.00 59.56 346 LYS A C 1
ATOM 2931 O O . LYS A 1 346 ? 31.953 9.189 -16.066 1.00 59.56 346 LYS A O 1
ATOM 2936 N N . ASP A 1 347 ? 31.107 10.757 -14.702 1.00 62.62 347 ASP A N 1
ATOM 2937 C CA . ASP A 1 347 ? 31.822 11.915 -15.291 1.00 62.62 347 ASP A CA 1
ATOM 2938 C C . ASP A 1 347 ? 33.339 11.671 -15.434 1.00 62.62 347 ASP A C 1
ATOM 2940 O O . ASP A 1 347 ? 33.976 12.074 -16.411 1.00 62.62 347 ASP A O 1
ATOM 2944 N N . ARG A 1 348 ? 33.940 11.008 -14.436 1.00 55.31 348 ARG A N 1
ATOM 2945 C CA . ARG A 1 348 ? 35.371 10.697 -14.419 1.00 55.31 348 ARG A CA 1
ATOM 2946 C C . ARG A 1 348 ? 35.729 9.537 -15.347 1.00 55.31 348 ARG A C 1
ATOM 2948 O O . ARG A 1 348 ? 36.733 9.633 -16.045 1.00 55.31 348 ARG A O 1
ATOM 2955 N N . LEU A 1 349 ? 34.914 8.483 -15.384 1.00 54.69 349 LEU A N 1
ATOM 2956 C CA . LEU A 1 349 ? 35.074 7.387 -16.341 1.00 54.69 349 LEU A CA 1
ATOM 2957 C C . LEU A 1 349 ? 34.958 7.899 -17.779 1.00 54.69 349 LEU A C 1
ATOM 2959 O O . LEU A 1 349 ? 35.828 7.589 -18.584 1.00 54.69 349 LEU A O 1
ATOM 2963 N N . ASP A 1 350 ? 33.975 8.745 -18.089 1.00 60.75 350 ASP A N 1
ATOM 2964 C CA . ASP A 1 350 ? 33.819 9.334 -19.424 1.00 60.75 350 ASP A CA 1
ATOM 2965 C C . ASP A 1 350 ? 35.012 10.224 -19.804 1.00 60.75 350 ASP A C 1
ATOM 2967 O O . ASP A 1 350 ? 35.470 10.197 -20.950 1.00 60.75 350 ASP A O 1
ATOM 2971 N N . TYR A 1 351 ? 35.577 10.969 -18.846 1.00 65.62 351 TYR A N 1
ATOM 2972 C CA . TYR A 1 351 ? 36.816 11.730 -19.032 1.00 65.62 351 TYR A CA 1
ATOM 2973 C C . TYR A 1 351 ? 38.032 10.824 -19.305 1.00 65.62 351 TYR A C 1
ATOM 2975 O O . TYR A 1 351 ? 38.814 11.100 -20.224 1.00 65.62 351 TYR A O 1
ATOM 2983 N N . ASP A 1 352 ? 38.192 9.741 -18.540 1.00 60.16 352 ASP A N 1
ATOM 2984 C CA . ASP A 1 352 ? 39.308 8.800 -18.671 1.00 60.16 352 ASP A CA 1
ATOM 2985 C C . ASP A 1 352 ? 39.178 7.957 -19.963 1.00 60.16 352 ASP A C 1
ATOM 2987 O O . ASP A 1 352 ? 40.160 7.807 -20.692 1.00 60.16 352 ASP A O 1
ATOM 2991 N N . ILE A 1 353 ? 37.967 7.535 -20.352 1.00 61.78 353 ILE A N 1
ATOM 2992 C CA . ILE A 1 353 ? 37.650 6.896 -21.647 1.00 61.78 353 ILE A CA 1
ATOM 2993 C C . ILE A 1 353 ? 37.936 7.862 -22.802 1.00 61.78 353 ILE A C 1
ATOM 2995 O O . ILE A 1 353 ? 38.704 7.529 -23.706 1.00 61.78 353 ILE A O 1
ATOM 2999 N N . CYS A 1 354 ? 37.434 9.102 -22.738 1.00 62.59 354 CYS A N 1
ATOM 3000 C CA . CYS A 1 354 ? 37.765 10.154 -23.706 1.00 62.59 354 CYS A CA 1
ATOM 3001 C C . CYS A 1 354 ? 39.265 10.481 -23.752 1.00 62.59 354 CYS A C 1
ATOM 3003 O O . CYS A 1 354 ? 39.700 11.169 -24.677 1.00 62.59 354 CYS A O 1
ATOM 3005 N N . THR A 1 355 ? 40.058 10.093 -22.756 1.00 64.12 355 THR A N 1
ATOM 3006 C CA . THR A 1 355 ? 41.517 10.253 -22.758 1.00 64.12 355 THR A CA 1
ATOM 3007 C C . THR A 1 355 ? 42.183 9.031 -23.390 1.00 64.12 355 THR A C 1
ATOM 3009 O O . THR A 1 355 ? 43.052 9.190 -24.251 1.00 64.12 355 THR A O 1
ATOM 3012 N N . GLN A 1 356 ? 41.703 7.828 -23.075 1.00 62.56 356 GLN A N 1
ATOM 3013 C CA . GLN A 1 356 ? 42.165 6.573 -23.660 1.00 62.56 356 GLN A CA 1
ATOM 3014 C C . GLN A 1 356 ? 41.875 6.486 -25.167 1.00 62.56 356 GLN A C 1
ATOM 3016 O O . GLN A 1 356 ? 42.773 6.124 -25.919 1.00 62.56 356 GLN A O 1
ATOM 3021 N N . GLU A 1 357 ? 40.705 6.918 -25.651 1.00 60.59 357 GLU A N 1
ATOM 3022 C CA . GLU A 1 357 ? 40.411 6.993 -27.094 1.00 60.59 357 GLU A CA 1
ATOM 3023 C C . GLU A 1 357 ? 41.363 7.938 -27.843 1.00 60.59 357 GLU A C 1
ATOM 3025 O O . GLU A 1 357 ? 41.800 7.644 -28.958 1.00 60.59 357 GLU A O 1
ATOM 3030 N N . LYS A 1 358 ? 41.727 9.075 -27.232 1.00 60.91 358 LYS A N 1
ATOM 3031 C CA . LYS A 1 358 ? 42.683 10.022 -27.829 1.00 60.91 358 LYS A CA 1
ATOM 3032 C C . LYS A 1 358 ? 44.070 9.399 -27.949 1.00 60.91 358 LYS A C 1
ATOM 3034 O O . LYS A 1 358 ? 44.717 9.583 -28.980 1.00 60.91 358 LYS A O 1
ATOM 3039 N N . LEU A 1 359 ? 44.505 8.660 -26.928 1.00 57.59 359 LEU A N 1
ATOM 3040 C CA . LEU A 1 359 ? 45.756 7.901 -26.950 1.00 57.59 359 LEU A CA 1
ATOM 3041 C C . LEU A 1 359 ? 45.693 6.777 -27.993 1.00 57.59 359 LEU A C 1
ATOM 3043 O O . LEU A 1 359 ? 46.583 6.685 -28.834 1.00 57.59 359 LEU A O 1
ATOM 3047 N N . SER A 1 360 ? 44.610 5.996 -28.026 1.00 58.62 360 SER A N 1
ATOM 3048 C CA . SER A 1 360 ? 44.383 4.948 -29.027 1.00 58.62 360 SER A CA 1
ATOM 3049 C C . SER A 1 360 ? 44.409 5.492 -30.451 1.00 58.62 360 SER A C 1
ATOM 3051 O O . SER A 1 360 ? 45.035 4.870 -31.305 1.00 58.62 360 SER A O 1
ATOM 3053 N N . TYR A 1 361 ? 43.813 6.658 -30.723 1.00 62.59 361 TYR A N 1
ATOM 3054 C CA . TYR A 1 361 ? 43.917 7.274 -32.045 1.00 62.59 361 TYR A CA 1
ATOM 3055 C C . TYR A 1 361 ? 45.360 7.674 -32.382 1.00 62.59 361 TYR A C 1
ATOM 3057 O O . TYR A 1 361 ? 45.826 7.390 -33.482 1.00 62.59 361 TYR A O 1
ATOM 3065 N N . LEU A 1 362 ? 46.075 8.317 -31.452 1.00 53.28 362 LEU A N 1
ATOM 3066 C CA . LEU A 1 362 ? 47.460 8.762 -31.661 1.00 53.28 362 LEU A CA 1
ATOM 3067 C C . LEU A 1 362 ? 48.443 7.594 -31.854 1.00 53.28 362 LEU A C 1
ATOM 3069 O O . LEU A 1 362 ? 49.423 7.740 -32.580 1.00 53.28 362 LEU A O 1
ATOM 3073 N N . CYS A 1 363 ? 48.180 6.446 -31.229 1.00 55.41 363 CYS A N 1
ATOM 3074 C CA . CYS A 1 363 ? 48.966 5.221 -31.385 1.00 55.41 363 CYS A CA 1
ATOM 3075 C C . CYS A 1 363 ? 48.528 4.349 -32.578 1.00 55.41 363 CYS A C 1
ATOM 3077 O O . CYS A 1 363 ? 49.254 3.425 -32.943 1.00 55.41 363 CYS A O 1
ATOM 3079 N N . SER A 1 364 ? 47.364 4.614 -33.182 1.00 56.66 364 SER A N 1
ATOM 3080 C CA . SER A 1 364 ? 46.835 3.838 -34.311 1.00 56.66 364 SER A CA 1
ATOM 3081 C C . SER A 1 364 ? 47.299 4.380 -35.663 1.00 56.66 364 SER A C 1
ATOM 3083 O O . SER A 1 364 ? 47.528 5.571 -35.861 1.00 56.66 364 SER A O 1
ATOM 3085 N N . THR A 1 365 ? 47.403 3.482 -36.639 1.00 58.06 365 THR A N 1
ATOM 3086 C CA . THR A 1 365 ? 48.138 3.691 -37.893 1.00 58.06 365 THR A CA 1
ATOM 3087 C C . THR A 1 365 ? 47.532 4.580 -39.007 1.00 58.06 365 THR A C 1
ATOM 3089 O O . THR A 1 365 ? 48.276 4.814 -39.960 1.00 58.06 365 THR A O 1
ATOM 3092 N N . PRO A 1 366 ? 46.280 5.108 -39.006 1.00 55.22 366 PRO A N 1
ATOM 3093 C CA . PRO A 1 366 ? 45.748 5.819 -40.185 1.00 55.22 366 PRO A CA 1
ATOM 3094 C C . PRO A 1 366 ? 46.579 7.013 -40.713 1.00 55.22 366 PRO A C 1
ATOM 3096 O O . PRO A 1 366 ? 46.812 7.053 -41.926 1.00 55.22 366 PRO A O 1
ATOM 3099 N N . PRO A 1 367 ? 47.097 7.943 -39.876 1.00 55.09 367 PRO A N 1
ATOM 3100 C CA . PRO A 1 367 ? 47.895 9.077 -40.365 1.00 55.09 367 PRO A CA 1
ATOM 3101 C C . PRO A 1 367 ? 49.239 8.665 -40.986 1.00 55.09 367 PRO A C 1
ATOM 3103 O O . PRO A 1 367 ? 49.793 9.394 -41.804 1.00 55.09 367 PRO A O 1
ATOM 3106 N N . LEU A 1 368 ? 49.757 7.487 -40.615 1.00 54.47 368 LEU A N 1
ATOM 3107 C CA . LEU A 1 368 ? 51.021 6.934 -41.115 1.00 54.47 368 LEU A CA 1
ATOM 3108 C C . LEU A 1 368 ? 50.889 6.298 -42.510 1.00 54.47 368 LEU A C 1
ATOM 3110 O O . LEU A 1 368 ? 51.904 5.999 -43.134 1.00 54.47 368 LEU A O 1
ATOM 3114 N N . ILE A 1 369 ? 49.661 6.084 -42.999 1.00 57.41 369 ILE A N 1
ATOM 3115 C CA . ILE A 1 369 ? 49.381 5.428 -44.288 1.00 57.41 369 ILE A CA 1
ATOM 3116 C C . ILE A 1 369 ? 48.905 6.441 -45.344 1.00 57.41 369 ILE A C 1
ATOM 3118 O O . ILE A 1 369 ? 49.213 6.284 -46.525 1.00 57.41 369 ILE A O 1
ATOM 3122 N N . ASN A 1 370 ? 48.189 7.500 -44.948 1.00 60.75 370 ASN A N 1
ATOM 3123 C CA . ASN A 1 370 ? 47.800 8.586 -45.852 1.00 60.75 370 ASN A CA 1
ATOM 3124 C C . ASN A 1 370 ? 47.766 9.945 -45.115 1.00 60.75 370 ASN A C 1
ATOM 3126 O O . ASN A 1 370 ? 46.868 10.163 -44.298 1.00 60.75 370 ASN A O 1
ATOM 3130 N N . PRO A 1 371 ? 48.665 10.898 -45.441 1.00 61.88 371 PRO A N 1
ATOM 3131 C CA . PRO A 1 371 ? 48.784 12.175 -44.732 1.00 61.88 371 PRO A CA 1
ATOM 3132 C C . PRO A 1 371 ? 47.633 13.168 -44.986 1.00 61.88 371 PRO A C 1
ATOM 3134 O O . PRO A 1 371 ? 47.647 14.262 -44.427 1.00 61.88 371 PRO A O 1
ATOM 3137 N N . GLN A 1 372 ? 46.634 12.832 -45.813 1.00 65.25 372 GLN A N 1
ATOM 3138 C CA . GLN A 1 372 ? 45.401 13.627 -45.940 1.00 65.25 372 GLN A CA 1
ATOM 3139 C C . GLN A 1 372 ? 44.317 13.242 -44.912 1.00 65.25 372 GLN A C 1
ATOM 3141 O O . GLN A 1 372 ? 43.312 13.947 -44.792 1.00 65.25 372 GLN A O 1
ATOM 3146 N N . ILE A 1 373 ? 44.492 12.143 -44.168 1.00 63.09 373 ILE A N 1
ATOM 3147 C CA . ILE A 1 373 ? 43.515 11.672 -43.177 1.00 63.09 373 ILE A CA 1
ATOM 3148 C C . ILE A 1 373 ? 43.742 12.395 -41.842 1.00 63.09 373 ILE A C 1
ATOM 3150 O O . ILE A 1 373 ? 44.760 12.206 -41.180 1.00 63.09 373 ILE A O 1
ATOM 3154 N N . LYS A 1 374 ? 42.767 13.222 -41.447 1.00 59.78 374 LYS A N 1
ATOM 3155 C CA . LYS A 1 374 ? 42.783 13.992 -40.191 1.00 59.78 374 LYS A CA 1
ATOM 3156 C C . LYS A 1 374 ? 42.634 13.104 -38.960 1.00 59.78 374 LYS A C 1
ATOM 3158 O O . LYS A 1 374 ? 41.981 12.060 -39.017 1.00 59.78 374 LYS A O 1
ATOM 3163 N N . CYS A 1 375 ? 43.162 13.559 -37.824 1.00 60.44 375 CYS A N 1
ATOM 3164 C CA . CYS A 1 375 ? 43.031 12.817 -36.576 1.00 60.44 375 CYS A CA 1
ATOM 3165 C C . CYS A 1 375 ? 41.620 12.903 -35.965 1.00 60.44 375 CYS A C 1
ATOM 3167 O O . CYS A 1 375 ? 40.875 13.852 -36.216 1.00 60.44 375 CYS A O 1
ATOM 3169 N N . PHE A 1 376 ? 41.255 11.939 -35.110 1.00 56.19 376 PHE A N 1
ATOM 3170 C CA . PHE A 1 376 ? 39.961 11.901 -34.401 1.00 56.19 376 PHE A CA 1
ATOM 3171 C C . PHE A 1 376 ? 39.638 13.222 -33.679 1.00 56.19 376 PHE A C 1
ATOM 3173 O O . PHE A 1 376 ? 38.522 13.729 -33.768 1.00 56.19 376 PHE A O 1
ATOM 3180 N N . ASN A 1 377 ? 40.645 13.850 -33.061 1.00 56.59 377 ASN A N 1
ATOM 3181 C CA . ASN A 1 377 ? 40.506 15.149 -32.395 1.00 56.59 377 ASN A CA 1
ATOM 3182 C C . ASN A 1 377 ? 40.266 16.325 -33.366 1.00 56.59 377 ASN A C 1
ATOM 3184 O O . ASN A 1 377 ? 39.565 17.275 -33.017 1.00 56.59 377 ASN A O 1
ATOM 3188 N N . GLU A 1 378 ? 40.819 16.283 -34.580 1.00 63.28 378 GLU A N 1
ATOM 3189 C CA . GLU A 1 378 ? 40.563 17.291 -35.619 1.00 63.28 378 GLU A CA 1
ATOM 3190 C C . GLU A 1 378 ? 39.184 17.106 -36.252 1.00 63.28 378 GLU A C 1
ATOM 3192 O O . GLU A 1 378 ? 38.469 18.088 -36.442 1.00 63.28 378 GLU A O 1
ATOM 3197 N N . ALA A 1 379 ? 38.787 15.862 -36.535 1.00 59.66 379 ALA A N 1
ATOM 3198 C CA . ALA A 1 379 ? 37.446 15.541 -37.015 1.00 59.66 379 ALA A CA 1
ATOM 3199 C C . ALA A 1 379 ? 36.382 16.011 -36.008 1.00 59.66 379 ALA A C 1
ATOM 3201 O O . ALA A 1 379 ? 35.465 16.745 -36.379 1.00 59.66 379 ALA A O 1
ATOM 3202 N N . ARG A 1 380 ? 36.567 15.689 -34.720 1.00 58.97 380 ARG A N 1
ATOM 3203 C CA . ARG A 1 380 ? 35.702 16.136 -33.620 1.00 58.97 380 ARG A CA 1
ATOM 3204 C C . ARG A 1 380 ? 35.598 17.664 -33.539 1.00 58.97 380 ARG A C 1
ATOM 3206 O O . ARG A 1 380 ? 34.485 18.183 -33.535 1.00 58.97 380 ARG A O 1
ATOM 3213 N N . LYS A 1 381 ? 36.722 18.394 -33.566 1.00 58.97 381 LYS A N 1
ATOM 3214 C CA . LYS A 1 381 ? 36.713 19.873 -33.560 1.00 58.97 381 LYS A CA 1
ATOM 3215 C C . LYS A 1 381 ? 35.953 20.481 -34.740 1.00 58.97 381 LYS A C 1
ATOM 3217 O O . LYS A 1 381 ? 35.307 21.512 -34.573 1.00 58.97 381 LYS A O 1
ATOM 3222 N N . ILE A 1 382 ? 36.028 19.870 -35.924 1.00 68.44 382 ILE A N 1
ATOM 3223 C CA . ILE A 1 382 ? 35.315 20.352 -37.116 1.00 68.44 382 ILE A CA 1
ATOM 3224 C C . ILE A 1 382 ? 33.801 20.149 -36.957 1.00 68.44 382 ILE A C 1
ATOM 3226 O O . ILE A 1 382 ? 33.041 21.064 -37.270 1.00 68.44 382 ILE A O 1
ATOM 3230 N N . PHE A 1 383 ? 33.359 19.012 -36.410 1.00 52.38 383 PHE A N 1
ATOM 3231 C CA . PHE A 1 383 ? 31.945 18.775 -36.091 1.00 52.38 383 PHE A CA 1
ATOM 3232 C C . PHE A 1 383 ? 31.414 19.731 -35.010 1.00 52.38 383 PHE A C 1
ATOM 3234 O O . PHE A 1 383 ? 30.373 20.356 -35.211 1.00 52.38 383 PHE A O 1
ATOM 3241 N N . GLU A 1 384 ? 32.149 19.915 -33.908 1.00 60.88 384 GLU A N 1
ATOM 3242 C CA . GLU A 1 384 ? 31.786 20.857 -32.835 1.00 60.88 384 GLU A CA 1
ATOM 3243 C C . GLU A 1 384 ? 31.649 22.299 -33.373 1.00 60.88 384 GLU A C 1
ATOM 3245 O O . GLU A 1 384 ? 30.699 23.007 -33.035 1.00 60.88 384 GLU A O 1
ATOM 3250 N N . GLN A 1 385 ? 32.539 22.729 -34.279 1.00 60.78 385 GLN A N 1
ATOM 3251 C CA . GLN A 1 385 ? 32.447 24.041 -34.935 1.00 60.78 385 GLN A CA 1
ATOM 3252 C C . GLN A 1 385 ? 31.285 24.150 -35.936 1.00 60.78 385 GLN A C 1
ATOM 3254 O O . GLN A 1 385 ? 30.681 25.220 -36.039 1.00 60.78 385 GLN A O 1
ATOM 3259 N N . GLN A 1 386 ? 30.941 23.077 -36.657 1.00 57.50 386 GLN A N 1
ATOM 3260 C CA . GLN A 1 386 ? 29.815 23.079 -37.598 1.00 57.50 386 GLN A CA 1
ATOM 3261 C C . GLN A 1 386 ? 28.457 23.172 -36.889 1.00 57.50 386 GLN A C 1
ATOM 3263 O O . GLN A 1 386 ? 27.602 23.940 -37.338 1.00 57.50 386 GLN A O 1
ATOM 3268 N N . GLU A 1 387 ? 28.255 22.481 -35.764 1.00 51.81 387 GLU A N 1
ATOM 3269 C CA . GLU A 1 387 ? 27.008 22.623 -34.997 1.00 51.81 387 GLU A CA 1
ATOM 3270 C C . GLU A 1 387 ? 26.912 23.970 -34.270 1.00 51.81 387 GLU A C 1
ATOM 3272 O O . GLU A 1 387 ? 25.869 24.627 -34.324 1.00 51.81 387 GLU A O 1
ATOM 3277 N N . LEU A 1 388 ? 28.012 24.480 -33.702 1.00 52.72 388 LEU A N 1
ATOM 3278 C CA . LEU A 1 388 ? 28.034 25.838 -33.138 1.00 52.72 388 LEU A CA 1
ATOM 3279 C C . LEU A 1 388 ? 27.738 26.930 -34.184 1.00 52.72 388 LEU A C 1
ATOM 3281 O O . LEU A 1 388 ? 27.224 27.990 -33.821 1.00 52.72 388 LEU A O 1
ATOM 3285 N N . ALA A 1 389 ? 28.021 26.686 -35.468 1.00 60.47 389 ALA A N 1
ATOM 3286 C CA . ALA A 1 389 ? 27.616 27.565 -36.565 1.00 60.47 389 ALA A CA 1
ATOM 3287 C C . ALA A 1 389 ? 26.130 27.396 -36.943 1.00 60.47 389 ALA A C 1
ATOM 3289 O O . ALA A 1 389 ? 25.439 28.397 -37.133 1.00 60.47 389 ALA A O 1
ATOM 3290 N N . ARG A 1 390 ? 25.612 26.159 -37.004 1.00 50.12 390 ARG A N 1
ATOM 3291 C CA . ARG A 1 390 ? 24.194 25.862 -37.303 1.00 50.12 390 ARG A CA 1
ATOM 3292 C C . ARG A 1 390 ? 23.228 26.463 -36.286 1.00 50.12 390 ARG A C 1
ATOM 3294 O O . ARG A 1 390 ? 22.222 27.056 -36.677 1.00 50.12 390 ARG A O 1
ATOM 3301 N N . VAL A 1 391 ? 23.534 26.338 -34.995 1.00 53.41 391 VAL A N 1
ATOM 3302 C CA . VAL A 1 391 ? 22.670 26.837 -33.911 1.00 53.41 391 VAL A CA 1
ATOM 3303 C C . VAL A 1 391 ? 22.559 28.368 -33.937 1.00 53.41 391 VAL A C 1
ATOM 3305 O O . VAL A 1 391 ? 21.487 28.903 -33.674 1.00 53.41 391 VAL A O 1
ATOM 3308 N N . ARG A 1 392 ? 23.623 29.082 -34.336 1.00 51.88 392 ARG A N 1
ATOM 3309 C CA . ARG A 1 392 ? 23.636 30.557 -34.447 1.00 51.88 392 ARG A CA 1
ATOM 3310 C C . ARG A 1 392 ? 22.935 31.127 -35.685 1.00 51.88 392 ARG A C 1
ATOM 3312 O O . ARG A 1 392 ? 22.778 32.337 -35.754 1.00 51.88 392 ARG A O 1
ATOM 3319 N N . PHE A 1 393 ? 22.559 30.298 -36.659 1.00 46.28 393 PHE A N 1
ATOM 3320 C CA . PHE A 1 393 ? 21.898 30.737 -37.900 1.00 46.28 393 PHE A CA 1
ATOM 3321 C C . PHE A 1 393 ? 20.377 30.493 -37.914 1.00 46.28 393 PHE A C 1
ATOM 3323 O O . PHE A 1 393 ? 19.727 30.758 -38.921 1.00 46.28 393 PHE A O 1
ATOM 3330 N N . ASN A 1 394 ? 19.813 29.982 -36.813 1.00 47.12 394 ASN A N 1
ATOM 3331 C CA . ASN A 1 394 ? 18.382 29.691 -36.654 1.00 47.12 394 ASN A CA 1
ATOM 3332 C C . ASN A 1 394 ? 17.755 30.445 -35.456 1.00 47.12 394 ASN A C 1
ATOM 3334 O O . ASN A 1 394 ? 16.778 29.975 -34.868 1.00 47.12 394 ASN A O 1
ATOM 3338 N N . GLN A 1 395 ? 18.338 31.593 -35.092 1.00 44.69 395 GLN A N 1
ATOM 3339 C CA . GLN A 1 395 ? 17.836 32.586 -34.133 1.00 44.69 395 GLN A CA 1
ATOM 3340 C C . GLN A 1 395 ? 18.034 33.987 -34.720 1.00 44.69 395 GLN A C 1
ATOM 3342 O O . GLN A 1 395 ? 17.152 34.833 -34.467 1.00 44.69 395 GLN A O 1
#

Secondary structure (DSSP, 8-state):
------PPPP----TTT-SSHHHHHHHHHHHTSPBPPP--B---TTS-HHHHHHHHHHT-GGGTS--SEEEHHHHHHHHHHHS-SSSSSPTTEEEETTEEEE--HHHHHHHTTPPP---SSS-SHHHHTT-TT----TTSB--HHHHHHHHHHHT--GGGGTTS-EEEPPPPB-HHHHHHHHHHTS-----------------------------------S-TTTHHHHHHHHHHHHHHHHHHHHHHHHHHHHHHHHHHHHHHHHHHHHHHHHHHHHHHHHHHHHHHHHHHHHHHHHHHHHHHHHHHHHHHHHHHHHHHHHHHHHHHHHHHHHHHHHHHHHHHHHHHHHHHHHHHHHHHHHHSSHHHH-TTS--HHHHHHHHHHHHHHHHTT--

Foldseek 3Di:
DDDDPPDDDDPDDDVQQEVDPQLVVCLVVLLPFAADFQAAAPEDPPPPVVVVVVCVVFLQVDSNVFDFKFFPSLLSSFVSQQDDPDPPPDHQWGHHRHFIFRRDPVLLCVLSVTDDDDDPDDDPCVVQVPDPPPDDPVRYGYDRRSSVSSCVVRVPPRVVRPPHDIRGHDHYDYPVNVVVVVPVVPDDDDDDDDDDDDYYDDDDDDYDDDDDDDDDDDDDDDDPPVCVVVCVVVVVVVVVVVVVVVVVVVVVVVVVVVVVVVVVVVVVVVVVVVVVVVVVVVVVVVVVVVVVVVVVVVVVVVVVVVVVVVVVVVVVVVVVVVVVVVVVVVVVVVVVVVVVVVVVVVVVVVVVVVVVVQVVQVPDCPCVVPVVDDTPVVVVVVVVVVVVVVVVVPD

pLDDT: mean 70.97, std 19.14, range [30.91, 96.94]

Organism: Arachis hypogaea (NCBI:txid3818)

Mean predicted aligned error: 21.96 Å

Radius of gyration: 57.18 Å; Cα contacts (8 Å, |Δi|>4): 227; chains: 1; bounding box: 142×62×162 Å

InterPro domains:
  IPR046796 Putative plant retrotransposon-related domain [PF20167] (56-133)